Protein AF-0000000067980628 (afdb_homodimer)

Radius of gyration: 33.71 Å; Cα contacts (8 Å, |Δi|>4): 955; chains: 2; bounding box: 69×99×90 Å

Secondary structure (DSSP, 8-state):
----------------TT--S--EEEEEEETTEEEEEETTSS-HHHHHHHHHHHHHHS----S------SS----SS------SS---------------TTS-HHHHHHHHHHHHHHHHHHHHHHHHHHHHSPEEEPPPGGGTT--EEE-----SEEEEE--SSSTTHHHHHHHHHHHHTT-EEEEE--TTSHHHHHHHHHHHHHHS-TTTEEE---SHHHHHHHHTS--SEEEEES-HHHHHHHHHHHHTTT--EEEE-----EEE--TTS---HHHHHHHHHHHHHTTGGG-STTS--EEE--TTTHHHHHHHHHHHHHHHH-S-GGG-TTSPPPS-HHHHHHHHHHHHSHHHHTT--S-----GGG-/----------------TT--S--EEEEE-SSS-EEEEETTSS-HHHHHHHHHHHHHHS----S------SS---SSS------SS---------------TTS-HHHHHHHHHHHHHHHHHHHHHHHHHHHHSPEEEPPPGGGTT--EEE-----SEEEEE--SSSTTHHHHHHHHHHHHTT-EEEEE--TTSHHHHHHHHHHHHHHS-TTTEEE---SHHHHHHHHTS--SEEEEES-HHHHHHHHHHHHTTT--EEEE-----EEE--TTS---HHHHHHHHHHHHHTTGGG-STTS--EEE--TTTHHHHHHHHHHHHHHHH-S-GGG-TTSPPPS-HHHHHHHHHHHHSHHHHTT--S-----GGG-

Organism: Pisum sativum (NCBI:txid3888)

Structure (mmCIF, N/CA/C/O backbone):
data_AF-0000000067980628-model_v1
#
loop_
_entity.id
_entity.type
_entity.pdbx_description
1 polymer 'Aldehyde dehydrogenase 3 member H1, variant 2'
#
loop_
_atom_site.group_PDB
_atom_site.id
_atom_site.type_symbol
_atom_site.label_atom_id
_atom_site.label_alt_id
_atom_site.label_comp_id
_atom_site.label_asym_id
_atom_site.label_entity_id
_atom_site.label_seq_id
_atom_site.pdbx_PDB_ins_code
_atom_site.Cartn_x
_atom_site.Cartn_y
_atom_site.Cartn_z
_atom_site.occupancy
_atom_site.B_iso_or_equiv
_atom_site.auth_seq_id
_atom_site.auth_comp_id
_atom_site.auth_asym_id
_atom_site.auth_atom_id
_atom_site.pdbx_PDB_model_num
ATOM 1 N N . SER A 1 1 ? -39.219 55.219 -4.902 1 20.62 1 SER A N 1
ATOM 2 C CA . SER A 1 1 ? -40.031 54.594 -5.918 1 20.62 1 SER A CA 1
ATOM 3 C C . SER A 1 1 ? -39.281 54.438 -7.238 1 20.62 1 SER A C 1
ATOM 5 O O . SER A 1 1 ? -39.906 54.281 -8.289 1 20.62 1 SER A O 1
ATOM 7 N N . SER A 1 2 ? -38.031 54.906 -7.289 1 23.38 2 SER A N 1
ATOM 8 C CA . SER A 1 2 ? -37.25 55.219 -8.477 1 23.38 2 SER A CA 1
ATOM 9 C C . SER A 1 2 ? -37.062 53.969 -9.352 1 23.38 2 SER A C 1
ATOM 11 O O . SER A 1 2 ? -36.969 52.844 -8.836 1 23.38 2 SER A O 1
ATOM 13 N N . SER A 1 3 ? -37.562 53.969 -10.617 1 21.64 3 SER A N 1
ATOM 14 C CA . SER A 1 3 ? -37.875 53 -11.672 1 21.64 3 SER A CA 1
ATOM 15 C C . SER A 1 3 ? -36.719 52.031 -11.891 1 21.64 3 SER A C 1
ATOM 17 O O . SER A 1 3 ? -35.656 52.438 -12.391 1 21.64 3 SER A O 1
ATOM 19 N N . MET A 1 4 ? -36.281 51.281 -10.93 1 21.39 4 MET A N 1
ATOM 20 C CA . MET A 1 4 ? -35.219 50.281 -11.07 1 21.39 4 MET A CA 1
ATOM 21 C C . MET A 1 4 ? -35.5 49.375 -12.281 1 21.39 4 MET A C 1
ATOM 23 O O . MET A 1 4 ? -36.469 48.625 -12.297 1 21.39 4 MET A O 1
ATOM 27 N N . SER A 1 5 ? -35.312 49.969 -13.484 1 22.61 5 SER A N 1
ATOM 28 C CA . SER A 1 5 ? -35.594 49.375 -14.797 1 22.61 5 SER A CA 1
ATOM 29 C C . SER A 1 5 ? -35.312 47.906 -14.82 1 22.61 5 SER A C 1
ATOM 31 O O . SER A 1 5 ? -34.281 47.438 -14.289 1 22.61 5 SER A O 1
ATOM 33 N N . ALA A 1 6 ? -36.281 47.094 -14.938 1 23.31 6 ALA A N 1
ATOM 34 C CA . ALA A 1 6 ? -36.594 45.656 -14.938 1 23.31 6 ALA A CA 1
ATOM 35 C C . ALA A 1 6 ? -35.656 44.906 -15.898 1 23.31 6 ALA A C 1
ATOM 37 O O . ALA A 1 6 ? -35.5 45.312 -17.047 1 23.31 6 ALA A O 1
ATOM 38 N N . LEU A 1 7 ? -34.719 44.312 -15.484 1 23.17 7 LEU A N 1
ATOM 39 C CA . LEU A 1 7 ? -33.75 43.469 -16.172 1 23.17 7 LEU A CA 1
ATOM 40 C C . LEU A 1 7 ? -34.438 42.531 -17.156 1 23.17 7 LEU A C 1
ATOM 42 O O . LEU A 1 7 ? -35.25 41.688 -16.75 1 23.17 7 LEU A O 1
ATOM 46 N N . LYS A 1 8 ? -34.875 43.031 -18.25 1 23.52 8 LYS A N 1
ATOM 47 C CA . LYS A 1 8 ? -35.625 42.375 -19.312 1 23.52 8 LYS A CA 1
ATOM 48 C C . LYS A 1 8 ? -34.969 41.062 -19.734 1 23.52 8 LYS A C 1
ATOM 50 O O . LYS A 1 8 ? -33.781 41.094 -20.156 1 23.52 8 LYS A O 1
ATOM 55 N N . LEU A 1 9 ? -35.344 40.031 -19.188 1 23.53 9 LEU A N 1
ATOM 56 C CA . LEU A 1 9 ? -34.906 38.688 -19.5 1 23.53 9 LEU A CA 1
ATOM 57 C C . LEU A 1 9 ? -35.219 38.312 -20.938 1 23.53 9 LEU A C 1
ATOM 59 O O . LEU A 1 9 ? -36.375 38.344 -21.359 1 23.53 9 LEU A O 1
ATOM 63 N N . LYS A 1 10 ? -34.531 38.906 -21.875 1 24 10 LYS A N 1
ATOM 64 C CA . LYS A 1 10 ? -34.844 38.562 -23.25 1 24 10 LYS A CA 1
ATOM 65 C C . LYS A 1 10 ? -34.812 37.031 -23.469 1 24 10 LYS A C 1
ATOM 67 O O . LYS A 1 10 ? -33.844 36.406 -23.047 1 24 10 LYS A O 1
ATOM 72 N N . THR A 1 11 ? -35.969 36.375 -23.656 1 24.22 11 THR A N 1
ATOM 73 C CA . THR A 1 11 ? -36.344 35 -23.922 1 24.22 11 THR A CA 1
ATOM 74 C C . THR A 1 11 ? -35.625 34.5 -25.172 1 24.22 11 THR A C 1
ATOM 76 O O . THR A 1 11 ? -35.781 35.062 -26.25 1 24.22 11 THR A O 1
ATOM 79 N N . VAL A 1 12 ? -34.406 34.156 -25.109 1 26.09 12 VAL A N 1
ATOM 80 C CA . VAL A 1 12 ? -33.781 33.719 -26.344 1 26.09 12 VAL A CA 1
ATOM 81 C C . VAL A 1 12 ? -34.562 32.531 -26.922 1 26.09 12 VAL A C 1
ATOM 83 O O . VAL A 1 12 ? -35.156 31.734 -26.188 1 26.09 12 VAL A O 1
ATOM 86 N N . SER A 1 13 ? -35.031 32.625 -28.078 1 25.77 13 SER A N 1
ATOM 87 C CA . SER A 1 13 ? -35.781 31.766 -28.969 1 25.77 13 SER A CA 1
ATOM 88 C C . SER A 1 13 ? -35.312 30.312 -28.859 1 25.77 13 SER A C 1
ATOM 90 O O . SER A 1 13 ? -34.188 30.047 -28.469 1 25.77 13 SER A O 1
ATOM 92 N N . GLU A 1 14 ? -36.219 29.328 -29.141 1 27.55 14 GLU A N 1
ATOM 93 C CA . GLU A 1 14 ? -36.5 27.891 -29.078 1 27.55 14 GLU A CA 1
ATOM 94 C C . GLU A 1 14 ? -35.438 27.094 -29.844 1 27.55 14 GLU A C 1
ATOM 96 O O . GLU A 1 14 ? -35.438 27.094 -31.078 1 27.55 14 GLU A O 1
ATOM 101 N N . ALA A 1 15 ? -34.188 27.125 -29.547 1 28.08 15 ALA A N 1
ATOM 102 C CA . ALA A 1 15 ? -33.25 26.453 -30.438 1 28.08 15 ALA A CA 1
ATOM 103 C C . ALA A 1 15 ? -33.625 24.984 -30.594 1 28.08 15 ALA A C 1
ATOM 105 O O . ALA A 1 15 ? -34.281 24.391 -29.734 1 28.08 15 ALA A O 1
ATOM 106 N N . ASN A 1 16 ? -33.469 24.406 -31.703 1 29.23 16 ASN A N 1
ATOM 107 C CA . ASN A 1 16 ? -33.906 23.094 -32.094 1 29.23 16 ASN A CA 1
ATOM 108 C C . ASN A 1 16 ? -33.656 22.047 -31.031 1 29.23 16 ASN A C 1
ATOM 110 O O . ASN A 1 16 ? -32.562 22.016 -30.438 1 29.23 16 ASN A O 1
ATOM 114 N N . PRO A 1 17 ? -34.688 21.375 -30.328 1 31.36 17 PRO A N 1
ATOM 115 C CA . PRO A 1 17 ? -34.938 20.516 -29.156 1 31.36 17 PRO A CA 1
ATOM 116 C C . PRO A 1 17 ? -33.875 19.406 -29.031 1 31.36 17 PRO A C 1
ATOM 118 O O . PRO A 1 17 ? -33.625 18.906 -27.922 1 31.36 17 PRO A O 1
ATOM 121 N N . ASN A 1 18 ? -33.688 18.734 -30.078 1 31.11 18 ASN A N 1
ATOM 122 C CA . ASN A 1 18 ? -32.969 17.453 -30.125 1 31.11 18 ASN A CA 1
ATOM 123 C C . ASN A 1 18 ? -31.516 17.594 -29.672 1 31.11 18 ASN A C 1
ATOM 125 O O . ASN A 1 18 ? -30.766 16.609 -29.672 1 31.11 18 ASN A O 1
ATOM 129 N N . ASP A 1 19 ? -30.969 18.781 -30.047 1 27.59 19 ASP A N 1
ATOM 130 C CA . ASP A 1 19 ? -29.562 19.094 -29.828 1 27.59 19 ASP A CA 1
ATOM 131 C C . ASP A 1 19 ? -29.297 19.391 -28.359 1 27.59 19 ASP A C 1
ATOM 133 O O . ASP A 1 19 ? -29.547 20.5 -27.875 1 27.59 19 ASP A O 1
ATOM 137 N N . ALA A 1 20 ? -29.625 18.438 -27.438 1 29.72 20 ALA A N 1
ATOM 138 C CA . ALA A 1 20 ? -29.5 18.531 -25.984 1 29.72 20 ALA A CA 1
ATOM 139 C C . ALA A 1 20 ? -28.281 19.344 -25.578 1 29.72 20 ALA A C 1
ATOM 141 O O . ALA A 1 20 ? -27.891 19.359 -24.406 1 29.72 20 ALA A O 1
ATOM 142 N N . ALA A 1 21 ? -27.641 19.719 -26.5 1 29.52 21 ALA A N 1
ATOM 143 C CA . ALA A 1 21 ? -26.344 20.328 -26.188 1 29.52 21 ALA A CA 1
ATOM 144 C C . ALA A 1 21 ? -26.5 21.469 -25.203 1 29.52 21 ALA A C 1
ATOM 146 O O . ALA A 1 21 ? -27.547 21.609 -24.562 1 29.52 21 ALA A O 1
ATOM 147 N N . LYS A 1 22 ? -25.875 22.75 -25.5 1 36.03 22 LYS A N 1
ATOM 148 C CA . LYS A 1 22 ? -25.203 23.859 -24.828 1 36.03 22 LYS A CA 1
ATOM 149 C C . LYS A 1 22 ? -26.188 24.953 -24.453 1 36.03 22 LYS A C 1
ATOM 151 O O . LYS A 1 22 ? -26.422 25.875 -25.234 1 36.03 22 LYS A O 1
ATOM 156 N N . LYS A 1 23 ? -27.406 24.781 -24 1 35.34 23 LYS A N 1
ATOM 157 C CA . LYS A 1 23 ? -28.141 26 -23.719 1 35.34 23 LYS A CA 1
ATOM 158 C C . LYS A 1 23 ? -27.422 26.859 -22.672 1 35.34 23 LYS A C 1
ATOM 160 O O . LYS A 1 23 ? -27.266 26.453 -21.516 1 35.34 23 LYS A O 1
ATOM 165 N N . ALA A 1 24 ? -26.391 27.5 -23.047 1 31.72 24 ALA A N 1
ATOM 166 C CA . ALA A 1 24 ? -25.703 28.453 -22.188 1 31.72 24 ALA A CA 1
ATOM 167 C C . ALA A 1 24 ? -26.547 29.703 -21.969 1 31.72 24 ALA A C 1
ATOM 169 O O . ALA A 1 24 ? -27.125 30.234 -22.922 1 31.72 24 ALA A O 1
ATOM 170 N N . GLU A 1 25 ? -27.5 29.75 -21.062 1 34.16 25 GLU A N 1
ATOM 171 C CA . GLU A 1 25 ? -28.266 30.969 -20.766 1 34.16 25 GLU A CA 1
ATOM 172 C C . GLU A 1 25 ? -27.344 32.094 -20.281 1 34.16 25 GLU A C 1
ATOM 174 O O . GLU A 1 25 ? -26.469 31.859 -19.438 1 34.16 25 GLU A O 1
ATOM 179 N N . THR A 1 26 ? -27.172 33.062 -21.094 1 34.06 26 THR A N 1
ATOM 180 C CA . THR A 1 26 ? -26.344 34.219 -20.766 1 34.06 26 THR A CA 1
ATOM 181 C C . THR A 1 26 ? -27.125 35.25 -19.984 1 34.06 26 THR A C 1
ATOM 183 O O . THR A 1 26 ? -28.219 35.656 -20.391 1 34.06 26 THR A O 1
ATOM 186 N N . VAL A 1 27 ? -27.234 35.25 -18.781 1 33.78 27 VAL A N 1
ATOM 187 C CA . VAL A 1 27 ? -27.875 36.312 -18.031 1 33.78 27 VAL A CA 1
ATOM 188 C C . VAL A 1 27 ? -27 37.562 -18.062 1 33.78 27 VAL A C 1
ATOM 190 O O . VAL A 1 27 ? -25.844 37.531 -17.656 1 33.78 27 VAL A O 1
ATOM 193 N N . ASP A 1 28 ? -27.5 38.531 -18.812 1 38.81 28 ASP A N 1
ATOM 194 C CA . ASP A 1 28 ? -26.891 39.844 -18.953 1 38.81 28 ASP A CA 1
ATOM 195 C C . ASP A 1 28 ? -26.969 40.625 -17.641 1 38.81 28 ASP A C 1
ATOM 197 O O . ASP A 1 28 ? -28.062 40.875 -17.141 1 38.81 28 ASP A O 1
ATOM 201 N N . LEU A 1 29 ? -26.109 40.531 -16.828 1 37.53 29 LEU A N 1
ATOM 202 C CA . LEU A 1 29 ? -26.172 41.156 -15.508 1 37.53 29 LEU A CA 1
ATOM 203 C C . LEU A 1 29 ? -26.047 42.656 -15.617 1 37.53 29 LEU A C 1
ATOM 205 O O . LEU A 1 29 ? -25.969 43.344 -14.602 1 37.53 29 LEU A O 1
ATOM 209 N N . GLY A 1 30 ? -26.188 43.25 -16.781 1 42.06 30 GLY A N 1
ATOM 210 C CA . GLY A 1 30 ? -25.984 44.688 -16.938 1 42.06 30 GLY A CA 1
ATOM 211 C C . GLY A 1 30 ? -24.531 45.094 -16.766 1 42.06 30 GLY A C 1
ATOM 212 O O . GLY A 1 30 ? -23.703 44.281 -16.328 1 42.06 30 GLY A O 1
ATOM 213 N N . ASN A 1 31 ? -24.141 46.281 -17.484 1 41.97 31 ASN A N 1
ATOM 214 C CA . ASN A 1 31 ? -22.875 47 -17.578 1 41.97 31 ASN A CA 1
ATOM 215 C C . ASN A 1 31 ? -21.844 46.188 -18.375 1 41.97 31 ASN A C 1
ATOM 217 O O . ASN A 1 31 ? -20.641 46.312 -18.141 1 41.97 31 ASN A O 1
ATOM 221 N N . GLY A 1 32 ? -22.281 45.375 -19.094 1 41.53 32 GLY A N 1
ATOM 222 C CA . GLY A 1 32 ? -21.469 44.688 -20.062 1 41.53 32 GLY A CA 1
ATOM 223 C C . GLY A 1 32 ? -21.094 43.281 -19.641 1 41.53 32 GLY A C 1
ATOM 224 O O . GLY A 1 32 ? -20.297 42.594 -20.297 1 41.53 32 GLY A O 1
ATOM 225 N N . SER A 1 33 ? -21.453 43 -18.406 1 34.28 33 SER A N 1
ATOM 226 C CA . SER A 1 33 ? -21.156 41.656 -17.906 1 34.28 33 SER A CA 1
ATOM 227 C C . SER A 1 33 ? -22.391 40.75 -18 1 34.28 33 SER A C 1
ATOM 229 O O . SER A 1 33 ? -23.516 41.25 -17.969 1 34.28 33 SER A O 1
ATOM 231 N N . GLY A 1 34 ? -22.453 39.531 -18.656 1 32.84 34 GLY A N 1
ATOM 232 C CA . GLY A 1 34 ? -23.531 38.562 -18.75 1 32.84 34 GLY A CA 1
ATOM 233 C C . GLY A 1 34 ? -23.141 37.188 -18.219 1 32.84 34 GLY A C 1
ATOM 234 O O . GLY A 1 34 ? -21.953 36.875 -18.078 1 32.84 34 GLY A O 1
ATOM 235 N N . VAL A 1 35 ? -23.812 36.625 -17.328 1 35.25 35 VAL A N 1
ATOM 236 C CA . VAL A 1 35 ? -23.641 35.25 -16.875 1 35.25 35 VAL A CA 1
ATOM 237 C C . VAL A 1 35 ? -24.391 34.281 -17.797 1 35.25 35 VAL A C 1
ATOM 239 O O . VAL A 1 35 ? -25.562 34.531 -18.125 1 35.25 35 VAL A O 1
ATOM 242 N N . VAL A 1 36 ? -23.641 33.562 -18.5 1 33.47 36 VAL A N 1
ATOM 243 C CA . VAL A 1 36 ? -24.297 32.531 -19.328 1 33.47 36 VAL A CA 1
ATOM 244 C C . VAL A 1 36 ? -24.453 31.25 -18.516 1 33.47 36 VAL A C 1
ATOM 246 O O . VAL A 1 36 ? -23.5 30.766 -17.906 1 33.47 36 VAL A O 1
ATOM 249 N N . PHE A 1 37 ? -25.578 30.969 -18.047 1 33.47 37 PHE A N 1
ATOM 250 C CA . PHE A 1 37 ? -25.953 29.719 -17.406 1 33.47 37 PHE A CA 1
ATOM 251 C C . PHE A 1 37 ? -26.109 28.609 -18.453 1 33.47 37 PHE A C 1
ATOM 253 O O . PHE A 1 37 ? -26.875 28.734 -19.406 1 33.47 37 PHE A O 1
ATOM 260 N N . ILE A 1 38 ? -25.062 27.844 -18.484 1 32.66 38 ILE A N 1
ATOM 261 C CA . ILE A 1 38 ? -25.281 26.688 -19.344 1 32.66 38 ILE A CA 1
ATOM 262 C C . ILE A 1 38 ? -25.984 25.594 -18.562 1 32.66 38 ILE A C 1
ATOM 264 O O . ILE A 1 38 ? -25.516 25.172 -17.5 1 32.66 38 ILE A O 1
ATOM 268 N N . GLN A 1 39 ? -27.281 25.5 -18.562 1 31.77 39 GLN A N 1
ATOM 269 C CA . GLN A 1 39 ? -28.25 24.641 -17.922 1 31.77 39 GLN A CA 1
ATOM 270 C C . GLN A 1 39 ? -27.906 23.172 -18.094 1 31.77 39 GLN A C 1
ATOM 272 O O . GLN A 1 39 ? -28.641 22.281 -17.625 1 31.77 39 GLN A O 1
ATOM 277 N N . ARG A 1 40 ? -26.828 22.812 -18.688 1 32.22 40 ARG A N 1
ATOM 278 C CA . ARG A 1 40 ? -27.047 21.391 -18.891 1 32.22 40 ARG A CA 1
ATOM 279 C C . ARG A 1 40 ? -27 20.625 -17.578 1 32.22 40 ARG A C 1
ATOM 281 O O . ARG A 1 40 ? -27.547 19.531 -17.453 1 32.22 40 ARG A O 1
ATOM 288 N N . LEU A 1 41 ? -25.938 20.922 -16.766 1 30.72 41 LEU A N 1
ATOM 289 C CA . LEU A 1 41 ? -25.656 19.812 -15.859 1 30.72 41 LEU A CA 1
ATOM 290 C C . LEU A 1 41 ? -26.672 19.75 -14.727 1 30.72 41 LEU A C 1
ATOM 292 O O . LEU A 1 41 ? -26.938 18.688 -14.164 1 30.72 41 LEU A O 1
ATOM 296 N N . ILE A 1 42 ? -26.922 20.922 -13.969 1 30.73 42 ILE A N 1
ATOM 297 C CA . ILE A 1 42 ? -27.906 20.891 -12.891 1 30.73 42 ILE A CA 1
ATOM 298 C C . ILE A 1 42 ? -29.234 21.469 -13.383 1 30.73 42 ILE A C 1
ATOM 300 O O . ILE A 1 42 ? -29.234 22.422 -14.164 1 30.73 42 ILE A O 1
ATOM 304 N N . PRO A 1 43 ? -30.281 20.703 -13.211 1 35.94 43 PRO A N 1
ATOM 305 C CA . PRO A 1 43 ? -31.578 21.312 -13.539 1 35.94 43 PRO A CA 1
ATOM 306 C C . PRO A 1 43 ? -31.703 22.734 -13.023 1 35.94 43 PRO A C 1
ATOM 308 O O . PRO A 1 43 ? -31.078 23.094 -12.023 1 35.94 43 PRO A O 1
ATOM 311 N N . SER A 1 44 ? -32.219 23.703 -13.773 1 35.56 44 SER A N 1
ATOM 312 C CA . SER A 1 44 ? -32.344 25.141 -13.57 1 35.56 44 SER A CA 1
ATOM 313 C C . SER A 1 44 ? -32.812 25.453 -12.156 1 35.56 44 SER A C 1
ATOM 315 O O . SER A 1 44 ? -32.281 26.375 -11.523 1 35.56 44 SER A O 1
ATOM 317 N N . GLU A 1 45 ? -33.844 24.766 -11.719 1 40.47 45 GLU A N 1
ATOM 318 C CA . GLU A 1 45 ? -34.469 25.109 -10.453 1 40.47 45 GLU A CA 1
ATOM 319 C C . GLU A 1 45 ? -33.531 24.875 -9.273 1 40.47 45 GLU A C 1
ATOM 321 O O . GLU A 1 45 ? -33.5 25.656 -8.328 1 40.47 45 GLU A O 1
ATOM 326 N N . GLN A 1 46 ? -32.844 23.812 -9.352 1 36.59 46 GLN A N 1
ATOM 327 C CA . GLN A 1 46 ? -32.031 23.422 -8.188 1 36.59 46 GLN A CA 1
ATOM 328 C C . GLN A 1 46 ? -30.734 24.219 -8.125 1 36.59 46 GLN A C 1
ATOM 330 O O . GLN A 1 46 ? -30.234 24.516 -7.043 1 36.59 46 GLN A O 1
ATOM 335 N N . SER A 1 47 ? -30.312 24.625 -9.266 1 34.75 47 SER A N 1
ATOM 336 C CA . SER A 1 47 ? -29.125 25.469 -9.328 1 34.75 47 SER A CA 1
ATOM 337 C C . SER A 1 47 ? -29.375 26.812 -8.656 1 34.75 47 SER A C 1
ATOM 339 O O . SER A 1 47 ? -28.5 27.328 -7.945 1 34.75 47 SER A O 1
ATOM 341 N N . TRP A 1 48 ? -30.578 27.312 -8.805 1 37.62 48 TRP A N 1
ATOM 342 C CA . TRP A 1 48 ? -30.938 28.609 -8.211 1 37.62 48 TRP A CA 1
ATOM 343 C C . TRP A 1 48 ? -30.906 28.531 -6.688 1 37.62 48 TRP A C 1
ATOM 345 O O . TRP A 1 48 ? -30.422 29.438 -6.023 1 37.62 48 TRP A O 1
ATOM 355 N N . LYS A 1 49 ? -31.406 27.453 -6.109 1 39.84 49 LYS A N 1
ATOM 356 C CA . LYS A 1 49 ? -31.453 27.312 -4.656 1 39.84 49 LYS A CA 1
ATOM 357 C C . LYS A 1 49 ? -30.062 27.234 -4.066 1 39.84 49 LYS A C 1
ATOM 359 O O . LYS A 1 49 ? -29.781 27.875 -3.043 1 39.84 49 LYS A O 1
ATOM 364 N N . TRP A 1 50 ? -29.219 26.578 -4.73 1 36.5 50 TRP A N 1
ATOM 365 C CA . TRP A 1 50 ? -27.844 26.469 -4.246 1 36.5 50 TRP A CA 1
ATOM 366 C C . TRP A 1 50 ? -27.109 27.797 -4.379 1 36.5 50 TRP A C 1
ATOM 368 O O . TRP A 1 50 ? -26.391 28.203 -3.467 1 36.5 50 TRP A O 1
ATOM 378 N N . PHE A 1 51 ? -27.453 28.453 -5.484 1 37.81 51 PHE A N 1
ATOM 379 C CA . PHE A 1 51 ? -26.891 29.797 -5.621 1 37.81 51 PHE A CA 1
ATOM 380 C C . PHE A 1 51 ? -27.406 30.719 -4.527 1 37.81 51 PHE A C 1
ATOM 382 O O . PHE A 1 51 ? -26.641 31.438 -3.898 1 37.81 51 PHE A O 1
ATOM 389 N N . HIS A 1 52 ? -28.734 30.609 -4.32 1 38.5 52 HIS A N 1
ATOM 390 C CA . HIS A 1 52 ? -29.312 31.438 -3.266 1 38.5 52 HIS A CA 1
ATOM 391 C C . HIS A 1 52 ? -28.703 31.078 -1.906 1 38.5 52 HIS A C 1
ATOM 393 O O . HIS A 1 52 ? -28.469 31.969 -1.086 1 38.5 52 HIS A O 1
ATOM 399 N N . TYR A 1 53 ? -28.422 29.828 -1.671 1 36.34 53 TYR A N 1
ATOM 400 C CA . TYR A 1 53 ? -27.828 29.406 -0.409 1 36.34 53 TYR A CA 1
ATOM 401 C C . TYR A 1 53 ? -26.391 29.875 -0.306 1 36.34 53 TYR A C 1
ATOM 403 O O . TYR A 1 53 ? -25.984 30.453 0.702 1 36.34 53 TYR A O 1
ATOM 411 N N . LEU A 1 54 ? -25.609 29.547 -1.331 1 36.69 54 LEU A N 1
ATOM 412 C CA . LEU A 1 54 ? -24.234 30.031 -1.316 1 36.69 54 LEU A CA 1
ATOM 413 C C . LEU A 1 54 ? -24.188 31.562 -1.292 1 36.69 54 LEU A C 1
ATOM 415 O O . LEU A 1 54 ? -23.391 32.156 -0.558 1 36.69 54 LEU A O 1
ATOM 419 N N . ASP A 1 55 ? -24.984 32.094 -2.119 1 36.62 55 ASP A N 1
ATOM 420 C CA . ASP A 1 55 ? -25.094 33.562 -2.166 1 36.62 55 ASP A CA 1
ATOM 421 C C . ASP A 1 55 ? -25.453 34.125 -0.796 1 36.62 55 ASP A C 1
ATOM 423 O O . ASP A 1 55 ? -24.984 35.219 -0.418 1 36.62 55 ASP A O 1
ATOM 427 N N . ASN A 1 56 ? -26.469 33.438 -0.229 1 37.06 56 ASN A N 1
ATOM 428 C CA . ASN A 1 56 ? -26.953 33.938 1.06 1 37.06 56 ASN A CA 1
ATOM 429 C C . ASN A 1 56 ? -25.969 33.594 2.184 1 37.06 56 ASN A C 1
ATOM 431 O O . ASN A 1 56 ? -26.047 34.188 3.266 1 37.06 56 ASN A O 1
ATOM 435 N N . HIS A 1 57 ? -25.188 32.562 2.047 1 35.47 57 HIS A N 1
ATOM 436 C CA . HIS A 1 57 ? -24.406 32.156 3.197 1 35.47 57 HIS A CA 1
ATOM 437 C C . HIS A 1 57 ? -22.906 32.344 2.947 1 35.47 57 HIS A C 1
ATOM 439 O O . HIS A 1 57 ? -22.094 32.188 3.861 1 35.47 57 HIS A O 1
ATOM 445 N N . ILE A 1 58 ? -22.453 32.281 1.688 1 33.22 58 ILE A N 1
ATOM 446 C CA . ILE A 1 58 ? -21.047 32.531 1.408 1 33.22 58 ILE A CA 1
ATOM 447 C C . ILE A 1 58 ? -20.781 34 1.228 1 33.22 58 ILE A C 1
ATOM 449 O O . ILE A 1 58 ? -21.375 34.656 0.35 1 33.22 58 ILE A O 1
ATOM 453 N N . PRO A 1 59 ? -20.281 34.625 2.256 1 31.12 59 PRO A N 1
ATOM 454 C CA . PRO A 1 59 ? -19.953 36.062 2.096 1 31.12 59 PRO A CA 1
ATOM 455 C C . PRO A 1 59 ? -18.922 36.312 1.008 1 31.12 59 PRO A C 1
ATOM 457 O O . PRO A 1 59 ? -17.797 35.812 1.097 1 31.12 59 PRO A O 1
ATOM 460 N N . TRP A 1 60 ? -19.266 36.344 -0.192 1 31.16 60 TRP A N 1
ATOM 461 C CA . TRP A 1 60 ? -18.469 36.5 -1.402 1 31.16 60 TRP A CA 1
ATOM 462 C C . TRP A 1 60 ? -17.656 37.812 -1.345 1 31.16 60 TRP A C 1
ATOM 464 O O . TRP A 1 60 ? -18.219 38.875 -1.141 1 31.16 60 TRP A O 1
ATOM 474 N N . THR A 1 61 ? -16.438 37.875 -0.587 1 29.42 61 THR A N 1
ATOM 475 C CA . THR A 1 61 ? -15.75 39.156 -0.531 1 29.42 61 THR A CA 1
ATOM 476 C C . THR A 1 61 ? -14.883 39.375 -1.77 1 29.42 61 THR A C 1
ATOM 478 O O . THR A 1 61 ? -14.43 40.469 -2.035 1 29.42 61 THR A O 1
ATOM 481 N N . ARG A 1 62 ? -13.914 38.312 -2.158 1 29.7 62 ARG A N 1
ATOM 482 C CA . ARG A 1 62 ? -12.867 38.688 -3.098 1 29.7 62 ARG A CA 1
ATOM 483 C C . ARG A 1 62 ? -13.391 38.719 -4.527 1 29.7 62 ARG A C 1
ATOM 485 O O . ARG A 1 62 ? -14.281 37.938 -4.883 1 29.7 62 ARG A O 1
ATOM 492 N N . PRO A 1 63 ? -12.781 39.719 -5.34 1 27.45 63 PRO A N 1
ATOM 493 C CA . PRO A 1 63 ? -13.297 40.062 -6.668 1 27.45 63 PRO A CA 1
ATOM 494 C C . PRO A 1 63 ? -13 39 -7.711 1 27.45 63 PRO A C 1
ATOM 496 O O . PRO A 1 63 ? -13.828 38.719 -8.586 1 27.45 63 PRO A O 1
ATOM 499 N N . THR A 1 64 ? -11.672 38.75 -7.953 1 28.19 64 THR A N 1
ATOM 500 C CA . THR A 1 64 ? -11.172 38.062 -9.148 1 28.19 64 THR A CA 1
ATOM 501 C C . THR A 1 64 ? -10.758 36.625 -8.828 1 28.19 64 THR A C 1
ATOM 503 O O . THR A 1 64 ? -10.195 36.375 -7.758 1 28.19 64 THR A O 1
ATOM 506 N N . ILE A 1 65 ? -11.469 35.5 -9.211 1 30.41 65 ILE A N 1
ATOM 507 C CA . ILE A 1 65 ? -10.969 34.125 -9.102 1 30.41 65 ILE A CA 1
ATOM 508 C C . ILE A 1 65 ? -10.273 33.719 -10.391 1 30.41 65 ILE A C 1
ATOM 510 O O . ILE A 1 65 ? -10.805 33.938 -11.484 1 30.41 65 ILE A O 1
ATOM 514 N N . ARG A 1 66 ? -8.906 33.5 -10.406 1 28.72 66 ARG A N 1
ATOM 515 C CA . ARG A 1 66 ? -8.133 32.969 -11.523 1 28.72 66 ARG A CA 1
ATOM 516 C C . ARG A 1 66 ? -8.164 31.438 -11.539 1 28.72 66 ARG A C 1
ATOM 518 O O . ARG A 1 66 ? -7.91 30.797 -10.516 1 28.72 66 ARG A O 1
ATOM 525 N N . VAL A 1 67 ? -8.93 30.609 -12.469 1 28.14 67 VAL A N 1
ATOM 526 C CA . VAL A 1 67 ? -9.055 29.156 -12.555 1 28.14 67 VAL A CA 1
ATOM 527 C C . VAL A 1 67 ? -8.125 28.625 -13.633 1 28.14 67 VAL A C 1
ATOM 529 O O . VAL A 1 67 ? -8.195 29.047 -14.789 1 28.14 67 VAL A O 1
ATOM 532 N N . PHE A 1 68 ? -6.918 28.094 -13.25 1 26.72 68 PHE A N 1
ATOM 533 C CA . PHE A 1 68 ? -5.945 27.469 -14.133 1 26.72 68 PHE A CA 1
ATOM 534 C C . PHE A 1 68 ? -6.105 25.953 -14.109 1 26.72 68 PHE A C 1
ATOM 536 O O . PHE A 1 68 ? -6.402 25.359 -13.07 1 26.72 68 PHE A O 1
ATOM 543 N N . GLY A 1 69 ? -6.484 24.875 -15.133 1 25.58 69 GLY A N 1
ATOM 544 C CA . GLY A 1 69 ? -6.41 23.453 -15.367 1 25.58 69 GLY A CA 1
ATOM 545 C C . GLY A 1 69 ? -7.32 22.984 -16.484 1 25.58 69 GLY A C 1
ATOM 546 O O . GLY A 1 69 ? -8.18 23.734 -16.953 1 25.58 69 GLY A O 1
ATOM 547 N N . LYS A 1 70 ? -6.852 21.75 -17.359 1 26.28 70 LYS A N 1
ATOM 548 C CA . LYS A 1 70 ? -7.66 21.094 -18.391 1 26.28 70 LYS A CA 1
ATOM 549 C C . LYS A 1 70 ? -9.109 20.938 -17.938 1 26.28 70 LYS A C 1
ATOM 551 O O . LYS A 1 70 ? -9.438 21.234 -16.781 1 26.28 70 LYS A O 1
ATOM 556 N N . SER A 1 71 ? -9.68 19.516 -18.469 1 25.03 71 SER A N 1
ATOM 557 C CA . SER A 1 71 ? -11.125 19.406 -18.281 1 25.03 71 SER A CA 1
ATOM 558 C C . SER A 1 71 ? -11.492 19.594 -16.812 1 25.03 71 SER A C 1
ATOM 560 O O . SER A 1 71 ? -10.898 18.969 -15.93 1 25.03 71 SER A O 1
ATOM 562 N N . PHE A 1 72 ? -11.664 20.781 -16.453 1 26.31 72 PHE A N 1
ATOM 563 C CA . PHE A 1 72 ? -12.047 21.156 -15.102 1 26.31 72 PHE A CA 1
ATOM 564 C C . PHE A 1 72 ? -13.438 20.625 -14.766 1 26.31 72 PHE A C 1
ATOM 566 O O . PHE A 1 72 ? -14.398 20.875 -15.5 1 26.31 72 PHE A O 1
ATOM 573 N N . LEU A 1 73 ? -13.531 19.266 -14.633 1 25.92 73 LEU A N 1
ATOM 574 C CA . LEU A 1 73 ? -14.898 19.125 -14.148 1 25.92 73 LEU A CA 1
ATOM 575 C C . LEU A 1 73 ? -15.211 20.188 -13.086 1 25.92 73 LEU A C 1
ATOM 577 O O . LEU A 1 73 ? -14.367 20.5 -12.242 1 25.92 73 LEU A O 1
ATOM 581 N N . GLN A 1 74 ? -16.125 21.219 -13.352 1 24.89 74 GLN A N 1
ATOM 582 C CA . GLN A 1 74 ? -16.641 22.391 -12.648 1 24.89 74 GLN A CA 1
ATOM 583 C C . GLN A 1 74 ? -16.859 22.094 -11.172 1 24.89 74 GLN A C 1
ATOM 585 O O . GLN A 1 74 ? -17.391 21.047 -10.812 1 24.89 74 GLN A O 1
ATOM 590 N N . PRO A 1 75 ? -16.078 22.469 -10.25 1 24.03 75 PRO A N 1
ATOM 591 C CA . PRO A 1 75 ? -17.203 22.609 -9.32 1 24.03 75 PRO A CA 1
ATOM 592 C C . PRO A 1 75 ? -18.391 23.359 -9.938 1 24.03 75 PRO A C 1
ATOM 594 O O . PRO A 1 75 ? -18.219 24.047 -10.953 1 24.03 75 PRO A O 1
ATOM 597 N N . ARG A 1 76 ? -19.438 23.641 -9.648 1 25.33 76 ARG A N 1
ATOM 598 C CA . ARG A 1 76 ? -20.172 24.828 -10.062 1 25.33 76 ARG A CA 1
ATOM 599 C C . ARG A 1 76 ? -19.234 26.016 -10.234 1 25.33 76 ARG A C 1
ATOM 601 O O . ARG A 1 76 ? -19.344 26.766 -11.211 1 25.33 76 ARG A O 1
ATOM 608 N N . ASP A 1 77 ? -18.5 26.938 -9.43 1 24.86 77 ASP A N 1
ATOM 609 C CA . ASP A 1 77 ? -18.406 28.328 -9.859 1 24.86 77 ASP A CA 1
ATOM 610 C C . ASP A 1 77 ? -17.312 28.516 -10.898 1 24.86 77 ASP A C 1
ATOM 612 O O . ASP A 1 77 ? -17.547 29.094 -11.961 1 24.86 77 ASP A O 1
ATOM 616 N N . THR A 1 78 ? -15.883 29.109 -10.648 1 25.31 78 THR A N 1
ATOM 617 C CA . THR A 1 78 ? -15.133 29.969 -11.562 1 25.31 78 THR A CA 1
ATOM 618 C C . THR A 1 78 ? -14.195 29.141 -12.438 1 25.31 78 THR A C 1
ATOM 620 O O . THR A 1 78 ? -13.234 28.547 -11.938 1 25.31 78 THR A O 1
ATOM 623 N N . CYS A 1 79 ? -14.57 28.297 -13.242 1 27.64 79 CYS A N 1
ATOM 624 C CA . CYS A 1 79 ? -13.688 27.469 -14.047 1 27.64 79 CYS A CA 1
ATOM 625 C C . CYS A 1 79 ? -12.977 28.297 -15.109 1 27.64 79 CYS A C 1
ATOM 627 O O . CYS A 1 79 ? -13.625 28.969 -15.914 1 27.64 79 CYS A O 1
ATOM 629 N N . TYR A 1 80 ? -11.883 29.203 -14.75 1 26.95 80 TYR A N 1
ATOM 630 C CA . TYR A 1 80 ? -11.312 29.875 -15.914 1 26.95 80 TYR A CA 1
ATOM 631 C C . TYR A 1 80 ? -10.375 28.953 -16.672 1 26.95 80 TYR A C 1
ATOM 633 O O . TYR A 1 80 ? -9.711 28.094 -16.078 1 26.95 80 TYR A O 1
ATOM 641 N N . VAL A 1 81 ? -10.664 28.688 -17.891 1 27.05 81 VAL A N 1
ATOM 642 C CA . VAL A 1 81 ? -10.016 27.938 -18.953 1 27.05 81 VAL A CA 1
ATOM 643 C C . VAL A 1 81 ? -8.898 28.766 -19.578 1 27.05 81 VAL A C 1
ATOM 645 O O . VAL A 1 81 ? -9.141 29.859 -20.094 1 27.05 81 VAL A O 1
ATOM 648 N N . ALA A 1 82 ? -7.664 29.031 -18.906 1 24.84 82 ALA A N 1
ATOM 649 C CA . ALA A 1 82 ? -6.762 29.844 -19.719 1 24.84 82 ALA A CA 1
ATOM 650 C C . ALA A 1 82 ? -6.07 28.984 -20.781 1 24.84 82 ALA A C 1
ATOM 652 O O . ALA A 1 82 ? -5.645 27.859 -20.484 1 24.84 82 ALA A O 1
ATOM 653 N N . SER A 1 83 ? -6.348 29.141 -22.062 1 24.91 83 SER A N 1
ATOM 654 C CA . SER A 1 83 ? -5.77 28.594 -23.281 1 24.91 83 SER A CA 1
ATOM 655 C C . SER A 1 83 ? -4.266 28.828 -23.344 1 24.91 83 SER A C 1
ATOM 657 O O . SER A 1 83 ? -3.488 27.891 -23.453 1 24.91 83 SER A O 1
ATOM 659 N N . SER A 1 84 ? -3.678 29.641 -24.516 1 27.83 84 SER A N 1
ATOM 660 C CA . SER A 1 84 ? -2.322 29.859 -25 1 27.83 84 SER A CA 1
ATOM 661 C C . SER A 1 84 ? -1.493 30.656 -24 1 27.83 84 SER A C 1
ATOM 663 O O . SER A 1 84 ? -0.39 30.25 -23.641 1 27.83 84 SER A O 1
ATOM 665 N N . GLY A 1 85 ? -1.544 32.219 -24.203 1 25.8 85 GLY A N 1
ATOM 666 C CA . GLY A 1 85 ? -0.807 33.375 -23.734 1 25.8 85 GLY A CA 1
ATOM 667 C C . GLY A 1 85 ? -1.069 33.719 -22.281 1 25.8 85 GLY A C 1
ATOM 668 O O . GLY A 1 85 ? -1.984 33.156 -21.672 1 25.8 85 GLY A O 1
ATOM 669 N N . LEU A 1 86 ? -0.111 34.625 -21.594 1 25.58 86 LEU A N 1
ATOM 670 C CA . LEU A 1 86 ? -0.011 35.188 -20.25 1 25.58 86 LEU A CA 1
ATOM 671 C C . LEU A 1 86 ? -1.312 35.875 -19.844 1 25.58 86 LEU A C 1
ATOM 673 O O . LEU A 1 86 ? -1.736 36.844 -20.484 1 25.58 86 LEU A O 1
ATOM 677 N N . THR A 1 87 ? -2.49 35.375 -19.875 1 27.62 87 THR A N 1
ATOM 678 C CA . THR A 1 87 ? -3.498 36.375 -19.547 1 27.62 87 THR A CA 1
ATOM 679 C C . THR A 1 87 ? -3.465 36.688 -18.047 1 27.62 87 THR A C 1
ATOM 681 O O . THR A 1 87 ? -3.422 35.812 -17.219 1 27.62 87 THR A O 1
ATOM 684 N N . GLU A 1 88 ? -2.951 38.062 -17.781 1 25.53 88 GLU A N 1
ATOM 685 C CA . GLU A 1 88 ? -2.939 38.844 -16.547 1 25.53 88 GLU A CA 1
ATOM 686 C C . GLU A 1 88 ? -4.348 39 -15.977 1 25.53 88 GLU A C 1
ATOM 688 O O . GLU A 1 88 ? -5.254 39.469 -16.672 1 25.53 88 GLU A O 1
ATOM 693 N N . LEU A 1 89 ? -4.758 38.062 -15.211 1 28.22 89 LEU A N 1
ATOM 694 C CA . LEU A 1 89 ? -6.09 38.25 -14.648 1 28.22 89 LEU A CA 1
ATOM 695 C C . LEU A 1 89 ? -6.055 39.281 -13.508 1 28.22 89 LEU A C 1
ATOM 697 O O . LEU A 1 89 ? -5.215 39.156 -12.609 1 28.22 89 LEU A O 1
ATOM 701 N N . SER A 1 90 ? -6.363 40.562 -13.867 1 25.16 90 SER A N 1
ATOM 702 C CA . SER A 1 90 ? -6.484 41.688 -12.93 1 25.16 90 SER A CA 1
ATOM 703 C C . SER A 1 90 ? -7.77 41.562 -12.109 1 25.16 90 SER A C 1
ATOM 705 O O . SER A 1 90 ? -8.852 41.375 -12.672 1 25.16 90 SER A O 1
ATOM 707 N N . TYR A 1 91 ? -7.805 40.812 -11.109 1 25.7 91 TYR A N 1
ATOM 708 C CA . TYR A 1 91 ? -8.961 40.75 -10.227 1 25.7 91 TYR A CA 1
ATOM 709 C C . TYR A 1 91 ? -9.078 42 -9.383 1 25.7 91 TYR A C 1
ATOM 711 O O . TYR A 1 91 ? -8.133 42.406 -8.695 1 25.7 91 TYR A O 1
ATOM 719 N N . SER A 1 92 ? -9.617 43 -9.828 1 24.31 92 SER A N 1
ATOM 720 C CA . SER A 1 92 ? -9.859 44.219 -9.031 1 24.31 92 SER A CA 1
ATOM 721 C C . SER A 1 92 ? -10.844 43.938 -7.902 1 24.31 92 SER A C 1
ATOM 723 O O . SER A 1 92 ? -11.32 44.875 -7.246 1 24.31 92 SER A O 1
ATOM 725 N N . GLY A 1 93 ? -11.555 42.906 -7.781 1 24.69 93 GLY A N 1
ATOM 726 C CA . GLY A 1 93 ? -12.703 42.906 -6.895 1 24.69 93 GLY A CA 1
ATOM 727 C C . GLY A 1 93 ? -12.367 43.281 -5.469 1 24.69 93 GLY A C 1
ATOM 728 O O . GLY A 1 93 ? -11.188 43.438 -5.121 1 24.69 93 GLY A O 1
ATOM 729 N N . TYR A 1 94 ? -13.562 43.688 -4.715 1 23.25 94 TYR A N 1
ATOM 730 C CA . TYR A 1 94 ? -13.609 44.156 -3.334 1 23.25 94 TYR A CA 1
ATOM 731 C C . TYR A 1 94 ? -12.797 43.25 -2.426 1 23.25 94 TYR A C 1
ATOM 733 O O . TYR A 1 94 ? -12.773 42.031 -2.617 1 23.25 94 TYR A O 1
ATOM 741 N N . GLN A 1 95 ? -11.867 43.719 -1.941 1 23.77 95 GLN A N 1
ATOM 742 C CA . GLN A 1 95 ? -11.086 43.125 -0.858 1 23.77 95 GLN A CA 1
ATOM 743 C C . GLN A 1 95 ? -11.969 42.844 0.36 1 23.77 95 GLN A C 1
ATOM 745 O O . GLN A 1 95 ? -12.688 43.719 0.823 1 23.77 95 GLN A O 1
ATOM 750 N N . PRO A 1 96 ? -12.625 41.594 0.489 1 26.44 96 PRO A N 1
ATOM 751 C CA . PRO A 1 96 ? -13.312 41.5 1.781 1 26.44 96 PRO A CA 1
ATOM 752 C C . PRO A 1 96 ? -12.672 42.406 2.838 1 26.44 96 PRO A C 1
ATOM 754 O O . PRO A 1 96 ? -11.484 42.719 2.754 1 26.44 96 PRO A O 1
ATOM 757 N N . HIS A 1 97 ? -13.383 43.344 3.193 1 23.16 97 HIS A N 1
ATOM 758 C CA . HIS A 1 97 ? -12.82 43.906 4.414 1 23.16 97 HIS A CA 1
ATOM 759 C C . HIS A 1 97 ? -12.195 42.844 5.289 1 23.16 97 HIS A C 1
ATOM 761 O O . HIS A 1 97 ? -12.648 41.688 5.289 1 23.16 97 HIS A O 1
ATOM 767 N N . ALA A 1 98 ? -11 42.844 5.492 1 26.12 98 ALA A N 1
ATOM 768 C CA . ALA A 1 98 ? -10.258 42.156 6.543 1 26.12 98 ALA A CA 1
ATOM 769 C C . ALA A 1 98 ? -11.117 41.969 7.789 1 26.12 98 ALA A C 1
ATOM 771 O O . ALA A 1 98 ? -11.117 42.812 8.68 1 26.12 98 ALA A O 1
ATOM 772 N N . TYR A 1 99 ? -12.453 42 7.691 1 25.72 99 TYR A N 1
ATOM 773 C CA . TYR A 1 99 ? -12.805 41.625 9.055 1 25.72 99 TYR A CA 1
ATOM 774 C C . TYR A 1 99 ? -11.961 40.438 9.516 1 25.72 99 TYR A C 1
ATOM 776 O O . TYR A 1 99 ? -11.656 39.531 8.734 1 25.72 99 TYR A O 1
ATOM 784 N N . SER A 1 100 ? -11.062 40.594 10.438 1 27.56 100 SER A N 1
ATOM 785 C CA . SER A 1 100 ? -10.078 39.75 11.094 1 27.56 100 SER A CA 1
ATOM 786 C C . SER A 1 100 ? -10.656 38.375 11.398 1 27.56 100 SER A C 1
ATOM 788 O O . SER A 1 100 ? -11.383 38.188 12.375 1 27.56 100 SER A O 1
ATOM 790 N N . TRP A 1 101 ? -11.398 37.781 10.641 1 29.67 101 TRP A N 1
ATOM 791 C CA . TRP A 1 101 ? -11.43 36.344 10.922 1 29.67 101 TRP A CA 1
ATOM 792 C C . TRP A 1 101 ? -10.164 35.906 11.648 1 29.67 101 TRP A C 1
ATOM 794 O O . TRP A 1 101 ? -10.008 34.719 11.969 1 29.67 101 TRP A O 1
ATOM 804 N N . ASP A 1 102 ? -9.148 36.594 11.672 1 30.09 102 ASP A N 1
ATOM 805 C CA . ASP A 1 102 ? -7.965 36.719 12.516 1 30.09 102 ASP A CA 1
ATOM 806 C C . ASP A 1 102 ? -8.352 36.844 13.992 1 30.09 102 ASP A C 1
ATOM 808 O O . ASP A 1 102 ? -7.512 36.656 14.875 1 30.09 102 ASP A O 1
ATOM 812 N N . ASP A 1 103 ? -9.43 37.5 14.227 1 31.56 103 ASP A N 1
ATOM 813 C CA . ASP A 1 103 ? -9.648 37.719 15.656 1 31.56 103 ASP A CA 1
ATOM 814 C C . ASP A 1 103 ? -10.086 36.438 16.344 1 31.56 103 ASP A C 1
ATOM 816 O O . ASP A 1 103 ? -10.195 36.375 17.562 1 31.56 103 ASP A O 1
ATOM 820 N N . TYR A 1 104 ? -10.945 35.469 15.68 1 31.16 104 TYR A N 1
ATOM 821 C CA . TYR A 1 104 ? -11.172 34.25 16.406 1 31.16 104 TYR A CA 1
ATOM 822 C C . TYR A 1 104 ? -10.453 33.062 15.75 1 31.16 104 TYR A C 1
ATOM 824 O O . TYR A 1 104 ? -10.984 32.438 14.844 1 31.16 104 TYR A O 1
ATOM 832 N N . PRO A 1 105 ? -9.234 32.938 15.766 1 41.44 105 PRO A N 1
ATOM 833 C CA . PRO A 1 105 ? -8.375 31.844 15.328 1 41.44 105 PRO A CA 1
ATOM 834 C C . PRO A 1 105 ? -9.07 30.484 15.406 1 41.44 105 PRO A C 1
ATOM 836 O O . PRO A 1 105 ? -8.945 29.672 14.484 1 41.44 105 PRO A O 1
ATOM 839 N N . PRO A 1 106 ? -9.836 30.25 16.469 1 46.81 106 PRO A N 1
ATOM 840 C CA . PRO A 1 106 ? -10.445 28.922 16.578 1 46.81 106 PRO A CA 1
ATOM 841 C C . PRO A 1 106 ? -11.43 28.625 15.453 1 46.81 106 PRO A C 1
ATOM 843 O O . PRO A 1 106 ? -11.523 27.484 14.984 1 46.81 106 PRO A O 1
ATOM 846 N N . LEU A 1 107 ? -12.055 29.734 14.922 1 47.59 107 LEU A N 1
ATOM 847 C CA . LEU A 1 107 ? -13.125 29.484 13.961 1 47.59 107 LEU A CA 1
ATOM 848 C C . LEU A 1 107 ? -12.562 29.203 12.578 1 47.59 107 LEU A C 1
ATOM 850 O O . LEU A 1 107 ? -13.086 28.359 11.844 1 47.59 107 LEU A O 1
ATOM 854 N N . LYS A 1 108 ? -11.406 29.797 12.297 1 51.53 108 LYS A N 1
ATOM 855 C CA . LYS A 1 108 ? -10.836 29.594 10.969 1 51.53 108 LYS A CA 1
ATOM 856 C C . LYS A 1 108 ? -10.438 28.141 10.75 1 51.53 108 LYS A C 1
ATOM 858 O O . LYS A 1 108 ? -10.711 27.562 9.695 1 51.53 108 LYS A O 1
ATOM 863 N N . ASP A 1 109 ? -9.883 27.641 11.797 1 58.31 109 ASP A N 1
ATOM 864 C CA . ASP A 1 109 ? -9.43 26.25 11.688 1 58.31 109 ASP A CA 1
ATOM 865 C C . ASP A 1 109 ? -10.602 25.312 11.453 1 58.31 109 ASP A C 1
ATOM 867 O O . ASP A 1 109 ? -10.5 24.375 10.656 1 58.31 109 ASP A O 1
ATOM 871 N N . ILE A 1 110 ? -11.68 25.719 12.07 1 57.78 110 ILE A N 1
ATOM 872 C CA . ILE A 1 110 ? -12.859 24.859 11.953 1 57.78 110 ILE A CA 1
ATOM 873 C C . ILE A 1 110 ? -13.469 25.016 10.562 1 57.78 110 ILE A C 1
ATOM 875 O O . ILE A 1 110 ? -13.836 24.016 9.93 1 57.78 110 ILE A O 1
ATOM 879 N N . LEU A 1 111 ? -13.445 26.219 10.109 1 58 111 LEU A N 1
ATOM 880 C CA . LEU A 1 111 ? -14.062 26.484 8.812 1 58 111 LEU A CA 1
ATOM 881 C C . LEU A 1 111 ? -13.25 25.828 7.691 1 58 111 LEU A C 1
ATOM 883 O O . LEU A 1 111 ? -13.812 25.25 6.762 1 58 111 LEU A O 1
ATOM 887 N N . ASP A 1 112 ? -12 25.875 7.863 1 64 112 ASP A N 1
ATOM 888 C CA . ASP A 1 112 ? -11.133 25.25 6.867 1 64 112 ASP A CA 1
ATOM 889 C C . ASP A 1 112 ? -11.312 23.734 6.855 1 64 112 ASP A C 1
ATOM 891 O O . ASP A 1 112 ? -11.383 23.109 5.789 1 64 112 ASP A O 1
ATOM 895 N N . ALA A 1 113 ? -11.461 23.234 8.008 1 70 113 ALA A N 1
ATOM 896 C CA . ALA A 1 113 ? -11.633 21.781 8.117 1 70 113 ALA A CA 1
ATOM 897 C C . ALA A 1 113 ? -12.953 21.344 7.5 1 70 113 ALA A C 1
ATOM 899 O O . ALA A 1 113 ? -13.008 20.344 6.781 1 70 113 ALA A O 1
ATOM 900 N N . ILE A 1 114 ? -13.914 22.109 7.773 1 74.44 114 ILE A N 1
ATOM 901 C CA . ILE A 1 114 ? -15.234 21.781 7.254 1 74.44 114 ILE A CA 1
ATOM 902 C C . ILE A 1 114 ? -15.234 21.922 5.73 1 74.44 114 ILE A C 1
ATOM 904 O O . ILE A 1 114 ? -15.789 21.062 5.027 1 74.44 114 ILE A O 1
ATOM 908 N N . ALA A 1 115 ? -14.609 22.969 5.281 1 70 115 ALA A N 1
ATOM 909 C CA . ALA A 1 115 ? -14.539 23.188 3.842 1 70 115 ALA A CA 1
ATOM 910 C C . ALA A 1 115 ? -13.805 22.047 3.145 1 70 115 ALA A C 1
ATOM 912 O O . ALA A 1 115 ? -14.234 21.562 2.094 1 70 115 ALA A O 1
ATOM 913 N N . MET A 1 116 ? -12.766 21.656 3.73 1 77.88 116 MET A N 1
ATOM 914 C CA . MET A 1 116 ? -11.984 20.562 3.17 1 77.88 116 MET A CA 1
ATOM 915 C C . MET A 1 116 ? -12.789 19.266 3.152 1 77.88 116 MET A C 1
ATOM 917 O O . MET A 1 116 ? -12.75 18.531 2.174 1 77.88 116 MET A O 1
ATOM 921 N N . LEU A 1 117 ? -13.523 19.062 4.148 1 83.94 117 LEU A N 1
ATOM 922 C CA . LEU A 1 117 ? -14.336 17.859 4.23 1 83.94 117 LEU A CA 1
ATOM 923 C C . LEU A 1 117 ? -15.461 17.891 3.203 1 83.94 117 LEU A C 1
ATOM 925 O O . LEU A 1 117 ? -15.766 16.859 2.578 1 83.94 117 LEU A O 1
ATOM 929 N N . LYS A 1 118 ? -16.016 19.047 3.098 1 80.69 118 LYS A N 1
ATOM 930 C CA . LYS A 1 118 ? -17.062 19.219 2.088 1 80.69 118 LYS A CA 1
ATOM 931 C C . LYS A 1 118 ? -16.531 18.906 0.692 1 80.69 118 LYS A C 1
ATOM 933 O O . LYS A 1 118 ? -17.188 18.234 -0.096 1 80.69 118 LYS A O 1
ATOM 938 N N . ASN A 1 119 ? -15.391 19.391 0.493 1 81.81 119 ASN A N 1
ATOM 939 C CA . ASN A 1 119 ? -14.758 19.125 -0.795 1 81.81 119 ASN A CA 1
ATOM 940 C C . ASN A 1 119 ? -14.492 17.641 -0.996 1 81.81 119 ASN A C 1
ATOM 942 O O . ASN A 1 119 ? -14.672 17.109 -2.098 1 81.81 119 ASN A O 1
ATOM 946 N N . SER A 1 120 ? -14.07 16.953 -0.003 1 88 120 SER A N 1
ATOM 947 C CA . SER A 1 120 ? -13.836 15.516 -0.071 1 88 120 SER A CA 1
ATOM 948 C C . SER A 1 120 ? -15.125 14.766 -0.391 1 88 120 SER A C 1
ATOM 950 O O . SER A 1 120 ? -15.125 13.836 -1.208 1 88 120 SER A O 1
ATOM 952 N N . CYS A 1 121 ? -16.188 15.188 0.235 1 89.56 121 CYS A N 1
ATOM 953 C CA . CYS A 1 121 ? -17.484 14.578 -0.025 1 89.56 121 CYS A CA 1
ATOM 954 C C . CYS A 1 121 ? -17.906 14.805 -1.469 1 89.56 121 CYS A C 1
ATOM 956 O O . CYS A 1 121 ? -18.344 13.875 -2.15 1 89.56 121 CYS A O 1
ATOM 958 N N . LYS A 1 122 ? -17.734 16.016 -1.891 1 84.12 122 LYS A N 1
ATOM 959 C CA . LYS A 1 122 ? -18.125 16.359 -3.254 1 84.12 122 LYS A CA 1
ATOM 960 C C . LYS A 1 122 ? -17.328 15.555 -4.273 1 84.12 122 LYS A C 1
ATOM 962 O O . LYS A 1 122 ? -17.875 15.031 -5.242 1 84.12 122 LYS A O 1
ATOM 967 N N . THR A 1 123 ? -16.062 15.492 -4.023 1 88.62 123 THR A N 1
ATOM 968 C CA . THR A 1 123 ? -15.188 14.734 -4.91 1 88.62 123 THR A CA 1
ATOM 969 C C . THR A 1 123 ? -15.594 13.266 -4.949 1 88.62 123 THR A C 1
ATOM 971 O O . THR A 1 123 ? -15.68 12.672 -6.023 1 88.62 123 THR A O 1
ATOM 974 N N . ALA A 1 124 ? -15.883 12.688 -3.826 1 89.88 124 ALA A N 1
ATOM 975 C CA . ALA A 1 124 ? -16.281 11.289 -3.748 1 89.88 124 ALA A CA 1
ATOM 976 C C . ALA A 1 124 ? -17.594 11.047 -4.504 1 89.88 124 ALA A C 1
ATOM 978 O O . ALA A 1 124 ? -17.703 10.086 -5.27 1 89.88 124 ALA A O 1
ATOM 979 N N . ILE A 1 125 ? -18.5 11.953 -4.332 1 88.38 125 ILE A N 1
ATOM 980 C CA . ILE A 1 125 ? -19.797 11.812 -4.992 1 88.38 125 ILE A CA 1
ATOM 981 C C . ILE A 1 125 ? -19.625 11.93 -6.504 1 88.38 125 ILE A C 1
ATOM 983 O O . ILE A 1 125 ? -20.188 11.133 -7.262 1 88.38 125 ILE A O 1
ATOM 987 N N . LYS A 1 126 ? -18.812 12.859 -6.855 1 85.62 126 LYS A N 1
ATOM 988 C CA . LYS A 1 126 ? -18.594 13.125 -8.273 1 85.62 126 LYS A CA 1
ATOM 989 C C . LYS A 1 126 ? -17.859 11.961 -8.938 1 85.62 126 LYS A C 1
ATOM 991 O O . LYS A 1 126 ? -18.203 11.562 -10.055 1 85.62 126 LYS A O 1
ATOM 996 N N . GLU A 1 127 ? -16.906 11.406 -8.242 1 90.69 127 GLU A N 1
ATOM 997 C CA . GLU A 1 127 ? -15.992 10.453 -8.867 1 90.69 127 GLU A CA 1
ATOM 998 C C . GLU A 1 127 ? -16.438 9.016 -8.617 1 90.69 127 GLU A C 1
ATOM 1000 O O . GLU A 1 127 ? -15.922 8.078 -9.234 1 90.69 127 GLU A O 1
ATOM 1005 N N . LEU A 1 128 ? -17.391 8.805 -7.855 1 89.25 128 LEU A N 1
ATOM 1006 C CA . LEU A 1 128 ? -17.766 7.477 -7.391 1 89.25 128 LEU A CA 1
ATOM 1007 C C . LEU A 1 128 ? -18.062 6.555 -8.562 1 89.25 128 LEU A C 1
ATOM 1009 O O . LEU A 1 128 ? -17.594 5.414 -8.602 1 89.25 128 LEU A O 1
ATOM 1013 N N . LYS A 1 129 ? -18.812 7.008 -9.547 1 85.31 129 LYS A N 1
ATOM 1014 C CA . LYS A 1 129 ? -19.156 6.18 -10.703 1 85.31 129 LYS A CA 1
ATOM 1015 C C . LYS A 1 129 ? -17.906 5.75 -11.461 1 85.31 129 LYS A C 1
ATOM 1017 O O . LYS A 1 129 ? -17.797 4.602 -11.891 1 85.31 129 LYS A O 1
ATOM 1022 N N . HIS A 1 130 ? -17.062 6.707 -11.523 1 90.94 130 HIS A N 1
ATOM 1023 C CA . HIS A 1 130 ? -15.82 6.414 -12.219 1 90.94 130 HIS A CA 1
ATOM 1024 C C . HIS A 1 130 ? -14.977 5.41 -11.438 1 90.94 130 HIS A C 1
ATOM 1026 O O . HIS A 1 130 ? -14.422 4.473 -12.016 1 90.94 130 HIS A O 1
ATOM 1032 N N . TRP A 1 131 ? -14.922 5.574 -10.156 1 88.19 131 TRP A N 1
ATOM 1033 C CA . TRP A 1 131 ? -14.125 4.688 -9.312 1 88.19 131 TRP A CA 1
ATOM 1034 C C . TRP A 1 131 ? -14.688 3.271 -9.328 1 88.19 131 TRP A C 1
ATOM 1036 O O . TRP A 1 131 ? -13.945 2.301 -9.172 1 88.19 131 TRP A O 1
ATOM 1046 N N . MET A 1 132 ? -15.898 3.086 -9.648 1 86.25 132 MET A N 1
ATOM 1047 C CA . MET A 1 132 ? -16.578 1.794 -9.594 1 86.25 132 MET A CA 1
ATOM 1048 C C . MET A 1 132 ? -16.5 1.084 -10.945 1 86.25 132 MET A C 1
ATOM 1050 O O . MET A 1 132 ? -16.797 -0.108 -11.039 1 86.25 132 MET A O 1
ATOM 1054 N N . THR A 1 133 ? -16.156 1.866 -11.922 1 85.94 133 THR A N 1
ATOM 1055 C CA . THR A 1 133 ? -16.125 1.276 -13.25 1 85.94 133 THR A CA 1
ATOM 1056 C C . THR A 1 133 ? -14.969 0.281 -13.375 1 85.94 133 THR A C 1
ATOM 1058 O O . THR A 1 133 ? -13.828 0.598 -13.039 1 85.94 133 THR A O 1
ATOM 1061 N N . PRO A 1 134 ? -15.281 -0.934 -13.836 1 82.62 134 PRO A N 1
ATOM 1062 C CA . PRO A 1 134 ? -14.203 -1.894 -14.07 1 82.62 134 PRO A CA 1
ATOM 1063 C C . PRO A 1 134 ? -13.164 -1.385 -15.07 1 82.62 134 PRO A C 1
ATOM 1065 O O . PRO A 1 134 ? -13.523 -0.725 -16.047 1 82.62 134 PRO A O 1
ATOM 1068 N N . GLU A 1 135 ? -11.953 -1.631 -14.633 1 84 135 GLU A N 1
ATOM 1069 C CA . GLU A 1 135 ? -10.852 -1.286 -15.531 1 84 135 GLU A CA 1
ATOM 1070 C C . GLU A 1 135 ? -10.438 -2.484 -16.375 1 84 135 GLU A C 1
ATOM 1072 O O . GLU A 1 135 ? -10.047 -3.525 -15.844 1 84 135 GLU A O 1
ATOM 1077 N N . LYS A 1 136 ? -10.57 -2.357 -17.688 1 77.38 136 LYS A N 1
ATOM 1078 C CA . LYS A 1 136 ? -10.133 -3.428 -18.578 1 77.38 136 LYS A CA 1
ATOM 1079 C C . LYS A 1 136 ? -8.609 -3.525 -18.609 1 77.38 136 LYS A C 1
ATOM 1081 O O . LYS A 1 136 ? -7.918 -2.506 -18.625 1 77.38 136 LYS A O 1
ATOM 1086 N N . VAL A 1 137 ? -8.172 -4.707 -18.328 1 74.06 137 VAL A N 1
ATOM 1087 C CA . VAL A 1 137 ? -6.727 -4.914 -18.391 1 74.06 137 VAL A CA 1
ATOM 1088 C C . VAL A 1 137 ? -6.371 -5.738 -19.625 1 74.06 137 VAL A C 1
ATOM 1090 O O . VAL A 1 137 ? -7.137 -6.613 -20.031 1 74.06 137 VAL A O 1
ATOM 1093 N N . GLN A 1 138 ? -5.297 -5.379 -20.156 1 62.66 138 GLN A N 1
ATOM 1094 C CA . GLN A 1 138 ? -4.84 -6.09 -21.344 1 62.66 138 GLN A CA 1
ATOM 1095 C C . GLN A 1 138 ? -4.34 -7.488 -20.984 1 62.66 138 GLN A C 1
ATOM 1097 O O . GLN A 1 138 ? -3.643 -7.668 -19.984 1 62.66 138 GLN A O 1
ATOM 1102 N N . THR A 1 139 ? -4.977 -8.453 -21.578 1 61.78 139 THR A N 1
ATOM 1103 C CA . THR A 1 139 ? -4.512 -9.828 -21.406 1 61.78 139 THR A CA 1
ATOM 1104 C C . THR A 1 139 ? -3.471 -10.188 -22.469 1 61.78 139 THR A C 1
ATOM 1106 O O . THR A 1 139 ? -3.342 -9.492 -23.484 1 61.78 139 THR A O 1
ATOM 1109 N N . SER A 1 140 ? -2.578 -11.156 -22.016 1 56.25 140 SER A N 1
ATOM 1110 C CA . SER A 1 140 ? -1.555 -11.594 -22.953 1 56.25 140 SER A CA 1
ATOM 1111 C C . SER A 1 140 ? -2.176 -12.297 -24.156 1 56.25 140 SER A C 1
ATOM 1113 O O . SER A 1 140 ? -3.309 -12.781 -24.078 1 56.25 140 SER A O 1
ATOM 1115 N N . LEU A 1 141 ? -1.52 -12.242 -25.297 1 50.38 141 LEU A N 1
ATOM 1116 C CA . LEU A 1 141 ? -1.945 -12.922 -26.531 1 50.38 141 LEU A CA 1
ATOM 1117 C C . LEU A 1 141 ? -2.143 -14.414 -26.281 1 50.38 141 LEU A C 1
ATOM 1119 O O . LEU A 1 141 ? -3.02 -15.039 -26.875 1 50.38 141 LEU A O 1
ATOM 1123 N N . THR A 1 142 ? -1.382 -14.898 -25.266 1 51.38 142 THR A N 1
ATOM 1124 C CA . THR A 1 142 ? -1.428 -16.328 -25 1 51.38 142 THR A CA 1
ATOM 1125 C C . THR A 1 142 ? -2.734 -16.719 -24.312 1 51.38 142 THR A C 1
ATOM 1127 O O . THR A 1 142 ? -3.131 -17.875 -24.328 1 51.38 142 THR A O 1
ATOM 1130 N N . THR A 1 143 ? -3.324 -15.562 -23.828 1 57.25 143 THR A N 1
ATOM 1131 C CA . THR A 1 143 ? -4.562 -15.883 -23.125 1 57.25 143 THR A CA 1
ATOM 1132 C C . THR A 1 143 ? -5.777 -15.492 -23.953 1 57.25 143 THR A C 1
ATOM 1134 O O . THR A 1 143 ? -6.91 -15.523 -23.469 1 57.25 143 THR A O 1
ATOM 1137 N N . PHE A 1 144 ? -5.512 -15.18 -25.203 1 54.88 144 PHE A N 1
ATOM 1138 C CA . PHE A 1 144 ? -6.641 -14.867 -26.078 1 54.88 144 PHE A CA 1
ATOM 1139 C C . PHE A 1 144 ? -7.578 -16.062 -26.203 1 54.88 144 PHE A C 1
ATOM 1141 O O . PHE A 1 144 ? -7.125 -17.203 -26.297 1 54.88 144 PHE A O 1
ATOM 1148 N N . PRO A 1 145 ? -8.812 -15.75 -26.141 1 58.41 145 PRO A N 1
ATOM 1149 C CA . PRO A 1 145 ? -9.641 -14.539 -26.078 1 58.41 145 PRO A CA 1
ATOM 1150 C C . PRO A 1 145 ? -10.016 -14.148 -24.656 1 58.41 145 PRO A C 1
ATOM 1152 O O . PRO A 1 145 ? -11.039 -13.484 -24.438 1 58.41 145 PRO A O 1
ATOM 1155 N N . ALA A 1 146 ? -9.203 -14.438 -23.875 1 66.5 146 ALA A N 1
ATOM 1156 C CA . ALA A 1 146 ? -9.555 -14.125 -22.484 1 66.5 146 ALA A CA 1
ATOM 1157 C C . ALA A 1 146 ? -9.57 -12.617 -22.25 1 66.5 146 ALA A C 1
ATOM 1159 O O . ALA A 1 146 ? -8.891 -11.867 -22.969 1 66.5 146 ALA A O 1
ATOM 1160 N N . SER A 1 147 ? -10.625 -12.188 -21.594 1 71.56 147 SER A N 1
ATOM 1161 C CA . SER A 1 147 ? -10.641 -10.805 -21.109 1 71.56 147 SER A CA 1
ATOM 1162 C C . SER A 1 147 ? -10.391 -10.742 -19.609 1 71.56 147 SER A C 1
ATOM 1164 O O . SER A 1 147 ? -10.648 -11.703 -18.891 1 71.56 147 SER A O 1
ATOM 1166 N N . ALA A 1 148 ? -9.703 -9.648 -19.297 1 74.25 148 ALA A N 1
ATOM 1167 C CA . ALA A 1 148 ? -9.43 -9.43 -17.875 1 74.25 148 ALA A CA 1
ATOM 1168 C C . ALA A 1 148 ? -9.852 -8.023 -17.453 1 74.25 148 ALA A C 1
ATOM 1170 O O . ALA A 1 148 ? -9.766 -7.074 -18.219 1 74.25 148 ALA A O 1
ATOM 1171 N N . GLU A 1 149 ? -10.438 -8.086 -16.25 1 79.12 149 GLU A N 1
ATOM 1172 C CA . GLU A 1 149 ? -10.828 -6.793 -15.688 1 79.12 149 GLU A CA 1
ATOM 1173 C C . GLU A 1 149 ? -10.484 -6.711 -14.203 1 79.12 149 GLU A C 1
ATOM 1175 O O . GLU A 1 149 ? -10.414 -7.734 -13.523 1 79.12 149 GLU A O 1
ATOM 1180 N N . ILE A 1 150 ? -10.25 -5.461 -13.867 1 83.88 150 ILE A N 1
ATOM 1181 C CA . ILE A 1 150 ? -10.102 -5.148 -12.445 1 83.88 150 ILE A CA 1
ATOM 1182 C C . ILE A 1 150 ? -11.383 -4.504 -11.922 1 83.88 150 ILE A C 1
ATOM 1184 O O . ILE A 1 150 ? -11.859 -3.506 -12.477 1 83.88 150 ILE A O 1
ATOM 1188 N N . VAL A 1 151 ? -11.938 -5.156 -10.984 1 82.44 151 VAL A N 1
ATOM 1189 C CA . VAL A 1 151 ? -13.164 -4.652 -10.375 1 82.44 151 VAL A CA 1
ATOM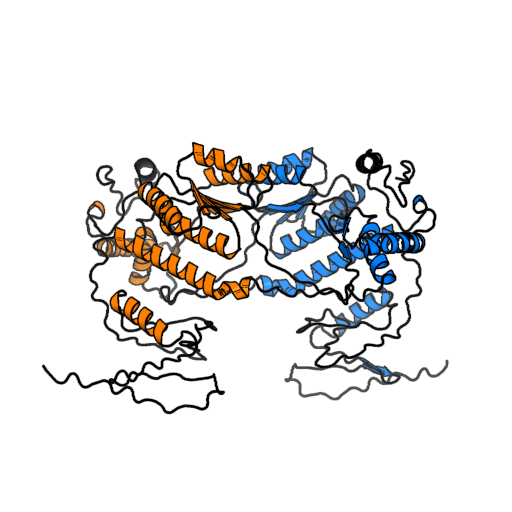 1190 C C . VAL A 1 151 ? -12.883 -4.227 -8.93 1 82.44 151 VAL A C 1
ATOM 1192 O O . VAL A 1 151 ? -12.328 -5 -8.148 1 82.44 151 VAL A O 1
ATOM 1195 N N . SER A 1 152 ? -13.242 -2.977 -8.656 1 85.19 152 SER A N 1
ATOM 1196 C CA . SER A 1 152 ? -13.078 -2.479 -7.293 1 85.19 152 SER A CA 1
ATOM 1197 C C . SER A 1 152 ? -14.18 -3.014 -6.375 1 85.19 152 SER A C 1
ATOM 1199 O O . SER A 1 152 ? -15.367 -2.865 -6.668 1 85.19 152 SER A O 1
ATOM 1201 N N . GLU A 1 153 ? -13.797 -3.717 -5.363 1 86.44 153 GLU A N 1
ATOM 1202 C CA . GLU A 1 153 ? -14.719 -4.242 -4.359 1 86.44 153 GLU A CA 1
ATOM 1203 C C . GLU A 1 153 ? -14.328 -3.773 -2.959 1 86.44 153 GLU A C 1
ATOM 1205 O O . GLU A 1 153 ? -13.148 -3.576 -2.672 1 86.44 153 GLU A O 1
ATOM 1210 N N . PRO A 1 154 ? -15.406 -3.547 -2.123 1 88.44 154 PRO A N 1
ATOM 1211 C CA . PRO A 1 154 ? -15.055 -3.176 -0.75 1 88.44 154 PRO A CA 1
ATOM 1212 C C . PRO A 1 154 ? -14.234 -4.25 -0.041 1 88.44 154 PRO A C 1
ATOM 1214 O O . PRO A 1 154 ? -14.336 -5.434 -0.369 1 88.44 154 PRO A O 1
ATOM 1217 N N . LEU A 1 155 ? -13.484 -3.807 0.851 1 90.69 155 LEU A N 1
ATOM 1218 C CA . LEU A 1 155 ? -12.711 -4.738 1.666 1 90.69 155 LEU A CA 1
ATOM 1219 C C . LEU A 1 155 ? -13.586 -5.363 2.75 1 90.69 155 LEU A C 1
ATOM 1221 O O . LEU A 1 155 ? -13.398 -6.527 3.111 1 90.69 155 LEU A O 1
ATOM 1225 N N . GLY A 1 156 ? -14.492 -4.645 3.311 1 92.88 156 GLY A N 1
ATOM 1226 C CA . GLY A 1 156 ? -15.359 -5.125 4.375 1 92.88 156 GLY A CA 1
ATOM 1227 C C . GLY A 1 156 ? -15.555 -4.117 5.488 1 92.88 156 GLY A C 1
ATOM 1228 O O . GLY A 1 156 ? -16.266 -3.119 5.312 1 92.88 156 GLY A O 1
ATOM 1229 N N . VAL A 1 157 ? -14.859 -4.371 6.645 1 95.19 157 VAL A N 1
ATOM 1230 C CA . VAL A 1 157 ? -14.984 -3.496 7.809 1 95.19 157 VAL A CA 1
ATOM 1231 C C . VAL A 1 157 ? -13.648 -2.822 8.094 1 95.19 157 VAL A C 1
ATOM 1233 O O . VAL A 1 157 ? -12.633 -3.496 8.289 1 95.19 157 VAL A O 1
ATOM 1236 N N . VAL A 1 158 ? -13.68 -1.484 8.148 1 98.19 158 VAL A N 1
ATOM 1237 C CA . VAL A 1 158 ? -12.461 -0.691 8.258 1 98.19 158 VAL A CA 1
ATOM 1238 C C . VAL A 1 158 ? -12.43 0.017 9.609 1 98.19 158 VAL A C 1
ATOM 1240 O O . VAL A 1 158 ? -13.445 0.546 10.07 1 98.19 158 VAL A O 1
ATOM 1243 N N . LEU A 1 159 ? -11.242 0.007 10.227 1 98.81 159 LEU A N 1
ATOM 1244 C CA . LEU A 1 159 ? -11.008 0.77 11.445 1 98.81 159 LEU A CA 1
ATOM 1245 C C . LEU A 1 159 ? -10.227 2.045 11.141 1 98.81 159 LEU A C 1
ATOM 1247 O O . LEU A 1 159 ? -9.164 1.997 10.516 1 98.81 159 LEU A O 1
ATOM 1251 N N . VAL A 1 160 ? -10.766 3.156 11.578 1 98.75 160 VAL A N 1
ATOM 1252 C CA . VAL A 1 160 ? -10.086 4.441 11.43 1 98.75 160 VAL A CA 1
ATOM 1253 C C . VAL A 1 160 ? -9.734 5 12.805 1 98.75 160 VAL A C 1
ATOM 1255 O O . VAL A 1 160 ? -10.617 5.266 13.625 1 98.75 160 VAL A O 1
ATOM 1258 N N . ILE A 1 161 ? -8.477 5.129 13.062 1 98.81 161 ILE A N 1
ATOM 1259 C CA . ILE A 1 161 ? -7.98 5.754 14.281 1 98.81 161 ILE A CA 1
ATOM 1260 C C . ILE A 1 161 ? -7.359 7.109 13.953 1 98.81 161 ILE A C 1
ATOM 1262 O O . ILE A 1 161 ? -6.336 7.18 13.266 1 98.81 161 ILE A O 1
ATOM 1266 N N . SER A 1 162 ? -7.945 8.156 14.453 1 98 162 SER A N 1
ATOM 1267 C CA . SER A 1 162 ? -7.59 9.477 13.953 1 98 162 SER A CA 1
ATOM 1268 C C . SER A 1 162 ? -6.777 10.258 14.984 1 98 162 SER A C 1
ATOM 1270 O O . SER A 1 162 ? -6.738 9.891 16.156 1 98 162 SER A O 1
ATOM 1272 N N . ALA A 1 163 ? -6.18 11.305 14.578 1 96.31 163 ALA A N 1
ATOM 1273 C CA . ALA A 1 163 ? -5.305 12.148 15.391 1 96.31 163 ALA A CA 1
ATOM 1274 C C . ALA A 1 163 ? -6.074 13.32 16 1 96.31 163 ALA A C 1
ATOM 1276 O O . ALA A 1 163 ? -7.215 13.586 15.609 1 96.31 163 ALA A O 1
ATOM 1277 N N . TRP A 1 164 ? -5.422 14.086 16.906 1 95.12 164 TRP A N 1
ATOM 1278 C CA . TRP A 1 164 ? -6.098 15.102 17.719 1 95.12 164 TRP A CA 1
ATOM 1279 C C . TRP A 1 164 ? -5.918 16.484 17.094 1 95.12 164 TRP A C 1
ATOM 1281 O O . TRP A 1 164 ? -6.648 17.422 17.438 1 95.12 164 TRP A O 1
ATOM 1291 N N . ASN A 1 165 ? -4.996 16.641 16.219 1 92.5 165 ASN A N 1
ATOM 1292 C CA . ASN A 1 165 ? -4.602 18 15.867 1 92.5 165 ASN A CA 1
ATOM 1293 C C . ASN A 1 165 ? -5.555 18.625 14.844 1 92.5 165 ASN A C 1
ATOM 1295 O O . ASN A 1 165 ? -5.695 19.844 14.781 1 92.5 165 ASN A O 1
ATOM 1299 N N . TYR A 1 166 ? -6.137 17.875 14.07 1 90.94 166 TYR A N 1
ATOM 1300 C CA . TYR A 1 166 ? -7.273 18.25 13.234 1 90.94 166 TYR A CA 1
ATOM 1301 C C . TYR A 1 166 ? -8.391 17.219 13.352 1 90.94 166 TYR A C 1
ATOM 1303 O O . TYR A 1 166 ? -8.68 16.484 12.398 1 90.94 166 TYR A O 1
ATOM 1311 N N . PRO A 1 167 ? -8.984 17.266 14.523 1 92.44 167 PRO A N 1
ATOM 1312 C CA . PRO A 1 167 ? -9.781 16.109 14.953 1 92.44 167 PRO A CA 1
ATOM 1313 C C . PRO A 1 167 ? -11.023 15.906 14.094 1 92.44 167 PRO A C 1
ATOM 1315 O O . PRO A 1 167 ? -11.547 14.789 14.016 1 92.44 167 PRO A O 1
ATOM 1318 N N . PHE A 1 168 ? -11.516 16.953 13.453 1 91.62 168 PHE A N 1
ATOM 1319 C CA . PHE A 1 168 ? -12.672 16.797 12.578 1 91.62 168 PHE A CA 1
ATOM 1320 C C . PHE A 1 168 ? -12.25 16.297 11.203 1 91.62 168 PHE A C 1
ATOM 1322 O O . PHE A 1 168 ? -12.742 15.266 10.734 1 91.62 168 PHE A O 1
ATOM 1329 N N . LEU A 1 169 ? -11.289 16.922 10.656 1 91.31 169 LEU A N 1
ATOM 1330 C CA . LEU A 1 169 ? -10.828 16.609 9.305 1 91.31 169 LEU A CA 1
ATOM 1331 C C . LEU A 1 169 ? -10.195 15.219 9.258 1 91.31 169 LEU A C 1
ATOM 1333 O O . LEU A 1 169 ? -10.547 14.398 8.406 1 91.31 169 LEU A O 1
ATOM 1337 N N . LEU A 1 170 ? -9.328 14.906 10.164 1 94.62 170 LEU A N 1
ATOM 1338 C CA . LEU A 1 170 ? -8.539 13.68 10.141 1 94.62 170 LEU A CA 1
ATOM 1339 C C . LEU A 1 170 ? -9.383 12.484 10.562 1 94.62 170 LEU A C 1
ATOM 1341 O O . LEU A 1 170 ? -9.008 11.336 10.312 1 94.62 170 LEU A O 1
ATOM 1345 N N . SER A 1 171 ? -10.508 12.766 11.148 1 96.88 171 SER A N 1
ATOM 1346 C CA . SER A 1 171 ? -11.438 11.688 11.469 1 96.88 171 SER A CA 1
ATOM 1347 C C . SER A 1 171 ? -12.32 11.344 10.266 1 96.88 171 SER A C 1
ATOM 1349 O O . SER A 1 171 ? -12.438 10.18 9.898 1 96.88 171 SER A O 1
ATOM 1351 N N . LEU A 1 172 ? -12.82 12.352 9.625 1 95.75 172 LEU A N 1
ATOM 1352 C CA . LEU A 1 172 ? -13.914 12.102 8.688 1 95.75 172 LEU A CA 1
ATOM 1353 C C . LEU A 1 172 ? -13.383 11.914 7.273 1 95.75 172 LEU A C 1
ATOM 1355 O O . LEU A 1 172 ? -14 11.227 6.461 1 95.75 172 LEU A O 1
ATOM 1359 N N . ASP A 1 173 ? -12.281 12.453 6.969 1 95.94 173 ASP A N 1
ATOM 1360 C CA . ASP A 1 173 ? -11.758 12.328 5.609 1 95.94 173 ASP A CA 1
ATOM 1361 C C . ASP A 1 173 ? -11.531 10.859 5.246 1 95.94 173 ASP A C 1
ATOM 1363 O O . ASP A 1 173 ? -12.039 10.383 4.234 1 95.94 173 ASP A O 1
ATOM 1367 N N . PRO A 1 174 ? -10.812 10.086 6.098 1 96.94 174 PRO A N 1
ATOM 1368 C CA . PRO A 1 174 ? -10.664 8.664 5.785 1 96.94 174 PRO A CA 1
ATOM 1369 C C . PRO A 1 174 ? -11.992 7.91 5.809 1 96.94 174 PRO A C 1
ATOM 1371 O O . PRO A 1 174 ? -12.164 6.938 5.07 1 96.94 174 PRO A O 1
ATOM 1374 N N . VAL A 1 175 ? -12.906 8.383 6.605 1 97.31 175 VAL A N 1
ATOM 1375 C CA . VAL A 1 175 ? -14.219 7.754 6.672 1 97.31 175 VAL A CA 1
ATOM 1376 C C . VAL A 1 175 ? -14.945 7.922 5.34 1 97.31 175 VAL A C 1
ATOM 1378 O O . VAL A 1 175 ? -15.562 6.98 4.832 1 97.31 175 VAL A O 1
ATOM 1381 N N . ILE A 1 176 ? -14.852 9.094 4.781 1 95.25 176 ILE A N 1
ATOM 1382 C CA . ILE A 1 176 ? -15.453 9.359 3.479 1 95.25 176 ILE A CA 1
ATOM 1383 C C . ILE A 1 176 ? -14.891 8.391 2.441 1 95.25 176 ILE A C 1
ATOM 1385 O O . ILE A 1 176 ? -15.641 7.785 1.677 1 95.25 176 ILE A O 1
ATOM 1389 N N . GLY A 1 177 ? -13.555 8.266 2.459 1 95.62 177 GLY A N 1
ATOM 1390 C CA . GLY A 1 177 ? -12.93 7.328 1.541 1 95.62 177 GLY A CA 1
ATOM 1391 C C . GLY A 1 177 ? -13.383 5.895 1.751 1 95.62 177 GLY A C 1
ATOM 1392 O O . GLY A 1 177 ? -13.656 5.176 0.787 1 95.62 177 GLY A O 1
ATOM 1393 N N . ALA A 1 178 ? -13.469 5.477 2.986 1 95.69 178 ALA A N 1
ATOM 1394 C CA . ALA A 1 178 ? -13.867 4.113 3.322 1 95.69 178 ALA A CA 1
ATOM 1395 C C . ALA A 1 178 ? -15.305 3.838 2.881 1 95.69 178 ALA A C 1
ATOM 1397 O O . ALA A 1 178 ? -15.594 2.783 2.311 1 95.69 178 ALA A O 1
ATOM 1398 N N . ILE A 1 179 ? -16.188 4.801 3.07 1 94.12 179 ILE A N 1
ATOM 1399 C CA . ILE A 1 179 ? -17.578 4.656 2.686 1 94.12 179 ILE A CA 1
ATOM 1400 C C . ILE A 1 179 ? -17.703 4.629 1.163 1 94.12 179 ILE A C 1
ATOM 1402 O O . ILE A 1 179 ? -18.406 3.789 0.604 1 94.12 179 ILE A O 1
ATOM 1406 N N . ALA A 1 180 ? -17 5.555 0.544 1 93.56 180 ALA A N 1
ATOM 1407 C CA . ALA A 1 180 ? -17.031 5.613 -0.915 1 93.56 180 ALA A CA 1
ATOM 1408 C C . ALA A 1 180 ? -16.594 4.289 -1.525 1 93.56 180 ALA A C 1
ATOM 1410 O O . ALA A 1 180 ? -17.078 3.893 -2.586 1 93.56 180 ALA A O 1
ATOM 1411 N N . ALA A 1 181 ? -15.711 3.596 -0.879 1 93.81 181 ALA A N 1
ATOM 1412 C CA . ALA A 1 181 ? -15.203 2.309 -1.353 1 93.81 181 ALA A CA 1
ATOM 1413 C C . ALA A 1 181 ? -16.188 1.182 -1.02 1 93.81 181 ALA A C 1
ATOM 1415 O O . ALA A 1 181 ? -15.953 0.027 -1.386 1 93.81 181 ALA A O 1
ATOM 1416 N N . GLY A 1 182 ? -17.234 1.5 -0.26 1 90.69 182 GLY A N 1
ATOM 1417 C CA . GLY A 1 182 ? -18.281 0.541 0.015 1 90.69 182 GLY A CA 1
ATOM 1418 C C . GLY A 1 182 ? -18.094 -0.205 1.321 1 90.69 182 GLY A C 1
ATOM 1419 O O . GLY A 1 182 ? -18.688 -1.265 1.532 1 90.69 182 GLY A O 1
ATOM 1420 N N . ASN A 1 183 ? -17.266 0.311 2.213 1 94 183 ASN A N 1
ATOM 1421 C CA . ASN A 1 183 ? -16.938 -0.395 3.447 1 94 183 ASN A CA 1
ATOM 1422 C C . ASN A 1 183 ? -17.797 0.081 4.609 1 94 183 ASN A C 1
ATOM 1424 O O . ASN A 1 183 ? -18.297 1.211 4.602 1 94 183 ASN A O 1
ATOM 1428 N N . ALA A 1 184 ? -18 -0.795 5.617 1 95.12 184 ALA A N 1
ATOM 1429 C CA . ALA A 1 184 ? -18.422 -0.366 6.949 1 95.12 184 ALA A CA 1
ATOM 1430 C C . ALA A 1 184 ? -17.25 0.213 7.734 1 95.12 184 ALA A C 1
ATOM 1432 O O . ALA A 1 184 ? -16.094 -0.097 7.449 1 95.12 184 ALA A O 1
ATOM 1433 N N . VAL A 1 185 ? -17.594 1.077 8.727 1 98.31 185 VAL A N 1
ATOM 1434 C CA . VAL A 1 185 ? -16.484 1.808 9.344 1 98.31 185 VAL A CA 1
ATOM 1435 C C . VAL A 1 185 ? -16.703 1.892 10.852 1 98.31 185 VAL A C 1
ATOM 1437 O O . VAL A 1 185 ? -17.828 2.137 11.312 1 98.31 185 VAL A O 1
ATOM 1440 N N . VAL A 1 186 ? -15.656 1.674 11.57 1 98.5 186 VAL A N 1
ATOM 1441 C CA . VAL A 1 186 ? -15.562 2.078 12.977 1 98.5 186 VAL A CA 1
ATOM 1442 C C . VAL A 1 186 ? -14.523 3.186 13.125 1 98.5 186 VAL A C 1
ATOM 1444 O O . VAL A 1 186 ? -13.375 3.027 12.711 1 98.5 186 VAL A O 1
ATOM 1447 N N . LEU A 1 187 ? -14.945 4.262 13.664 1 98.75 187 LEU A N 1
ATOM 1448 C CA . LEU A 1 187 ? -14.07 5.406 13.898 1 98.75 187 LEU A CA 1
ATOM 1449 C C . LEU A 1 187 ? -13.734 5.539 15.375 1 98.75 187 LEU A C 1
ATOM 1451 O O . LEU A 1 187 ? -14.625 5.531 16.234 1 98.75 187 LEU A O 1
ATOM 1455 N N . LYS A 1 188 ? -12.5 5.586 15.664 1 98.81 188 LYS A N 1
ATOM 1456 C CA . LYS A 1 188 ? -11.992 5.898 17 1 98.81 188 LYS A CA 1
ATOM 1457 C C . LYS A 1 188 ? -11.289 7.25 17.016 1 98.81 188 LYS A C 1
ATOM 1459 O O . LYS A 1 188 ? -10.086 7.328 16.75 1 98.81 188 LYS A O 1
ATOM 1464 N N . PRO A 1 189 ? -12 8.336 17.422 1 98.25 189 PRO A N 1
ATOM 1465 C CA . PRO A 1 189 ? -11.367 9.656 17.5 1 98.25 189 PRO A CA 1
ATOM 1466 C C . PRO A 1 189 ? -10.414 9.781 18.688 1 98.25 189 PRO A C 1
ATOM 1468 O O . PRO A 1 189 ? -10.438 8.938 19.594 1 98.25 189 PRO A O 1
ATOM 1471 N N . SER A 1 190 ? -9.617 10.742 18.625 1 97.38 190 SER A N 1
ATOM 1472 C CA . SER A 1 190 ? -8.609 10.906 19.672 1 97.38 190 SER A CA 1
ATOM 1473 C C . SER A 1 190 ? -9.227 11.406 20.969 1 97.38 190 SER A C 1
ATOM 1475 O O . SER A 1 190 ? -10.086 12.297 20.953 1 97.38 190 SER A O 1
ATOM 1477 N N . GLU A 1 191 ? -8.789 10.875 22.062 1 95.94 191 GLU A N 1
ATOM 1478 C CA . GLU A 1 191 ? -9.25 11.273 23.391 1 95.94 191 GLU A CA 1
ATOM 1479 C C . GLU A 1 191 ? -8.672 12.625 23.797 1 95.94 191 GLU A C 1
ATOM 1481 O O . GLU A 1 191 ? -9.156 13.258 24.734 1 95.94 191 GLU A O 1
ATOM 1486 N N . ILE A 1 192 ? -7.715 13.07 23.094 1 94.81 192 ILE A N 1
ATOM 1487 C CA . ILE A 1 192 ? -7.039 14.32 23.406 1 94.81 192 ILE A CA 1
ATOM 1488 C C . ILE A 1 192 ? -7.918 15.5 22.984 1 94.81 192 ILE A C 1
ATOM 1490 O O . ILE A 1 192 ? -7.781 16.609 23.5 1 94.81 192 ILE A O 1
ATOM 1494 N N . ALA A 1 193 ? -8.789 15.289 22 1 93.75 193 ALA A N 1
ATOM 1495 C CA . ALA A 1 193 ? -9.805 16.266 21.625 1 93.75 193 ALA A CA 1
ATOM 1496 C C . ALA A 1 193 ? -11.195 15.789 22.016 1 93.75 193 ALA A C 1
ATOM 1498 O O . ALA A 1 193 ? -12.023 15.484 21.156 1 93.75 193 ALA A O 1
ATOM 1499 N N . PRO A 1 194 ? -11.469 15.82 23.297 1 94 194 PRO A N 1
ATOM 1500 C CA . PRO A 1 194 ? -12.672 15.148 23.797 1 94 194 PRO A CA 1
ATOM 1501 C C . PRO A 1 194 ? -13.961 15.805 23.312 1 94 194 PRO A C 1
ATOM 1503 O O . PRO A 1 194 ? -14.953 15.109 23.078 1 94 194 PRO A O 1
ATOM 1506 N N . ALA A 1 195 ? -13.961 17.125 23.172 1 92.75 195 ALA A N 1
ATOM 1507 C CA . ALA A 1 195 ? -15.172 17.812 22.719 1 92.75 195 ALA A CA 1
ATOM 1508 C C . ALA A 1 195 ? -15.531 17.406 21.297 1 92.75 195 ALA A C 1
ATOM 1510 O O . ALA A 1 195 ? -16.688 17.125 21 1 92.75 195 ALA A O 1
ATOM 1511 N N . THR A 1 196 ? -14.516 17.391 20.453 1 93.5 196 THR A N 1
ATOM 1512 C CA . THR A 1 196 ? -14.758 16.984 19.078 1 93.5 196 THR A CA 1
ATOM 1513 C C . THR A 1 196 ? -15.133 15.5 19 1 93.5 196 THR A C 1
ATOM 1515 O O . THR A 1 196 ? -16 15.109 18.219 1 93.5 196 THR A O 1
ATOM 1518 N N . SER A 1 197 ? -14.492 14.68 19.781 1 95.31 197 SER A N 1
ATOM 1519 C CA . SER A 1 197 ? -14.82 13.258 19.844 1 95.31 197 SER A CA 1
ATOM 1520 C C . SER A 1 197 ? -16.297 13.039 20.172 1 95.31 197 SER A C 1
ATOM 1522 O O . SER A 1 197 ? -16.984 12.297 19.484 1 95.31 197 SER A O 1
ATOM 1524 N N . ALA A 1 198 ? -16.734 13.758 21.188 1 95.38 198 ALA A N 1
ATOM 1525 C CA . ALA A 1 198 ? -18.125 13.648 21.625 1 95.38 198 ALA A CA 1
ATOM 1526 C C . ALA A 1 198 ? -19.078 14.141 20.531 1 95.38 198 ALA A C 1
ATOM 1528 O O . ALA A 1 198 ? -20.125 13.547 20.312 1 95.38 198 ALA A O 1
ATOM 1529 N N . LEU A 1 199 ? -18.688 15.188 19.922 1 94.75 199 LEU A N 1
ATOM 1530 C CA . LEU A 1 199 ? -19.5 15.734 18.844 1 94.75 199 LEU A CA 1
ATOM 1531 C C . LEU A 1 199 ? -19.625 14.75 17.688 1 94.75 199 LEU A C 1
ATOM 1533 O O . LEU A 1 199 ? -20.719 14.555 17.141 1 94.75 199 LEU A O 1
ATOM 1537 N N . LEU A 1 200 ? -18.578 14.133 17.328 1 95.06 200 LEU A N 1
ATOM 1538 C CA . LEU A 1 200 ? -18.578 13.141 16.25 1 95.06 200 LEU A CA 1
ATOM 1539 C C . LEU A 1 200 ? -19.469 11.953 16.609 1 95.06 200 LEU A C 1
ATOM 1541 O O . LEU A 1 200 ? -20.234 11.477 15.781 1 95.06 200 LEU A O 1
ATOM 1545 N N . ALA A 1 201 ? -19.312 11.477 17.812 1 95.88 201 ALA A N 1
ATOM 1546 C CA . ALA A 1 201 ? -20.125 10.359 18.266 1 95.88 201 ALA A CA 1
ATOM 1547 C C . ALA A 1 201 ? -21.609 10.688 18.141 1 95.88 201 ALA A C 1
ATOM 1549 O O . ALA A 1 201 ? -22.406 9.875 17.656 1 95.88 201 ALA A O 1
ATOM 1550 N N . LYS A 1 202 ? -21.938 11.844 18.531 1 94.12 202 LYS A N 1
ATOM 1551 C CA . LYS A 1 202 ? -23.328 12.281 18.484 1 94.12 202 LYS A CA 1
ATOM 1552 C C . LYS A 1 202 ? -23.812 12.414 17.047 1 94.12 202 LYS A C 1
ATOM 1554 O O . LYS A 1 202 ? -24.828 11.812 16.672 1 94.12 202 LYS A O 1
ATOM 1559 N N . LEU A 1 203 ? -23.094 13.172 16.25 1 92.62 203 LEU A N 1
ATOM 1560 C CA . LEU A 1 203 ? -23.562 13.531 14.922 1 92.62 203 LEU A CA 1
ATOM 1561 C C . LEU A 1 203 ? -23.531 12.32 13.992 1 92.62 203 LEU A C 1
ATOM 1563 O O . LEU A 1 203 ? -24.422 12.156 13.156 1 92.62 203 LEU A O 1
ATOM 1567 N N . VAL A 1 204 ? -22.578 11.508 14.102 1 93.56 204 VAL A N 1
ATOM 1568 C CA . VAL A 1 204 ? -22.531 10.297 13.297 1 93.56 204 VAL A CA 1
ATOM 1569 C C . VAL A 1 204 ? -23.688 9.375 13.68 1 93.56 204 VAL A C 1
ATOM 1571 O O . VAL A 1 204 ? -24.328 8.781 12.812 1 93.56 204 VAL A O 1
ATOM 1574 N N . GLY A 1 205 ? -23.938 9.234 14.93 1 89.81 205 GLY A N 1
ATOM 1575 C CA . GLY A 1 205 ? -25.062 8.453 15.398 1 89.81 205 GLY A CA 1
ATOM 1576 C C . GLY A 1 205 ? -26.391 8.961 14.875 1 89.81 205 GLY A C 1
ATOM 1577 O O . GLY A 1 205 ? -27.281 8.172 14.562 1 89.81 205 GLY A O 1
ATOM 1578 N N . GLU A 1 206 ? -26.5 10.203 14.695 1 90.12 206 GLU A N 1
ATOM 1579 C CA . GLU A 1 206 ? -27.75 10.828 14.305 1 90.12 206 GLU A CA 1
ATOM 1580 C C . GLU A 1 206 ? -27.953 10.766 12.789 1 90.12 206 GLU A C 1
ATOM 1582 O O . GLU A 1 206 ? -29.062 10.57 12.312 1 90.12 206 GLU A O 1
ATOM 1587 N N . TYR A 1 207 ? -26.859 10.891 12.055 1 90.75 207 TYR A N 1
ATOM 1588 C CA . TYR A 1 207 ? -27.031 11.18 10.641 1 90.75 207 TYR A CA 1
ATOM 1589 C C . TYR A 1 207 ? -26.625 9.992 9.781 1 90.75 207 TYR A C 1
ATOM 1591 O O . TYR A 1 207 ? -26.922 9.945 8.586 1 90.75 207 TYR A O 1
ATOM 1599 N N . MET A 1 208 ? -25.984 9.078 10.398 1 91.56 208 MET A N 1
ATOM 1600 C CA . MET A 1 208 ? -25.516 7.945 9.609 1 91.56 208 MET A CA 1
ATOM 1601 C C . MET A 1 208 ? -26.203 6.656 10.047 1 91.56 208 MET A C 1
ATOM 1603 O O . MET A 1 208 ? -26.781 6.598 11.125 1 91.56 208 MET A O 1
ATOM 1607 N N . ASP A 1 209 ? -26.125 5.656 9.172 1 90.81 209 ASP A N 1
ATOM 1608 C CA . ASP A 1 209 ? -26.609 4.32 9.5 1 90.81 209 ASP A CA 1
ATOM 1609 C C . ASP A 1 209 ? -25.703 3.641 10.523 1 90.81 209 ASP A C 1
ATOM 1611 O O . ASP A 1 209 ? -24.609 3.207 10.188 1 90.81 209 ASP A O 1
ATOM 1615 N N . ASN A 1 210 ? -26.156 3.463 11.648 1 90.75 210 ASN A N 1
ATOM 1616 C CA . ASN A 1 210 ? -25.359 2.982 12.773 1 90.75 210 ASN A CA 1
ATOM 1617 C C . ASN A 1 210 ? -25.062 1.488 12.656 1 90.75 210 ASN A C 1
ATOM 1619 O O . ASN A 1 210 ? -24.25 0.951 13.391 1 90.75 210 ASN A O 1
ATOM 1623 N N . SER A 1 211 ? -25.672 0.869 11.82 1 89.31 211 SER A N 1
ATOM 1624 C CA . SER A 1 211 ? -25.344 -0.531 11.578 1 89.31 211 SER A CA 1
ATOM 1625 C C . SER A 1 211 ? -24.078 -0.663 10.734 1 89.31 211 SER A C 1
ATOM 1627 O O . SER A 1 211 ? -23.453 -1.717 10.719 1 89.31 211 SER A O 1
ATOM 1629 N N . SER A 1 212 ? -23.672 0.421 10.016 1 94.06 212 SER A N 1
ATOM 1630 C CA . SER A 1 212 ? -22.531 0.366 9.102 1 94.06 212 SER A CA 1
ATOM 1631 C C . SER A 1 212 ? -21.406 1.301 9.562 1 94.06 212 SER A C 1
ATOM 1633 O O . SER A 1 212 ? -20.234 1.098 9.219 1 94.06 212 SER A O 1
ATOM 1635 N N . ILE A 1 213 ? -21.797 2.338 10.266 1 96.62 213 ILE A N 1
ATOM 1636 C CA . ILE A 1 213 ? -20.812 3.34 10.68 1 96.62 213 ILE A CA 1
ATOM 1637 C C . ILE A 1 213 ? -20.984 3.623 12.172 1 96.62 213 ILE A C 1
ATOM 1639 O O . ILE A 1 213 ? -22.047 4.023 12.625 1 96.62 213 ILE A O 1
ATOM 1643 N N . ARG A 1 214 ? -19.891 3.471 12.914 1 96.62 214 ARG A N 1
ATOM 1644 C CA . ARG A 1 214 ? -19.953 3.676 14.359 1 96.62 214 ARG A CA 1
ATOM 1645 C C . ARG A 1 214 ? -18.719 4.418 14.867 1 96.62 214 ARG A C 1
ATOM 1647 O O . ARG A 1 214 ? -17.625 4.254 14.328 1 96.62 214 ARG A O 1
ATOM 1654 N N . VAL A 1 215 ? -18.953 5.152 15.867 1 98.25 215 VAL A N 1
ATOM 1655 C CA . VAL A 1 215 ? -17.859 5.84 16.562 1 98.25 215 VAL A CA 1
ATOM 1656 C C . VAL A 1 215 ? -17.656 5.211 17.938 1 98.25 215 VAL A C 1
ATOM 1658 O O . VAL A 1 215 ? -18.609 4.996 18.688 1 98.25 215 VAL A O 1
ATOM 1661 N N . VAL A 1 216 ? -16.422 4.871 18.203 1 98.06 216 VAL A N 1
ATOM 1662 C CA . VAL A 1 216 ? -16.047 4.371 19.531 1 98.06 216 VAL A CA 1
ATOM 1663 C C . VAL A 1 216 ? -15.117 5.363 20.219 1 98.06 216 VAL A C 1
ATOM 1665 O O . VAL A 1 216 ? -13.969 5.547 19.797 1 98.06 216 VAL A O 1
ATOM 1668 N N . GLU A 1 217 ? -15.641 5.984 21.219 1 98.12 217 GLU A N 1
ATOM 1669 C CA . GLU A 1 217 ? -14.82 6.906 21.984 1 98.12 217 GLU A CA 1
ATOM 1670 C C . GLU A 1 217 ? -13.977 6.16 23.016 1 98.12 217 GLU A C 1
ATOM 1672 O O . GLU A 1 217 ? -14.227 4.988 23.297 1 98.12 217 GLU A O 1
ATOM 1677 N N . GLY A 1 218 ? -13 6.852 23.547 1 96.81 218 GLY A N 1
ATOM 1678 C CA . GLY A 1 218 ? -12.141 6.266 24.562 1 96.81 218 GLY A CA 1
ATOM 1679 C C . GLY A 1 218 ? -10.672 6.547 24.328 1 96.81 218 GLY A C 1
ATOM 1680 O O . GLY A 1 218 ? -10.312 7.383 23.5 1 96.81 218 GLY A O 1
ATOM 1681 N N . ALA A 1 219 ? -9.945 5.887 25.109 1 97 219 ALA A N 1
ATOM 1682 C CA . ALA A 1 219 ? -8.5 6.105 25.094 1 97 219 ALA A CA 1
ATOM 1683 C C . ALA A 1 219 ? -7.754 4.809 24.812 1 97 219 ALA A C 1
ATOM 1685 O O . ALA A 1 219 ? -8.062 4.105 23.844 1 97 219 ALA A O 1
ATOM 1686 N N . VAL A 1 220 ? -6.711 4.535 25.516 1 96.44 220 VAL A N 1
ATOM 1687 C CA . VAL A 1 220 ? -5.785 3.443 25.25 1 96.44 220 VAL A CA 1
ATOM 1688 C C . VAL A 1 220 ? -6.508 2.105 25.391 1 96.44 220 VAL A C 1
ATOM 1690 O O . VAL A 1 220 ? -6.336 1.209 24.562 1 96.44 220 VAL A O 1
ATOM 1693 N N . ASP A 1 221 ? -7.379 2.004 26.375 1 97.56 221 ASP A N 1
ATOM 1694 C CA . ASP A 1 221 ? -8.047 0.73 26.609 1 97.56 221 ASP A CA 1
ATOM 1695 C C . ASP A 1 221 ? -8.969 0.36 25.453 1 97.56 221 ASP A C 1
ATOM 1697 O O . ASP A 1 221 ? -8.938 -0.771 24.969 1 97.56 221 ASP A O 1
ATOM 1701 N N . GLU A 1 222 ? -9.836 1.258 25.094 1 97.44 222 GLU A N 1
ATOM 1702 C CA . GLU A 1 222 ? -10.75 1.023 23.984 1 97.44 222 GLU A CA 1
ATOM 1703 C C . GLU A 1 222 ? -9.992 0.772 22.688 1 97.44 222 GLU A C 1
ATOM 1705 O O . GLU A 1 222 ? -10.367 -0.103 21.906 1 97.44 222 GLU A O 1
ATOM 1710 N N . THR A 1 223 ? -8.93 1.527 22.453 1 97.88 223 THR A N 1
ATOM 1711 C CA . THR A 1 223 ? -8.109 1.347 21.25 1 97.88 223 THR A CA 1
ATOM 1712 C C . THR A 1 223 ? -7.488 -0.046 21.234 1 97.88 223 THR A C 1
ATOM 1714 O O . THR A 1 223 ? -7.5 -0.719 20.203 1 97.88 223 THR A O 1
ATOM 1717 N N . SER A 1 224 ? -6.98 -0.442 22.375 1 97.69 224 SER A N 1
ATOM 1718 C CA . SER A 1 224 ? -6.363 -1.761 22.484 1 97.69 224 SER A CA 1
ATOM 1719 C C . SER A 1 224 ? -7.379 -2.869 22.219 1 97.69 224 SER A C 1
ATOM 1721 O O . SER A 1 224 ? -7.07 -3.848 21.531 1 97.69 224 SER A O 1
ATOM 1723 N N . ALA A 1 225 ? -8.562 -2.715 22.781 1 98 225 ALA A N 1
ATOM 1724 C CA . ALA A 1 225 ? -9.625 -3.693 22.547 1 98 225 ALA A CA 1
ATOM 1725 C C . ALA A 1 225 ? -9.984 -3.775 21.078 1 98 225 ALA A C 1
ATOM 1727 O O . ALA A 1 225 ? -10.188 -4.867 20.531 1 98 225 ALA A O 1
ATOM 1728 N N . LEU A 1 226 ? -10.086 -2.678 20.406 1 98.38 226 LEU A N 1
ATOM 1729 C CA . LEU A 1 226 ? -10.375 -2.639 18.984 1 98.38 226 LEU A CA 1
ATOM 1730 C C . LEU A 1 226 ? -9.289 -3.35 18.188 1 98.38 226 LEU A C 1
ATOM 1732 O O . LEU A 1 226 ? -9.586 -4.098 17.25 1 98.38 226 LEU A O 1
ATOM 1736 N N . LEU A 1 227 ? -8.055 -3.158 18.547 1 98.19 227 LEU A N 1
ATOM 1737 C CA . LEU A 1 227 ? -6.922 -3.684 17.797 1 98.19 227 LEU A CA 1
ATOM 1738 C C . LEU A 1 227 ? -6.801 -5.191 17.969 1 98.19 227 LEU A C 1
ATOM 1740 O O . LEU A 1 227 ? -6.07 -5.855 17.234 1 98.19 227 LEU A O 1
ATOM 1744 N N . GLN A 1 228 ? -7.52 -5.754 18.922 1 97.06 228 GLN A N 1
ATOM 1745 C CA . GLN A 1 228 ? -7.547 -7.203 19.109 1 97.06 228 GLN A CA 1
ATOM 1746 C C . GLN A 1 228 ? -8.5 -7.867 18.125 1 97.06 228 GLN A C 1
ATOM 1748 O O . GLN A 1 228 ? -8.477 -9.086 17.953 1 97.06 228 GLN A O 1
ATOM 1753 N N . GLN A 1 229 ? -9.312 -7.047 17.516 1 96.5 229 GLN A N 1
ATOM 1754 C CA . GLN A 1 229 ? -10.289 -7.582 16.578 1 96.5 229 GLN A CA 1
ATOM 1755 C C . GLN A 1 229 ? -9.695 -7.707 15.172 1 96.5 229 GLN A C 1
ATOM 1757 O O . GLN A 1 229 ? -8.688 -7.066 14.867 1 96.5 229 GLN A O 1
ATOM 1762 N N . LYS A 1 230 ? -10.344 -8.57 14.359 1 96.62 230 LYS A N 1
ATOM 1763 C CA . LYS A 1 230 ? -9.969 -8.664 12.953 1 96.62 230 LYS A CA 1
ATOM 1764 C C . LYS A 1 230 ? -10.633 -7.562 12.133 1 96.62 230 LYS A C 1
ATOM 1766 O O . LYS A 1 230 ? -11.852 -7.375 12.203 1 96.62 230 LYS A O 1
ATOM 1771 N N . TRP A 1 231 ? -9.852 -6.84 11.414 1 97.69 231 TRP A N 1
ATOM 1772 C CA . TRP A 1 231 ? -10.312 -5.809 10.492 1 97.69 231 TRP A CA 1
ATOM 1773 C C . TRP A 1 231 ? -9.898 -6.133 9.055 1 97.69 231 TRP A C 1
ATOM 1775 O O . TRP A 1 231 ? -9.008 -6.957 8.836 1 97.69 231 TRP A O 1
ATOM 1785 N N . ASP A 1 232 ? -10.578 -5.516 8.172 1 96.31 232 ASP A N 1
ATOM 1786 C CA . ASP A 1 232 ? -10.211 -5.711 6.773 1 96.31 232 ASP A CA 1
ATOM 1787 C C . ASP A 1 232 ? -9.234 -4.637 6.305 1 96.31 232 ASP A C 1
ATOM 1789 O O . ASP A 1 232 ? -8.57 -4.797 5.277 1 96.31 232 ASP A O 1
ATOM 1793 N N . LYS A 1 233 ? -9.133 -3.555 7.047 1 97.62 233 LYS A N 1
ATOM 1794 C CA . LYS A 1 233 ? -8.141 -2.5 6.875 1 97.62 233 LYS A CA 1
ATOM 1795 C C . LYS A 1 233 ? -8.102 -1.581 8.094 1 97.62 233 LYS A C 1
ATOM 1797 O O . LYS A 1 233 ? -9.125 -1.348 8.734 1 97.62 233 LYS A O 1
ATOM 1802 N N . ILE A 1 234 ? -6.949 -1.067 8.383 1 98.62 234 ILE A N 1
ATOM 1803 C CA . ILE A 1 234 ? -6.812 -0.105 9.469 1 98.62 234 ILE A CA 1
ATOM 1804 C C . ILE A 1 234 ? -6.141 1.166 8.953 1 98.62 234 ILE A C 1
ATOM 1806 O O . ILE A 1 234 ? -5.109 1.101 8.281 1 98.62 234 ILE A O 1
ATOM 1810 N N . PHE A 1 235 ? -6.766 2.287 9.203 1 98.44 235 PHE A N 1
ATOM 1811 C CA . PHE A 1 235 ? -6.168 3.598 8.977 1 98.44 235 PHE A CA 1
ATOM 1812 C C . PHE A 1 235 ? -5.766 4.246 10.297 1 98.44 235 PHE A C 1
ATOM 1814 O O . PHE A 1 235 ? -6.586 4.391 11.203 1 98.44 235 PHE A O 1
ATOM 1821 N N . TYR A 1 236 ? -4.566 4.547 10.453 1 98.44 236 TYR A N 1
ATOM 1822 C CA . TYR A 1 236 ? -4.09 5.219 11.648 1 98.44 236 TYR A CA 1
ATOM 1823 C C . TYR A 1 236 ? -3.326 6.488 11.297 1 98.44 236 TYR A C 1
ATOM 1825 O O . TYR A 1 236 ? -2.432 6.469 10.445 1 98.44 236 TYR A O 1
ATOM 1833 N N . THR A 1 237 ? -3.693 7.551 11.812 1 98 237 THR A N 1
ATOM 1834 C CA . THR A 1 237 ? -2.949 8.805 11.75 1 98 237 THR A CA 1
ATOM 1835 C C . THR A 1 237 ? -2.461 9.211 13.133 1 98 237 THR A C 1
ATOM 1837 O O . THR A 1 237 ? -3.26 9.359 14.062 1 98 237 THR A O 1
ATOM 1840 N N . GLY A 1 238 ? -1.232 9.336 13.305 1 95.88 238 GLY A N 1
ATOM 1841 C CA . GLY A 1 238 ? -0.664 9.68 14.602 1 95.88 238 GLY A CA 1
ATOM 1842 C C . GLY A 1 238 ? 0.846 9.547 14.641 1 95.88 238 GLY A C 1
ATOM 1843 O O . GLY A 1 238 ? 1.527 9.805 13.648 1 95.88 238 GLY A O 1
ATOM 1844 N N . ASN A 1 239 ? 1.399 9.219 15.859 1 94.31 239 ASN A N 1
ATOM 1845 C CA . ASN A 1 239 ? 2.85 9.156 16 1 94.31 239 ASN A CA 1
ATOM 1846 C C . ASN A 1 239 ? 3.381 7.75 15.711 1 94.31 239 ASN A C 1
ATOM 1848 O O . ASN A 1 239 ? 2.604 6.801 15.602 1 94.31 239 ASN A O 1
ATOM 1852 N N . GLY A 1 240 ? 4.727 7.656 15.617 1 94.25 240 GLY A N 1
ATOM 1853 C CA . GLY A 1 240 ? 5.379 6.406 15.258 1 94.25 240 GLY A CA 1
ATOM 1854 C C . GLY A 1 240 ? 5.27 5.348 16.344 1 94.25 240 GLY A C 1
ATOM 1855 O O . GLY A 1 240 ? 5.164 4.156 16.047 1 94.25 240 GLY A O 1
ATOM 1856 N N . ARG A 1 241 ? 5.289 5.77 17.531 1 95.38 241 ARG A N 1
ATOM 1857 C CA . ARG A 1 241 ? 5.211 4.812 18.625 1 95.38 241 ARG A CA 1
ATOM 1858 C C . ARG A 1 241 ? 3.924 4 18.547 1 95.38 241 ARG A C 1
ATOM 1860 O O . ARG A 1 241 ? 3.959 2.768 18.562 1 95.38 241 ARG A O 1
ATOM 1867 N N . VAL A 1 242 ? 2.811 4.73 18.453 1 96.62 242 VAL A N 1
ATOM 1868 C CA . VAL A 1 242 ? 1.527 4.043 18.375 1 96.62 242 VAL A CA 1
ATOM 1869 C C . VAL A 1 242 ? 1.386 3.359 17.016 1 96.62 242 VAL A C 1
ATOM 1871 O O . VAL A 1 242 ? 0.79 2.285 16.906 1 96.62 242 VAL A O 1
ATOM 1874 N N . GLY A 1 243 ? 1.938 3.945 15.969 1 97.38 243 GLY A N 1
ATOM 1875 C CA . GLY A 1 243 ? 1.95 3.312 14.656 1 97.38 243 GLY A CA 1
ATOM 1876 C C . GLY A 1 243 ? 2.521 1.907 14.68 1 97.38 243 GLY A C 1
ATOM 1877 O O . GLY A 1 243 ? 1.99 1.004 14.031 1 97.38 243 GLY A O 1
ATOM 1878 N N . ARG A 1 244 ? 3.619 1.709 15.438 1 97.5 244 ARG A N 1
ATOM 1879 C CA . ARG A 1 244 ? 4.242 0.396 15.578 1 97.5 244 ARG A CA 1
ATOM 1880 C C . ARG A 1 244 ? 3.295 -0.589 16.25 1 97.5 244 ARG A C 1
ATOM 1882 O O . ARG A 1 244 ? 3.225 -1.758 15.867 1 97.5 244 ARG A O 1
ATOM 1889 N N . ILE A 1 245 ? 2.568 -0.117 17.188 1 97.94 245 ILE A N 1
ATOM 1890 C CA . ILE A 1 245 ? 1.608 -0.948 17.906 1 97.94 245 ILE A CA 1
ATOM 1891 C C . ILE A 1 245 ? 0.486 -1.373 16.969 1 97.94 245 ILE A C 1
ATOM 1893 O O . ILE A 1 245 ? 0.108 -2.547 16.938 1 97.94 245 ILE A O 1
ATOM 1897 N N . VAL A 1 246 ? -0.042 -0.432 16.219 1 98.19 246 VAL A N 1
ATOM 1898 C CA . VAL A 1 246 ? -1.124 -0.689 15.273 1 98.19 246 VAL A CA 1
ATOM 1899 C C . VAL A 1 246 ? -0.674 -1.72 14.242 1 98.19 246 VAL A C 1
ATOM 1901 O O . VAL A 1 246 ? -1.387 -2.689 13.969 1 98.19 246 VAL A O 1
ATOM 1904 N N . MET A 1 247 ? 0.467 -1.521 13.711 1 97.69 247 MET A N 1
ATOM 1905 C CA . MET A 1 247 ? 0.983 -2.416 12.68 1 97.69 247 MET A CA 1
ATOM 1906 C C . MET A 1 247 ? 1.214 -3.816 13.234 1 97.69 247 MET A C 1
ATOM 1908 O O . MET A 1 247 ? 0.902 -4.812 12.578 1 97.69 247 MET A O 1
ATOM 1912 N N . ALA A 1 248 ? 1.781 -3.895 14.391 1 97.5 248 ALA A N 1
ATOM 1913 C CA . ALA A 1 248 ? 2.006 -5.188 15.031 1 97.5 248 ALA A CA 1
ATOM 1914 C C . ALA A 1 248 ? 0.686 -5.914 15.273 1 97.5 248 ALA A C 1
ATOM 1916 O O . ALA A 1 248 ? 0.588 -7.125 15.055 1 97.5 248 ALA A O 1
ATOM 1917 N N . ALA A 1 249 ? -0.296 -5.195 15.742 1 97.88 249 ALA A N 1
ATOM 1918 C CA . ALA A 1 249 ? -1.611 -5.793 15.961 1 97.88 249 ALA A CA 1
ATOM 1919 C C . ALA A 1 249 ? -2.217 -6.277 14.648 1 97.88 249 ALA A C 1
ATOM 1921 O O . ALA A 1 249 ? -2.844 -7.34 14.602 1 97.88 249 ALA A O 1
ATOM 1922 N N . ALA A 1 250 ? -2.057 -5.531 13.617 1 97.75 250 ALA A N 1
ATOM 1923 C CA . ALA A 1 250 ? -2.594 -5.863 12.297 1 97.75 250 ALA A CA 1
ATOM 1924 C C . ALA A 1 250 ? -1.979 -7.152 11.766 1 97.75 250 ALA A C 1
ATOM 1926 O O . ALA A 1 250 ? -2.623 -7.891 11.016 1 97.75 250 ALA A O 1
ATOM 1927 N N . ALA A 1 251 ? -0.73 -7.383 12.117 1 97 251 ALA A N 1
ATOM 1928 C CA . ALA A 1 251 ? 0.003 -8.547 11.617 1 97 251 ALA A CA 1
ATOM 1929 C C . ALA A 1 251 ? -0.692 -9.844 12.016 1 97 251 ALA A C 1
ATOM 1931 O O . ALA A 1 251 ? -0.67 -10.82 11.258 1 97 251 ALA A O 1
ATOM 1932 N N . LYS A 1 252 ? -1.362 -9.836 13.148 1 96.38 252 LYS A N 1
ATOM 1933 C CA . LYS A 1 252 ? -2.018 -11.039 13.656 1 96.38 252 LYS A CA 1
ATOM 1934 C C . LYS A 1 252 ? -3.055 -11.562 12.672 1 96.38 252 LYS A C 1
ATOM 1936 O O . LYS A 1 252 ? -3.271 -12.773 12.57 1 96.38 252 LYS A O 1
ATOM 1941 N N . HIS A 1 253 ? -3.625 -10.656 11.969 1 95.31 253 HIS A N 1
ATOM 1942 C CA . HIS A 1 253 ? -4.691 -11.031 11.047 1 95.31 253 HIS A CA 1
ATOM 1943 C C . HIS A 1 253 ? -4.316 -10.703 9.602 1 95.31 253 HIS A C 1
ATOM 1945 O O . HIS A 1 253 ? -5.16 -10.758 8.711 1 95.31 253 HIS A O 1
ATOM 1951 N N . LEU A 1 254 ? -3.084 -10.305 9.422 1 95.62 254 LEU A N 1
ATOM 1952 C CA . LEU A 1 254 ? -2.6 -9.891 8.102 1 95.62 254 LEU A CA 1
ATOM 1953 C C . LEU A 1 254 ? -3.463 -8.773 7.531 1 95.62 254 LEU A C 1
ATOM 1955 O O . LEU A 1 254 ? -3.832 -8.812 6.355 1 95.62 254 LEU A O 1
ATOM 1959 N N . THR A 1 255 ? -3.871 -7.879 8.398 1 96.56 255 THR A N 1
ATOM 1960 C CA . THR A 1 255 ? -4.688 -6.738 7.996 1 96.56 255 THR A CA 1
ATOM 1961 C C . THR A 1 255 ? -3.824 -5.656 7.352 1 96.56 255 THR A C 1
ATOM 1963 O O . THR A 1 255 ? -2.828 -5.223 7.938 1 96.56 255 THR A O 1
ATOM 1966 N N . PRO A 1 256 ? -4.18 -5.25 6.137 1 94.5 256 PRO A N 1
ATOM 1967 C CA . PRO A 1 256 ? -3.447 -4.109 5.582 1 94.5 256 PRO A CA 1
ATOM 1968 C C . PRO A 1 256 ? -3.654 -2.826 6.383 1 94.5 256 PRO A C 1
ATOM 1970 O O . PRO A 1 256 ? -4.742 -2.596 6.918 1 94.5 256 PRO A O 1
ATOM 1973 N N . VAL A 1 257 ? -2.557 -2.002 6.391 1 96.88 257 VAL A N 1
ATOM 1974 C CA . VAL A 1 257 ? -2.627 -0.78 7.184 1 96.88 257 VAL A CA 1
ATOM 1975 C C . VAL A 1 257 ? -2.174 0.41 6.34 1 96.88 257 VAL A C 1
ATOM 1977 O O . VAL A 1 257 ? -1.344 0.261 5.441 1 96.88 257 VAL A O 1
ATOM 1980 N N . VAL A 1 258 ? -2.805 1.521 6.555 1 96.12 258 VAL A N 1
ATOM 1981 C CA . VAL A 1 258 ? -2.297 2.826 6.145 1 96.12 258 VAL A CA 1
ATOM 1982 C C . VAL A 1 258 ? -1.888 3.633 7.375 1 96.12 258 VAL A C 1
ATOM 1984 O O . VAL A 1 258 ? -2.723 3.939 8.227 1 96.12 258 VAL A O 1
ATOM 1987 N N . LEU A 1 259 ? -0.644 3.869 7.422 1 95.62 259 LEU A N 1
ATOM 1988 C CA . LEU A 1 259 ? -0.09 4.617 8.547 1 95.62 259 LEU A CA 1
ATOM 1989 C C . LEU A 1 259 ? 0.363 6.004 8.102 1 95.62 259 LEU A C 1
ATOM 1991 O O . LEU A 1 259 ? 1.322 6.133 7.34 1 95.62 259 LEU A O 1
ATOM 1995 N N . GLU A 1 260 ? -0.397 6.938 8.477 1 95.19 260 GLU A N 1
ATOM 1996 C CA . GLU A 1 260 ? 0.017 8.328 8.289 1 95.19 260 GLU A CA 1
ATOM 1997 C C . GLU A 1 260 ? 0.694 8.875 9.539 1 95.19 260 GLU A C 1
ATOM 1999 O O . GLU A 1 260 ? 0.022 9.219 10.516 1 95.19 260 GLU A O 1
ATOM 2004 N N . LEU A 1 261 ? 1.934 9.031 9.438 1 92.88 261 LEU A N 1
ATOM 2005 C CA . LEU A 1 261 ? 2.715 9.336 10.633 1 92.88 261 LEU A CA 1
ATOM 2006 C C . LEU A 1 261 ? 3.459 10.656 10.477 1 92.88 261 LEU A C 1
ATOM 2008 O O . LEU A 1 261 ? 3.291 11.352 9.469 1 92.88 261 LEU A O 1
ATOM 2012 N N . GLY A 1 262 ? 4.133 11.008 11.469 1 84.75 262 GLY A N 1
ATOM 2013 C CA . GLY A 1 262 ? 4.875 12.258 11.422 1 84.75 262 GLY A CA 1
ATOM 2014 C C . GLY A 1 262 ? 6.043 12.219 10.453 1 84.75 262 GLY A C 1
ATOM 2015 O O . GLY A 1 262 ? 6.539 11.148 10.117 1 84.75 262 GLY A O 1
ATOM 2016 N N . GLY A 1 263 ? 6.387 13.32 9.953 1 78.19 263 GLY A N 1
ATOM 2017 C CA . GLY A 1 263 ? 7.531 13.477 9.07 1 78.19 263 GLY A CA 1
ATOM 2018 C C . GLY A 1 263 ? 8.227 14.812 9.219 1 78.19 263 GLY A C 1
ATOM 2019 O O . GLY A 1 263 ? 7.945 15.562 10.156 1 78.19 263 GLY A O 1
ATOM 2020 N N . LYS A 1 264 ? 9.297 14.945 8.484 1 81.5 264 LYS A N 1
ATOM 2021 C CA . LYS A 1 264 ? 10.008 16.219 8.43 1 81.5 264 LYS A CA 1
ATOM 2022 C C . LYS A 1 264 ? 9.602 17.016 7.199 1 81.5 264 LYS A C 1
ATOM 2024 O O . LYS A 1 264 ? 9.422 16.469 6.113 1 81.5 264 LYS A O 1
ATOM 2029 N N . SER A 1 265 ? 9.367 18.297 7.5 1 86.19 265 SER A N 1
ATOM 2030 C CA . SER A 1 265 ? 8.938 19.219 6.445 1 86.19 265 SER A CA 1
ATOM 2031 C C . SER A 1 265 ? 9.898 20.391 6.305 1 86.19 265 SER A C 1
ATOM 2033 O O . SER A 1 265 ? 9.609 21.5 6.766 1 86.19 265 SER A O 1
ATOM 2035 N N . PRO A 1 266 ? 10.992 20.188 5.586 1 84.94 266 PRO A N 1
ATOM 2036 C CA . PRO A 1 266 ? 11.969 21.266 5.434 1 84.94 266 PRO A CA 1
ATOM 2037 C C . PRO A 1 266 ? 11.531 22.312 4.418 1 84.94 266 PRO A C 1
ATOM 2039 O O . PRO A 1 266 ? 10.734 22.016 3.525 1 84.94 266 PRO A O 1
ATOM 2042 N N . VAL A 1 267 ? 12.016 23.547 4.66 1 88.44 267 VAL A N 1
ATOM 2043 C CA . VAL A 1 267 ? 11.875 24.625 3.699 1 88.44 267 VAL A CA 1
ATOM 2044 C C . VAL A 1 267 ? 13.258 25.094 3.238 1 88.44 267 VAL A C 1
ATOM 2046 O O . VAL A 1 267 ? 14.133 25.359 4.062 1 88.44 267 VAL A O 1
ATOM 2049 N N . VAL A 1 268 ? 13.43 25.078 1.961 1 86.31 268 VAL A N 1
ATOM 2050 C CA . VAL A 1 268 ? 14.672 25.594 1.402 1 86.31 268 VAL A CA 1
ATOM 2051 C C . VAL A 1 268 ? 14.438 26.984 0.814 1 86.31 268 VAL A C 1
ATOM 2053 O O . VAL A 1 268 ? 13.555 27.172 -0.029 1 86.31 268 VAL A O 1
ATOM 2056 N N . VAL A 1 269 ? 15.125 27.875 1.329 1 89.44 269 VAL A N 1
ATOM 2057 C CA . VAL A 1 269 ? 15.109 29.234 0.798 1 89.44 269 VAL A CA 1
ATOM 2058 C C . VAL A 1 269 ? 16.406 29.516 0.032 1 89.44 269 VAL A C 1
ATOM 2060 O O . VAL A 1 269 ? 17.453 29.719 0.635 1 89.44 269 VAL A O 1
ATOM 2063 N N . ASP A 1 270 ? 16.234 29.5 -1.252 1 83.38 270 ASP A N 1
ATOM 2064 C CA . ASP A 1 270 ? 17.391 29.703 -2.119 1 83.38 270 ASP A CA 1
ATOM 2065 C C . ASP A 1 270 ? 17.641 31.188 -2.365 1 83.38 270 ASP A C 1
ATOM 2067 O O . ASP A 1 270 ? 16.938 31.828 -3.137 1 83.38 270 ASP A O 1
ATOM 2071 N N . SER A 1 271 ? 18.703 31.703 -1.878 1 78.75 271 SER A N 1
ATOM 2072 C CA . SER A 1 271 ? 19.062 33.125 -1.957 1 78.75 271 SER A CA 1
ATOM 2073 C C . SER A 1 271 ? 19.391 33.531 -3.389 1 78.75 271 SER A C 1
ATOM 2075 O O . SER A 1 271 ? 19.359 34.719 -3.723 1 78.75 271 SER A O 1
ATOM 2077 N N . ASN A 1 272 ? 19.781 32.531 -4.098 1 74.31 272 ASN A N 1
ATOM 2078 C CA . ASN A 1 272 ? 20.188 32.844 -5.465 1 74.31 272 ASN A CA 1
ATOM 2079 C C . ASN A 1 272 ? 19 32.938 -6.402 1 74.31 272 ASN A C 1
ATOM 2081 O O . ASN A 1 272 ? 19.141 33.281 -7.574 1 74.31 272 ASN A O 1
ATOM 2085 N N . SER A 1 273 ? 17.953 32.719 -5.73 1 71.56 273 SER A N 1
ATOM 2086 C CA . SER A 1 273 ? 16.719 32.844 -6.52 1 71.56 273 SER A CA 1
ATOM 2087 C C . SER A 1 273 ? 16.062 34.219 -6.312 1 71.56 273 SER A C 1
ATOM 2089 O O . SER A 1 273 ? 16.375 34.906 -5.348 1 71.56 273 SER A O 1
ATOM 2091 N N . ASN A 1 274 ? 15.641 34.906 -7.387 1 80 274 ASN A N 1
ATOM 2092 C CA . ASN A 1 274 ? 14.938 36.188 -7.293 1 80 274 ASN A CA 1
ATOM 2093 C C . ASN A 1 274 ? 13.664 36.062 -6.465 1 80 274 ASN A C 1
ATOM 2095 O O . ASN A 1 274 ? 12.555 36.219 -6.992 1 80 274 ASN A O 1
ATOM 2099 N N . ILE A 1 275 ? 13.953 35.75 -5.09 1 80.88 275 ILE A N 1
ATOM 2100 C CA . ILE A 1 275 ? 12.773 35.562 -4.254 1 80.88 275 ILE A CA 1
ATOM 2101 C C . ILE A 1 275 ? 12.406 36.875 -3.582 1 80.88 275 ILE A C 1
ATOM 2103 O O . ILE A 1 275 ? 13.266 37.75 -3.387 1 80.88 275 ILE A O 1
ATOM 2107 N N . ASN A 1 276 ? 11.109 37.094 -3.371 1 87.12 276 ASN A N 1
ATOM 2108 C CA . ASN A 1 276 ? 10.602 38.125 -2.494 1 87.12 276 ASN A CA 1
ATOM 2109 C C . ASN A 1 276 ? 10.633 37.719 -1.03 1 87.12 276 ASN A C 1
ATOM 2111 O O . ASN A 1 276 ? 9.852 36.875 -0.61 1 87.12 276 ASN A O 1
ATOM 2115 N N . LEU A 1 277 ? 11.508 38.312 -0.275 1 89.5 277 LEU A N 1
ATOM 2116 C CA . LEU A 1 277 ? 11.789 37.875 1.093 1 89.5 277 LEU A CA 1
ATOM 2117 C C . LEU A 1 277 ? 10.555 38.031 1.977 1 89.5 277 LEU A C 1
ATOM 2119 O O . LEU A 1 277 ? 10.266 37.188 2.814 1 89.5 277 LEU A O 1
ATOM 2123 N N . GLN A 1 278 ? 9.852 39.125 1.788 1 90.94 278 GLN A N 1
ATOM 2124 C CA . GLN A 1 278 ? 8.648 39.375 2.58 1 90.94 278 GLN A CA 1
ATOM 2125 C C . GLN A 1 278 ? 7.59 38.312 2.311 1 90.94 278 GLN A C 1
ATOM 2127 O O . GLN A 1 278 ? 7.023 37.719 3.244 1 90.94 278 GLN A O 1
ATOM 2132 N N . VAL A 1 279 ? 7.406 38 1.119 1 86.44 279 VAL A N 1
ATOM 2133 C CA . VAL A 1 279 ? 6.406 37.031 0.738 1 86.44 279 VAL A CA 1
ATOM 2134 C C . VAL A 1 279 ? 6.824 35.656 1.239 1 86.44 279 VAL A C 1
ATOM 2136 O O . VAL A 1 279 ? 6.012 34.906 1.791 1 86.44 279 VAL A O 1
ATOM 2139 N N . THR A 1 280 ? 8.078 35.344 1.07 1 88.5 280 THR A N 1
ATOM 2140 C CA . THR A 1 280 ? 8.625 34.062 1.51 1 88.5 280 THR A CA 1
ATOM 2141 C C . THR A 1 280 ? 8.422 33.875 3.012 1 88.5 280 THR A C 1
ATOM 2143 O O . THR A 1 280 ? 7.93 32.812 3.455 1 88.5 280 THR A O 1
ATOM 2146 N N . THR A 1 281 ? 8.711 34.844 3.721 1 92.44 281 THR A N 1
ATOM 2147 C CA . THR A 1 281 ? 8.617 34.781 5.176 1 92.44 281 THR A CA 1
ATOM 2148 C C . THR A 1 281 ? 7.164 34.656 5.621 1 92.44 281 THR A C 1
ATOM 2150 O O . THR A 1 281 ? 6.848 33.875 6.516 1 92.44 281 THR A O 1
ATOM 2153 N N . ARG A 1 282 ? 6.332 35.375 4.996 1 90.81 282 ARG A N 1
ATOM 2154 C CA . ARG A 1 282 ? 4.914 35.312 5.336 1 90.81 282 ARG A CA 1
ATOM 2155 C C . ARG A 1 282 ? 4.336 33.938 5.062 1 90.81 282 ARG A C 1
ATOM 2157 O O . ARG A 1 282 ? 3.539 33.438 5.848 1 90.81 282 ARG A O 1
ATOM 2164 N N . ARG A 1 283 ? 4.77 33.312 4.031 1 87.69 283 ARG A N 1
ATOM 2165 C CA . ARG A 1 283 ? 4.301 31.969 3.689 1 87.69 283 ARG A CA 1
ATOM 2166 C C . ARG A 1 283 ? 4.809 30.953 4.695 1 87.69 283 ARG A C 1
ATOM 2168 O O . ARG A 1 283 ? 4.07 30.031 5.082 1 87.69 283 ARG A O 1
ATOM 2175 N N . ILE A 1 284 ? 6.012 31.125 5.09 1 91.06 284 ILE A N 1
ATOM 2176 C CA . ILE A 1 284 ? 6.594 30.219 6.07 1 91.06 284 ILE A CA 1
ATOM 2177 C C . ILE A 1 284 ? 5.844 30.344 7.395 1 91.06 284 ILE A C 1
ATOM 2179 O O . ILE A 1 284 ? 5.484 29.328 8.008 1 91.06 284 ILE A O 1
ATOM 2183 N N . ILE A 1 285 ? 5.516 31.578 7.781 1 92.75 285 ILE A N 1
ATOM 2184 C CA . ILE A 1 285 ? 4.824 31.828 9.039 1 92.75 285 ILE A CA 1
ATOM 2185 C C . ILE A 1 285 ? 3.41 31.266 8.977 1 92.75 285 ILE A C 1
ATOM 2187 O O . ILE A 1 285 ? 2.971 30.578 9.898 1 92.75 285 ILE A O 1
ATOM 2191 N N . ALA A 1 286 ? 2.773 31.469 7.898 1 87.62 286 ALA A N 1
ATOM 2192 C CA . ALA A 1 286 ? 1.418 30.953 7.727 1 87.62 286 ALA A CA 1
ATOM 2193 C C . ALA A 1 286 ? 1.405 29.438 7.758 1 87.62 286 ALA A C 1
ATOM 2195 O O . ALA A 1 286 ? 0.515 28.828 8.352 1 87.62 286 ALA A O 1
ATOM 2196 N N . GLY A 1 287 ? 2.361 28.828 7.152 1 87.5 287 GLY A N 1
ATOM 2197 C CA . GLY A 1 287 ? 2.457 27.375 7.102 1 87.5 287 GLY A CA 1
ATOM 2198 C C . GLY A 1 287 ? 2.82 26.75 8.438 1 87.5 287 GLY A C 1
ATOM 2199 O O . GLY A 1 287 ? 2.389 25.641 8.75 1 87.5 287 GLY A O 1
ATOM 2200 N N . LYS A 1 288 ? 3.557 27.469 9.188 1 91.56 288 LYS A N 1
ATOM 2201 C CA . LYS A 1 288 ? 4.035 26.906 10.453 1 91.56 288 LYS A CA 1
ATOM 2202 C C . LYS A 1 288 ? 3.002 27.109 11.562 1 91.56 288 LYS A C 1
ATOM 2204 O O . LYS A 1 288 ? 2.615 26.141 12.234 1 91.56 288 LYS A O 1
ATOM 2209 N N . TRP A 1 289 ? 2.459 28.391 11.641 1 90.44 289 TRP A N 1
ATOM 2210 C CA . TRP A 1 289 ? 1.676 28.688 12.836 1 90.44 28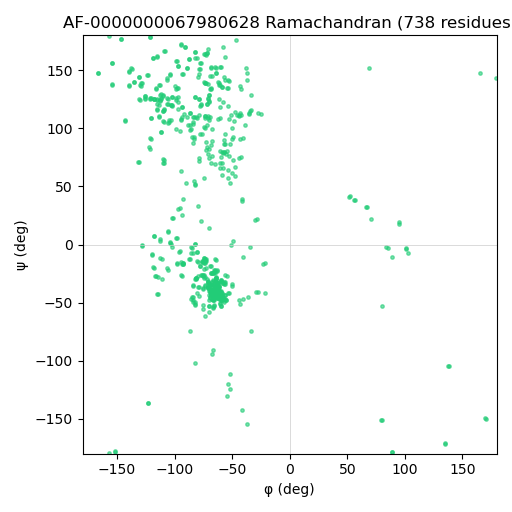9 TRP A CA 1
ATOM 2211 C C . TRP A 1 289 ? 0.242 29.062 12.461 1 90.44 289 TRP A C 1
ATOM 2213 O O . TRP A 1 289 ? -0.632 29.125 13.328 1 90.44 289 TRP A O 1
ATOM 2223 N N . GLY A 1 290 ? 0.042 29.219 11.156 1 82.38 290 GLY A N 1
ATOM 2224 C CA . GLY A 1 290 ? -1.258 29.703 10.711 1 82.38 290 GLY A CA 1
ATOM 2225 C C . GLY A 1 290 ? -2.389 28.734 11.039 1 82.38 290 GLY A C 1
ATOM 2226 O O . GLY A 1 290 ? -3.521 29.156 11.273 1 82.38 290 GLY A O 1
ATOM 2227 N N . CYS A 1 291 ? -1.926 27.516 11.023 1 80.94 291 CYS A N 1
ATOM 2228 C CA . CYS A 1 291 ? -2.934 26.5 11.344 1 80.94 291 CYS A CA 1
ATOM 2229 C C . CYS A 1 291 ? -2.531 25.703 12.578 1 80.94 291 CYS A C 1
ATOM 2231 O O . CYS A 1 291 ? -1.564 24.938 12.539 1 80.94 291 CYS A O 1
ATOM 2233 N N . ASN A 1 292 ? -3.244 25.953 13.625 1 88.44 292 ASN A N 1
ATOM 2234 C CA . ASN A 1 292 ? -3.133 25.172 14.859 1 88.44 292 ASN A CA 1
ATOM 2235 C C . ASN A 1 292 ? -1.771 25.375 15.523 1 88.44 292 ASN A C 1
ATOM 2237 O O . ASN A 1 292 ? -1.208 24.422 16.078 1 88.44 292 ASN A O 1
ATOM 2241 N N . ASN A 1 293 ? -1.233 26.578 15.352 1 90.5 293 ASN A N 1
ATOM 2242 C CA . ASN A 1 293 ? -0.029 26.984 16.062 1 90.5 293 ASN A CA 1
ATOM 2243 C C . ASN A 1 293 ? 1.096 25.969 15.906 1 90.5 293 ASN A C 1
ATOM 2245 O O . ASN A 1 293 ? 1.733 25.578 16.891 1 90.5 293 ASN A O 1
ATOM 2249 N N . GLY A 1 294 ? 1.255 25.422 14.703 1 90.38 294 GLY A N 1
ATOM 2250 C CA . GLY A 1 294 ? 2.373 24.562 14.383 1 90.38 294 GLY A CA 1
ATOM 2251 C C . GLY A 1 294 ? 2.139 23.109 14.773 1 90.38 294 GLY A C 1
ATOM 2252 O O . GLY A 1 294 ? 2.986 22.25 14.523 1 90.38 294 GLY A O 1
ATOM 2253 N N . GLN A 1 295 ? 1.001 22.828 15.391 1 91.19 295 GLN A N 1
ATOM 2254 C CA . GLN A 1 295 ? 0.687 21.453 15.781 1 91.19 295 GLN A CA 1
ATOM 2255 C C . GLN A 1 295 ? 0.114 20.672 14.609 1 91.19 295 GLN A C 1
ATOM 2257 O O . GLN A 1 295 ? -0.968 20.094 14.711 1 91.19 295 GLN A O 1
ATOM 2262 N N . ALA A 1 296 ? 0.82 20.734 13.531 1 89.62 296 ALA A N 1
ATOM 2263 C CA . ALA A 1 296 ? 0.483 20.062 12.281 1 89.62 296 ALA A CA 1
ATOM 2264 C C . ALA A 1 296 ? 1.675 19.266 11.75 1 89.62 296 ALA A C 1
ATOM 2266 O O . ALA A 1 296 ? 2.803 19.766 11.734 1 89.62 296 ALA A O 1
ATOM 2267 N N . CYS A 1 297 ? 1.461 18.094 11.305 1 87.62 297 CYS A N 1
ATOM 2268 C CA . CYS A 1 297 ? 2.521 17.203 10.859 1 87.62 297 CYS A CA 1
ATOM 2269 C C . CYS A 1 297 ? 3.17 17.719 9.578 1 87.62 297 CYS A C 1
ATOM 2271 O O . CYS A 1 297 ? 4.309 17.359 9.273 1 87.62 297 CYS A O 1
ATOM 2273 N N . ILE A 1 298 ? 2.49 18.594 8.883 1 85.44 298 ILE A N 1
ATOM 2274 C CA . ILE A 1 298 ? 3.004 19.047 7.598 1 85.44 298 ILE A CA 1
ATOM 2275 C C . ILE A 1 298 ? 3.592 20.438 7.738 1 85.44 298 ILE A C 1
ATOM 2277 O O . ILE A 1 298 ? 4.02 21.047 6.754 1 85.44 298 ILE A O 1
ATOM 2281 N N . SER A 1 299 ? 3.594 21 8.953 1 88.88 299 SER A N 1
ATOM 2282 C CA . SER A 1 299 ? 4.141 22.328 9.164 1 88.88 299 SER A CA 1
ATOM 2283 C C . SER A 1 299 ? 5.656 22.344 8.992 1 88.88 299 SER A C 1
ATOM 2285 O O . SER A 1 299 ? 6.34 21.391 9.375 1 88.88 299 SER A O 1
ATOM 2287 N N . PRO A 1 300 ? 6.172 23.453 8.445 1 88.75 300 PRO A N 1
ATOM 2288 C CA . PRO A 1 300 ? 7.629 23.562 8.367 1 88.75 300 PRO A CA 1
ATOM 2289 C C . PRO A 1 300 ? 8.305 23.359 9.727 1 88.75 300 PRO A C 1
ATOM 2291 O O . PRO A 1 300 ? 7.879 23.953 10.719 1 88.75 300 PRO A O 1
ATOM 2294 N N . ASP A 1 301 ? 9.352 22.547 9.656 1 88.75 301 ASP A N 1
ATOM 2295 C CA . ASP A 1 301 ? 9.953 22.281 10.961 1 88.75 301 ASP A CA 1
ATOM 2296 C C . ASP A 1 301 ? 11.391 22.781 11.016 1 88.75 301 ASP A C 1
ATOM 2298 O O . ASP A 1 301 ? 11.953 22.969 12.102 1 88.75 301 ASP A O 1
ATOM 2302 N N . TYR A 1 302 ? 12.07 23 9.875 1 89.25 302 TYR A N 1
ATOM 2303 C CA . TYR A 1 302 ? 13.344 23.703 9.812 1 89.25 302 TYR A CA 1
ATOM 2304 C C . TYR A 1 302 ? 13.555 24.344 8.445 1 89.25 302 TYR A C 1
ATOM 2306 O O . TYR A 1 302 ? 12.906 23.953 7.469 1 89.25 302 TYR A O 1
ATOM 2314 N N . ILE A 1 303 ? 14.398 25.391 8.398 1 92.44 303 ILE A N 1
ATOM 2315 C CA . ILE A 1 303 ? 14.688 26.141 7.18 1 92.44 303 ILE A CA 1
ATOM 2316 C C . ILE A 1 303 ? 16.172 25.984 6.82 1 92.44 303 ILE A C 1
ATOM 2318 O O . ILE A 1 303 ? 17.031 26.047 7.699 1 92.44 303 ILE A O 1
ATOM 2322 N N . ILE A 1 304 ? 16.359 25.719 5.523 1 89.69 304 ILE A N 1
ATOM 2323 C CA . ILE A 1 304 ? 17.719 25.656 4.992 1 89.69 304 ILE A CA 1
ATOM 2324 C C . ILE A 1 304 ? 17.953 26.828 4.047 1 89.69 304 ILE A C 1
ATOM 2326 O O . ILE A 1 304 ? 17.141 27.109 3.168 1 89.69 304 ILE A O 1
ATOM 2330 N N . THR A 1 305 ? 19.016 27.562 4.223 1 90.44 305 THR A N 1
ATOM 2331 C CA . THR A 1 305 ? 19.406 28.672 3.359 1 90.44 305 THR A CA 1
ATOM 2332 C C . THR A 1 305 ? 20.922 28.859 3.387 1 90.44 305 THR A C 1
ATOM 2334 O O . THR A 1 305 ? 21.641 28.062 3.969 1 90.44 305 THR A O 1
ATOM 2337 N N . THR A 1 306 ? 21.438 29.891 2.664 1 86.62 306 THR A N 1
ATOM 2338 C CA . THR A 1 306 ? 22.875 30.156 2.65 1 86.62 306 THR A CA 1
ATOM 2339 C C . THR A 1 306 ? 23.281 30.969 3.883 1 86.62 306 THR A C 1
ATOM 2341 O O . THR A 1 306 ? 22.453 31.672 4.469 1 86.62 306 THR A O 1
ATOM 2344 N N . LYS A 1 307 ? 24.5 30.906 4.145 1 89.38 307 LYS A N 1
ATOM 2345 C CA . LYS A 1 307 ? 25.031 31.547 5.352 1 89.38 307 LYS A CA 1
ATOM 2346 C C . LYS A 1 307 ? 24.781 33.031 5.34 1 89.38 307 LYS A C 1
ATOM 2348 O O . LYS A 1 307 ? 24.359 33.625 6.352 1 89.38 307 LYS A O 1
ATOM 2353 N N . ASP A 1 308 ? 25 33.625 4.258 1 87.56 308 ASP A N 1
ATOM 2354 C CA . ASP A 1 308 ? 24.891 35.062 4.152 1 87.56 308 ASP A CA 1
ATOM 2355 C C . ASP A 1 308 ? 23.422 35.531 4.176 1 87.56 308 ASP A C 1
ATOM 2357 O O . ASP A 1 308 ? 23.125 36.656 4.531 1 87.56 308 ASP A O 1
ATOM 2361 N N . TYR A 1 309 ? 22.578 34.594 3.865 1 90 309 TYR A N 1
ATOM 2362 C CA . TYR A 1 309 ? 21.172 34.938 3.748 1 90 309 TYR A CA 1
ATOM 2363 C C . TYR A 1 309 ? 20.422 34.688 5.051 1 90 309 TYR A C 1
ATOM 2365 O O . TYR A 1 309 ? 19.344 35.25 5.281 1 90 309 TYR A O 1
ATOM 2373 N N . ALA A 1 310 ? 20.969 33.938 5.926 1 92.56 310 ALA A N 1
ATOM 2374 C CA . ALA A 1 310 ? 20.312 33.5 7.148 1 92.56 310 ALA A CA 1
ATOM 2375 C C . ALA A 1 310 ? 19.938 34.656 8.047 1 92.56 310 ALA A C 1
ATOM 2377 O O . ALA A 1 310 ? 18.797 34.781 8.484 1 92.56 310 ALA A O 1
ATOM 2378 N N . PRO A 1 311 ? 20.859 35.688 8.227 1 93.62 311 PRO A N 1
ATOM 2379 C CA . PRO A 1 311 ? 20.484 36.812 9.086 1 93.62 311 PRO A CA 1
ATOM 2380 C C . PRO A 1 311 ? 19.359 37.656 8.5 1 93.62 311 PRO A C 1
ATOM 2382 O O . PRO A 1 311 ? 18.5 38.125 9.234 1 93.62 311 PRO A O 1
ATOM 2385 N N . LYS A 1 312 ? 19.344 37.719 7.246 1 94 312 LYS A N 1
ATOM 2386 C CA . LYS A 1 312 ? 18.297 38.469 6.578 1 94 312 LYS A CA 1
ATOM 2387 C C . LYS A 1 312 ? 16.938 37.812 6.734 1 94 312 LYS A C 1
ATOM 2389 O O . LYS A 1 312 ? 15.93 38.469 6.984 1 94 312 LYS A O 1
ATOM 2394 N N . LEU A 1 313 ? 17.016 36.531 6.582 1 94.94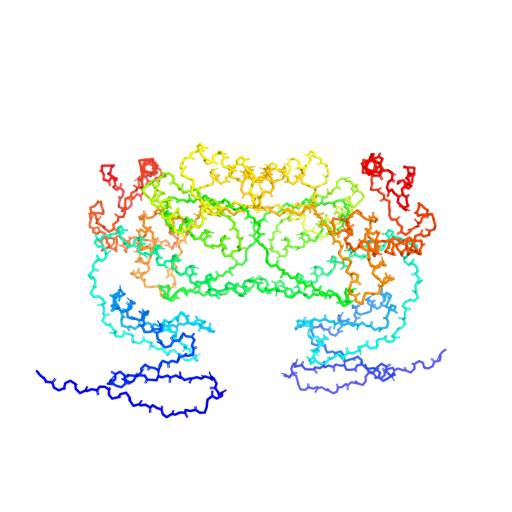 313 LEU A N 1
ATOM 2395 C CA . LEU A 1 313 ? 15.789 35.75 6.719 1 94.94 313 LEU A CA 1
ATOM 2396 C C . LEU A 1 313 ? 15.258 35.812 8.148 1 94.94 313 LEU A C 1
ATOM 2398 O O . LEU A 1 313 ? 14.055 36 8.359 1 94.94 313 LEU A O 1
ATOM 2402 N N . VAL A 1 314 ? 16.094 35.75 9.102 1 96 314 VAL A N 1
ATOM 2403 C CA . VAL A 1 314 ? 15.711 35.812 10.508 1 96 314 VAL A CA 1
ATOM 2404 C C . VAL A 1 314 ? 15.086 37.156 10.836 1 96 314 VAL A C 1
ATOM 2406 O O . VAL A 1 314 ? 14.047 37.219 11.5 1 96 314 VAL A O 1
ATOM 2409 N N . ASP A 1 315 ? 15.68 38.188 10.336 1 96.38 315 ASP A N 1
ATOM 2410 C CA . ASP A 1 315 ? 15.164 39.531 10.594 1 96.38 315 ASP A CA 1
ATOM 2411 C C . ASP A 1 315 ? 13.781 39.719 9.969 1 96.38 315 ASP A C 1
ATOM 2413 O O . ASP A 1 315 ? 12.883 40.281 10.594 1 96.38 315 ASP A O 1
ATOM 2417 N N . ALA A 1 316 ? 13.703 39.188 8.82 1 96.06 316 ALA A N 1
ATOM 2418 C CA . ALA A 1 316 ? 12.414 39.281 8.141 1 96.06 316 ALA A CA 1
ATOM 2419 C C . ALA A 1 316 ? 11.352 38.469 8.891 1 96.06 316 ALA A C 1
ATOM 2421 O O . ALA A 1 316 ? 10.203 38.906 9.023 1 96.06 316 ALA A O 1
ATOM 2422 N N . LEU A 1 317 ? 11.672 37.344 9.352 1 96.06 317 LEU A N 1
ATOM 2423 C CA . LEU A 1 317 ? 10.75 36.5 10.117 1 96.06 317 LEU A CA 1
ATOM 2424 C C . LEU A 1 317 ? 10.297 37.219 11.383 1 96.06 317 LEU A C 1
ATOM 2426 O O . LEU A 1 317 ? 9.102 37.25 11.703 1 96.06 317 LEU A O 1
ATOM 2430 N N . LYS A 1 318 ? 11.195 37.875 12.078 1 95.62 318 LYS A N 1
ATOM 2431 C CA . LYS A 1 318 ? 10.859 38.625 13.297 1 95.62 318 LYS A CA 1
ATOM 2432 C C . LYS A 1 318 ? 9.844 39.719 13.016 1 95.62 318 LYS A C 1
ATOM 2434 O O . LYS A 1 318 ? 8.844 39.844 13.719 1 95.62 318 LYS A O 1
ATOM 2439 N N . THR A 1 319 ? 10.172 40.344 11.945 1 96.12 319 THR A N 1
ATOM 2440 C CA . THR A 1 319 ? 9.328 41.469 11.578 1 96.12 319 THR A CA 1
ATOM 2441 C C . THR A 1 319 ? 7.918 41 11.211 1 96.12 319 THR A C 1
ATOM 2443 O O . THR A 1 319 ? 6.93 41.531 11.719 1 96.12 319 THR A O 1
ATOM 2446 N N . GLU A 1 320 ? 7.875 40 10.398 1 95.12 320 GLU A N 1
ATOM 2447 C CA . GLU A 1 320 ? 6.574 39.531 9.922 1 95.12 320 GLU A CA 1
ATOM 2448 C C . GLU A 1 320 ? 5.82 38.781 11.016 1 95.12 320 GLU A C 1
ATOM 2450 O O . GLU A 1 320 ? 4.59 38.844 11.078 1 95.12 320 GLU A O 1
ATOM 2455 N N . LEU A 1 321 ? 6.477 38.188 11.914 1 94.5 321 LEU A N 1
ATOM 2456 C CA . LEU A 1 321 ? 5.828 37.5 13.031 1 94.5 321 LEU A CA 1
ATOM 2457 C C . LEU A 1 321 ? 5.082 38.5 13.906 1 94.5 321 LEU A C 1
ATOM 2459 O O . LEU A 1 321 ? 3.971 38.219 14.367 1 94.5 321 LEU A O 1
ATOM 2463 N N . GLU A 1 322 ? 5.695 39.562 14.125 1 93.94 322 GLU A N 1
ATOM 2464 C CA . GLU A 1 322 ? 5.035 40.625 14.891 1 93.94 322 GLU A CA 1
ATOM 2465 C C . GLU A 1 322 ? 3.801 41.156 14.156 1 93.94 322 GLU A C 1
ATOM 2467 O O . GLU A 1 322 ? 2.785 41.438 14.789 1 93.94 322 GLU A O 1
ATOM 2472 N N . SER A 1 323 ? 4.031 41.219 12.844 1 92.44 323 SER A N 1
ATOM 2473 C CA . SER A 1 323 ? 2.898 41.656 12.047 1 92.44 323 SER A CA 1
ATOM 2474 C C . SER A 1 323 ? 1.731 40.688 12.133 1 92.44 323 SER A C 1
ATOM 2476 O O . SER A 1 323 ? 0.569 41.094 12.141 1 92.44 323 SER A O 1
ATOM 2478 N N . PHE A 1 324 ? 1.983 39.438 12.25 1 90.62 324 PHE A N 1
ATOM 2479 C CA . PHE A 1 324 ? 0.958 38.375 12.281 1 90.62 324 PHE A CA 1
ATOM 2480 C C . PHE A 1 324 ? 0.316 38.312 13.656 1 90.62 324 PHE A C 1
ATOM 2482 O O . PHE A 1 324 ? -0.909 38.219 13.773 1 90.62 324 PHE A O 1
ATOM 2489 N N . TYR A 1 325 ? 1.153 38.375 14.734 1 90.94 325 TYR A N 1
ATOM 2490 C CA . TYR A 1 325 ? 0.651 37.938 16.031 1 90.94 325 TYR A CA 1
ATOM 2491 C C . TYR A 1 325 ? 0.893 39 17.094 1 90.94 325 TYR A C 1
ATOM 2493 O O . TYR A 1 325 ? 0.577 38.812 18.281 1 90.94 325 TYR A O 1
ATOM 2501 N N . GLY A 1 326 ? 1.502 40.094 16.703 1 91 326 GLY A N 1
ATOM 2502 C CA . GLY A 1 326 ? 1.77 41.156 17.641 1 91 326 GLY A CA 1
ATOM 2503 C C . GLY A 1 326 ? 3.092 41.031 18.359 1 91 326 GLY A C 1
ATOM 2504 O O . GLY A 1 326 ? 3.795 40.031 18.188 1 91 326 GLY A O 1
ATOM 2505 N N . LYS A 1 327 ? 3.342 41.938 19.203 1 90.88 327 LYS A N 1
ATOM 2506 C CA . LYS A 1 327 ? 4.598 41.969 19.938 1 90.88 327 LYS A CA 1
ATOM 2507 C C . LYS A 1 327 ? 4.598 40.938 21.062 1 90.88 327 LYS A C 1
ATOM 2509 O O . LYS A 1 327 ? 5.656 40.406 21.438 1 90.88 327 LYS A O 1
ATOM 2514 N N . ASN A 1 328 ? 3.33 40.625 21.516 1 90.75 328 ASN A N 1
ATOM 2515 C CA . ASN A 1 328 ? 3.156 39.594 22.531 1 90.75 328 ASN A CA 1
ATOM 2516 C C . ASN A 1 328 ? 2.262 38.469 22.031 1 90.75 328 ASN A C 1
ATOM 2518 O O . ASN A 1 328 ? 1.062 38.438 22.312 1 90.75 328 ASN A O 1
ATOM 2522 N N . PRO A 1 329 ? 2.887 37.469 21.453 1 89.12 329 PRO A N 1
ATOM 2523 C CA . PRO A 1 329 ? 2.098 36.406 20.812 1 89.12 329 PRO A CA 1
ATOM 2524 C C . PRO A 1 329 ? 1.262 35.625 21.828 1 89.12 329 PRO A C 1
ATOM 2526 O O . PRO A 1 329 ? 0.236 35.031 21.453 1 89.12 329 PRO A O 1
ATOM 2529 N N . LEU A 1 330 ? 1.623 35.594 23.031 1 89.31 330 LEU A N 1
ATOM 2530 C CA . LEU A 1 330 ? 0.889 34.875 24.062 1 89.31 330 LEU A CA 1
ATOM 2531 C C . LEU A 1 330 ? -0.509 35.438 24.25 1 89.31 330 LEU A C 1
ATOM 2533 O O . LEU A 1 330 ? -1.407 34.781 24.75 1 89.31 330 LEU A O 1
ATOM 2537 N N . GLU A 1 331 ? -0.611 36.688 23.812 1 87.31 331 GLU A N 1
ATOM 2538 C CA . GLU A 1 331 ? -1.895 37.375 23.984 1 87.31 331 GLU A CA 1
ATOM 2539 C C . GLU A 1 331 ? -2.664 37.406 22.672 1 87.31 331 GLU A C 1
ATOM 2541 O O . GLU A 1 331 ? -3.781 37.938 22.609 1 87.31 331 GLU A O 1
ATOM 2546 N N . SER A 1 332 ? -2.078 36.906 21.703 1 86.81 332 SER A N 1
ATOM 2547 C CA . SER A 1 332 ? -2.717 36.969 20.391 1 86.81 332 SER A CA 1
ATOM 2548 C C . SER A 1 332 ? -3.973 36.094 20.328 1 86.81 332 SER A C 1
ATOM 2550 O O . SER A 1 332 ? -3.971 34.969 20.812 1 86.81 332 SER A O 1
ATOM 2552 N N . LYS A 1 333 ? -4.996 36.594 19.797 1 80.06 333 LYS A N 1
ATOM 2553 C CA . LYS A 1 333 ? -6.238 35.844 19.625 1 80.06 333 LYS A CA 1
ATOM 2554 C C . LYS A 1 333 ? -6.191 35 18.344 1 80.06 333 LYS A C 1
ATOM 2556 O O . LYS A 1 333 ? -7.066 34.156 18.125 1 80.06 333 LYS A O 1
ATOM 2561 N N . ASP A 1 334 ? -5.16 35.219 17.594 1 80.38 334 ASP A N 1
ATOM 2562 C CA . ASP A 1 334 ? -5.059 34.562 16.281 1 80.38 334 ASP A CA 1
ATOM 2563 C C . ASP A 1 334 ? -4.176 33.312 16.359 1 80.38 334 ASP A C 1
ATOM 2565 O O . ASP A 1 334 ? -3.883 32.688 15.336 1 80.38 334 ASP A O 1
ATOM 2569 N N . LEU A 1 335 ? -3.779 33 17.516 1 84.38 335 LEU A N 1
ATOM 2570 C CA . LEU A 1 335 ? -2.926 31.828 17.703 1 84.38 335 LEU A CA 1
ATOM 2571 C C . LEU A 1 335 ? -3.586 30.828 18.641 1 84.38 335 LEU A C 1
ATOM 2573 O O . LEU A 1 335 ? -4.012 31.172 19.734 1 84.38 335 LEU A O 1
ATOM 2577 N N . SER A 1 336 ? -3.68 29.609 18.141 1 85.81 336 SER A N 1
ATOM 2578 C CA . SER A 1 336 ? -4.23 28.562 18.984 1 85.81 336 SER A CA 1
ATOM 2579 C C . SER A 1 336 ? -3.246 28.172 20.078 1 85.81 336 SER A C 1
ATOM 2581 O O . SER A 1 336 ? -2.076 28.562 20.047 1 85.81 336 SER A O 1
ATOM 2583 N N . ARG A 1 337 ? -3.777 27.5 21 1 89.31 337 ARG A N 1
ATOM 2584 C CA . ARG A 1 337 ? -2.973 27.078 22.141 1 89.31 337 ARG A CA 1
ATOM 2585 C C . ARG A 1 337 ? -2.488 25.641 21.969 1 89.31 337 ARG A C 1
ATOM 2587 O O . ARG A 1 337 ? -3.023 24.891 21.156 1 89.31 337 ARG A O 1
ATOM 2594 N N . ILE A 1 338 ? -1.412 25.406 22.719 1 91.75 338 ILE A N 1
ATOM 2595 C CA . ILE A 1 338 ? -0.95 24.031 22.766 1 91.75 338 ILE A CA 1
ATOM 2596 C C . ILE A 1 338 ? -2.033 23.141 23.375 1 91.75 338 ILE A C 1
ATOM 2598 O O . ILE A 1 338 ? -2.682 23.516 24.359 1 91.75 338 ILE A O 1
ATOM 2602 N N . VAL A 1 339 ? -2.258 21.953 22.875 1 89.94 339 VAL A N 1
ATOM 2603 C CA . VAL A 1 339 ? -3.467 21.156 23.031 1 89.94 339 VAL A CA 1
ATOM 2604 C C . VAL A 1 339 ? -3.629 20.734 24.5 1 89.94 339 VAL A C 1
ATOM 2606 O O . VAL A 1 339 ? -4.746 20.672 25.016 1 89.94 339 VAL A O 1
ATOM 2609 N N . ASN A 1 340 ? -2.504 20.359 25.156 1 90.69 340 ASN A N 1
ATOM 2610 C CA . ASN A 1 340 ? -2.623 19.906 26.547 1 90.69 340 ASN A CA 1
ATOM 2611 C C . ASN A 1 340 ? -1.304 20.062 27.297 1 90.69 340 ASN A C 1
ATOM 2613 O O . ASN A 1 340 ? -0.305 20.5 26.719 1 90.69 340 ASN A O 1
ATOM 2617 N N . SER A 1 341 ? -1.358 19.688 28.562 1 93.69 341 SER A N 1
ATOM 2618 C CA . SER A 1 341 ? -0.221 19.906 29.438 1 93.69 341 SER A CA 1
ATOM 2619 C C . SER A 1 341 ? 0.958 19.016 29.062 1 93.69 341 SER A C 1
ATOM 2621 O O . SER A 1 341 ? 2.115 19.422 29.188 1 93.69 341 SER A O 1
ATOM 2623 N N . ASN A 1 342 ? 0.671 17.859 28.625 1 92.38 342 ASN A N 1
ATOM 2624 C CA . ASN A 1 342 ? 1.739 16.953 28.234 1 92.38 342 ASN A CA 1
ATOM 2625 C C . ASN A 1 342 ? 2.539 17.484 27.062 1 92.38 342 ASN A C 1
ATOM 2627 O O . ASN A 1 342 ? 3.77 17.484 27.094 1 92.38 342 ASN A O 1
ATOM 2631 N N . HIS A 1 343 ? 1.856 17.953 26.109 1 92.44 343 HIS A N 1
ATOM 2632 C CA . HIS A 1 343 ? 2.529 18.5 24.938 1 92.44 343 HIS A CA 1
ATOM 2633 C C . HIS A 1 343 ? 3.23 19.812 25.281 1 92.44 343 HIS A C 1
ATOM 2635 O O . HIS A 1 343 ? 4.297 20.109 24.734 1 92.44 343 HIS A O 1
ATOM 2641 N N . PHE A 1 344 ? 2.637 20.562 26.172 1 94.88 344 PHE A N 1
ATOM 2642 C CA . PHE A 1 344 ? 3.281 21.781 26.641 1 94.88 344 PHE A CA 1
ATOM 2643 C C . PHE A 1 344 ? 4.609 21.469 27.328 1 94.88 344 PHE A C 1
ATOM 2645 O O . PHE A 1 344 ? 5.629 22.094 27.031 1 94.88 344 PHE A O 1
ATOM 2652 N N . ALA A 1 345 ? 4.574 20.484 28.172 1 96 345 ALA A N 1
ATOM 2653 C CA . ALA A 1 345 ? 5.781 20.062 28.891 1 96 345 ALA A CA 1
ATOM 2654 C C . ALA A 1 345 ? 6.848 19.578 27.922 1 96 345 ALA A C 1
ATOM 2656 O O . ALA A 1 345 ? 8.031 19.891 28.078 1 96 345 ALA A O 1
ATOM 2657 N N . ARG A 1 346 ? 6.441 18.828 26.984 1 94.06 346 ARG A N 1
ATOM 2658 C CA . ARG A 1 346 ? 7.363 18.328 25.969 1 94.06 346 ARG A CA 1
ATOM 2659 C C . ARG A 1 346 ? 8.055 19.469 25.234 1 94.06 346 ARG A C 1
ATOM 2661 O O . ARG A 1 346 ? 9.273 19.484 25.078 1 94.06 346 ARG A O 1
ATOM 2668 N N . LEU A 1 347 ? 7.305 20.422 24.828 1 94.06 347 LEU A N 1
ATOM 2669 C CA . LEU A 1 347 ? 7.844 21.562 24.078 1 94.06 347 LEU A CA 1
ATOM 2670 C C . LEU A 1 347 ? 8.734 22.422 24.984 1 94.06 347 LEU A C 1
ATOM 2672 O O . LEU A 1 347 ? 9.766 22.922 24.531 1 94.06 347 LEU A O 1
ATOM 2676 N N . THR A 1 348 ? 8.281 22.531 26.156 1 95.62 348 THR A N 1
ATOM 2677 C CA . THR A 1 348 ? 9.078 23.281 27.125 1 95.62 348 THR A CA 1
ATOM 2678 C C . THR A 1 348 ? 10.445 22.625 27.312 1 95.62 348 THR A C 1
ATOM 2680 O O . THR A 1 348 ? 11.469 23.328 27.328 1 95.62 348 THR A O 1
ATOM 2683 N N . LYS A 1 349 ? 10.469 21.375 27.438 1 96.38 349 LYS A N 1
ATOM 2684 C CA . LYS A 1 349 ? 11.719 20.641 27.578 1 96.38 349 LYS A CA 1
ATOM 2685 C C . LYS A 1 349 ? 12.625 20.844 26.359 1 96.38 349 LYS A C 1
ATOM 2687 O O . LYS A 1 349 ? 13.844 20.969 26.5 1 96.38 349 LYS A O 1
ATOM 2692 N N . LEU A 1 350 ? 12.031 20.859 25.234 1 94.06 350 LEU A N 1
ATOM 2693 C CA . LEU A 1 350 ? 12.812 21.078 24.016 1 94.06 350 LEU A CA 1
ATOM 2694 C C . LEU A 1 350 ? 13.445 22.469 24.031 1 94.06 350 LEU A C 1
ATOM 2696 O O . LEU A 1 350 ? 14.609 22.625 23.641 1 94.06 350 LEU A O 1
ATOM 2700 N N . LEU A 1 351 ? 12.719 23.469 24.453 1 94.69 351 LEU A N 1
ATOM 2701 C CA . LEU A 1 351 ? 13.203 24.844 24.516 1 94.69 351 LEU A CA 1
ATOM 2702 C C . LEU A 1 351 ? 14.305 24.984 25.562 1 94.69 351 LEU A C 1
ATOM 2704 O O . LEU A 1 351 ? 15.227 25.781 25.391 1 94.69 351 LEU A O 1
ATOM 2708 N N . ASP A 1 352 ? 14.156 24.156 26.547 1 95.19 352 ASP A N 1
ATOM 2709 C CA . ASP A 1 352 ? 15.07 24.266 27.672 1 95.19 352 ASP A CA 1
ATOM 2710 C C . ASP A 1 352 ? 16.344 23.453 27.438 1 95.19 352 ASP A C 1
ATOM 2712 O O . ASP A 1 352 ? 17.312 23.562 28.203 1 95.19 352 ASP A O 1
ATOM 2716 N N . ASP A 1 353 ? 16.312 22.656 26.484 1 95 353 ASP A N 1
ATOM 2717 C CA . ASP A 1 353 ? 17.5 21.859 26.172 1 95 353 ASP A CA 1
ATOM 2718 C C . ASP A 1 353 ? 18.719 22.75 26.016 1 95 353 ASP A C 1
ATOM 2720 O O . ASP A 1 353 ? 18.656 23.812 25.375 1 95 353 ASP A O 1
ATOM 2724 N N . ASP A 1 354 ? 19.844 22.344 26.484 1 93.44 354 ASP A N 1
ATOM 2725 C CA . ASP A 1 354 ? 21.078 23.109 26.5 1 93.44 354 ASP A CA 1
ATOM 2726 C C . ASP A 1 354 ? 21.531 23.469 25.094 1 93.44 354 ASP A C 1
ATOM 2728 O O . ASP A 1 354 ? 22.109 24.531 24.859 1 93.44 354 ASP A O 1
ATOM 2732 N N . LYS A 1 355 ? 21.312 22.594 24.281 1 93.31 355 LYS A N 1
ATOM 2733 C CA . LYS A 1 355 ? 21.734 22.797 22.891 1 93.31 355 LYS A CA 1
ATOM 2734 C C . LYS A 1 355 ? 20.859 23.812 22.188 1 93.31 355 LYS A C 1
ATOM 2736 O O . LYS A 1 355 ? 21.219 24.312 21.109 1 93.31 355 LYS A O 1
ATOM 2741 N N . VAL A 1 356 ? 19.688 24.172 22.75 1 92.56 356 VAL A N 1
ATOM 2742 C CA . VAL A 1 356 ? 18.703 25 22.078 1 92.56 356 VAL A CA 1
ATOM 2743 C C . VAL A 1 356 ? 18.547 26.328 22.812 1 92.56 356 VAL A C 1
ATOM 2745 O O . VAL A 1 356 ? 18.5 27.391 22.172 1 92.56 356 VAL A O 1
ATOM 2748 N N . SER A 1 357 ? 18.5 26.359 24.109 1 92.56 357 SER A N 1
ATOM 2749 C CA . SER A 1 357 ? 18.125 27.5 24.938 1 92.56 357 SER A CA 1
ATOM 2750 C C . SER A 1 357 ? 19.016 28.719 24.641 1 92.56 357 SER A C 1
ATOM 2752 O O . SER A 1 357 ? 18.516 29.844 24.578 1 92.56 357 SER A O 1
ATOM 2754 N N . GLY A 1 358 ? 20.25 28.516 24.328 1 92.69 358 GLY A N 1
ATOM 2755 C CA . GLY A 1 358 ? 21.156 29.609 24.047 1 92.69 358 GLY A CA 1
ATOM 2756 C C . GLY A 1 358 ? 21.094 30.094 22.609 1 92.69 358 GLY A C 1
ATOM 2757 O O . GLY A 1 358 ? 21.734 31.078 22.25 1 92.69 358 GLY A O 1
ATOM 2758 N N . LYS A 1 359 ? 20.312 29.438 21.859 1 92.94 359 LYS A N 1
ATOM 2759 C CA . LYS A 1 359 ? 20.297 29.734 20.438 1 92.94 359 LYS A CA 1
ATOM 2760 C C . LYS A 1 359 ? 18.969 30.344 20.031 1 92.94 359 LYS A C 1
ATOM 2762 O O . LYS A 1 359 ? 18.734 30.609 18.844 1 92.94 359 LYS A O 1
ATOM 2767 N N . ILE A 1 360 ? 18.109 30.594 20.969 1 93.81 360 ILE A N 1
ATOM 2768 C CA . ILE A 1 360 ? 16.812 31.188 20.688 1 93.81 360 ILE A CA 1
ATOM 2769 C C . ILE A 1 360 ? 17 32.656 20.266 1 93.81 360 ILE A C 1
ATOM 2771 O O . ILE A 1 360 ? 17.547 33.469 21.016 1 93.81 360 ILE A O 1
ATOM 2775 N N . VAL A 1 361 ? 16.516 33 19.062 1 92 361 VAL A N 1
ATOM 2776 C CA . VAL A 1 361 ? 16.734 34.344 18.531 1 92 361 VAL A CA 1
ATOM 2777 C C . VAL A 1 361 ? 15.445 35.156 18.609 1 92 361 VAL A C 1
ATOM 2779 O O . VAL A 1 361 ? 15.469 36.375 18.547 1 92 361 VAL A O 1
ATOM 2782 N N . HIS A 1 362 ? 14.352 34.469 18.672 1 92.25 362 HIS A N 1
ATOM 2783 C CA . HIS A 1 362 ? 13.039 35.094 18.766 1 92.25 362 HIS A CA 1
ATOM 2784 C C . HIS A 1 362 ? 12.023 34.188 19.438 1 92.25 362 HIS A C 1
ATOM 2786 O O . HIS A 1 362 ? 11.969 33 19.156 1 92.25 362 HIS A O 1
ATOM 2792 N N . GLY A 1 363 ? 11.266 34.781 20.281 1 90.75 363 GLY A N 1
ATOM 2793 C CA . GLY A 1 363 ? 10.281 34 21 1 90.75 363 GLY A CA 1
ATOM 2794 C C . GLY A 1 363 ? 10.867 33.25 22.172 1 90.75 363 GLY A C 1
ATOM 2795 O O . GLY A 1 363 ? 11.789 33.719 22.844 1 90.75 363 GLY A O 1
ATOM 2796 N N . GLY A 1 364 ? 10.227 32.125 22.469 1 89.75 364 GLY A N 1
ATOM 2797 C CA . GLY A 1 364 ? 10.695 31.281 23.562 1 89.75 364 GLY A CA 1
ATOM 2798 C C . GLY A 1 364 ? 9.875 31.453 24.828 1 89.75 364 GLY A C 1
ATOM 2799 O O . GLY A 1 364 ? 10.086 30.734 25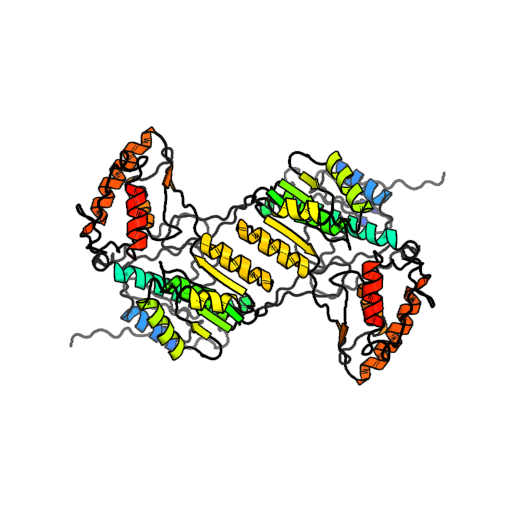.812 1 89.75 364 GLY A O 1
ATOM 2800 N N . GLU A 1 365 ? 8.969 32.344 24.781 1 91.19 365 GLU A N 1
ATOM 2801 C CA . GLU A 1 365 ? 8.117 32.562 25.938 1 91.19 365 GLU A CA 1
ATOM 2802 C C . GLU A 1 365 ? 7.121 31.406 26.109 1 91.19 365 GLU A C 1
ATOM 2804 O O . GLU A 1 365 ? 6.652 30.828 25.125 1 91.19 365 GLU A O 1
ATOM 2809 N N . LYS A 1 366 ? 6.949 31.047 27.281 1 92.31 366 LYS A N 1
ATOM 2810 C CA . LYS A 1 366 ? 5.992 30.016 27.625 1 92.31 366 LYS A CA 1
ATOM 2811 C C . LYS A 1 366 ? 5.16 30.406 28.844 1 92.31 366 LYS A C 1
ATOM 2813 O O . LYS A 1 366 ? 5.66 31.078 29.75 1 92.31 366 LYS A O 1
ATOM 2818 N N . ASP A 1 367 ? 3.887 30.078 28.75 1 93.44 367 ASP A N 1
ATOM 2819 C CA . ASP A 1 367 ? 2.975 30.328 29.859 1 93.44 367 ASP A CA 1
ATOM 2820 C C . ASP A 1 367 ? 1.957 29.203 29.984 1 93.44 367 ASP A C 1
ATOM 2822 O O . ASP A 1 367 ? 0.991 29.125 29.219 1 93.44 367 ASP A O 1
ATOM 2826 N N . GLU A 1 368 ? 2.156 28.406 30.969 1 92.06 368 GLU A N 1
ATOM 2827 C CA . GLU A 1 368 ? 1.324 27.219 31.188 1 92.06 368 GLU A CA 1
ATOM 2828 C C . GLU A 1 368 ? -0.106 27.609 31.547 1 92.06 368 GLU A C 1
ATOM 2830 O O . GLU A 1 368 ? -1.045 26.859 31.297 1 92.06 368 GLU A O 1
ATOM 2835 N N . THR A 1 369 ? -0.291 28.797 32.094 1 89.25 369 THR A N 1
ATOM 2836 C CA . THR A 1 369 ? -1.604 29.219 32.562 1 89.25 369 THR A CA 1
ATOM 2837 C C . THR A 1 369 ? -2.496 29.594 31.375 1 89.25 369 THR A C 1
ATOM 2839 O O . THR A 1 369 ? -3.711 29.75 31.531 1 89.25 369 THR A O 1
ATOM 2842 N N . LYS A 1 370 ? -1.953 29.781 30.266 1 84.94 370 LYS A N 1
ATOM 2843 C CA . LYS A 1 370 ? -2.715 30.188 29.078 1 84.94 370 LYS A CA 1
ATOM 2844 C C . LYS A 1 370 ? -2.959 29 28.156 1 84.94 370 LYS A C 1
ATOM 2846 O O . LYS A 1 370 ? -3.227 29.188 26.969 1 84.94 370 LYS A O 1
ATOM 2851 N N . LEU A 1 371 ? -2.896 27.906 28.719 1 81.88 371 LEU A N 1
ATOM 2852 C CA . LEU A 1 371 ? -3.131 26.703 27.922 1 81.88 371 LEU A CA 1
ATOM 2853 C C . LEU A 1 371 ? -4.609 26.562 27.578 1 81.88 371 LEU A C 1
ATOM 2855 O O . LEU A 1 371 ? -5.473 26.953 28.375 1 81.88 371 LEU A O 1
ATOM 2859 N N . SER B 1 1 ? 26.234 -26.641 -55.344 1 20.98 1 SER B N 1
ATOM 2860 C CA . SER B 1 1 ? 26.719 -25.328 -55.75 1 20.98 1 SER B CA 1
ATOM 2861 C C . SER B 1 1 ? 25.562 -24.438 -56.188 1 20.98 1 SER B C 1
ATOM 2863 O O . SER B 1 1 ? 25.781 -23.453 -56.906 1 20.98 1 SER B O 1
ATOM 2865 N N . SER B 1 2 ? 24.312 -24.906 -56.125 1 23.53 2 SER B N 1
ATOM 2866 C CA . SER B 1 2 ? 23.141 -24.406 -56.844 1 23.53 2 SER B CA 1
ATOM 2867 C C . SER B 1 2 ? 22.844 -22.953 -56.469 1 23.53 2 SER B C 1
ATOM 2869 O O . SER B 1 2 ? 23.141 -22.531 -55.344 1 23.53 2 SER B O 1
ATOM 2871 N N . SER B 1 3 ? 22.75 -22 -57.438 1 21.75 3 SER B N 1
ATOM 2872 C CA . SER B 1 3 ? 22.75 -20.531 -57.5 1 21.75 3 SER B CA 1
ATOM 2873 C C . SER B 1 3 ? 21.75 -19.938 -56.5 1 21.75 3 SER B C 1
ATOM 2875 O O . SER B 1 3 ? 20.547 -20.109 -56.656 1 21.75 3 SER B O 1
ATOM 2877 N N . MET B 1 4 ? 21.891 -20.141 -55.25 1 21.64 4 MET B N 1
ATOM 2878 C CA . MET B 1 4 ? 21.062 -19.547 -54.188 1 21.64 4 MET B CA 1
ATOM 2879 C C . MET B 1 4 ? 20.891 -18.047 -54.406 1 21.64 4 MET B C 1
ATOM 2881 O O . MET B 1 4 ? 21.828 -17.266 -54.25 1 21.64 4 MET B O 1
ATOM 2885 N N . SER B 1 5 ? 20.188 -17.641 -55.469 1 22.31 5 SER B N 1
ATOM 2886 C CA . SER B 1 5 ? 19.984 -16.297 -56 1 22.31 5 SER B CA 1
ATOM 2887 C C . SER B 1 5 ? 19.891 -15.281 -54.875 1 22.31 5 SER B C 1
ATOM 2889 O O . SER B 1 5 ? 19.234 -15.539 -53.844 1 22.31 5 SER B O 1
ATOM 2891 N N . ALA B 1 6 ? 20.812 -14.375 -54.719 1 23.3 6 ALA B N 1
ATOM 2892 C CA . ALA B 1 6 ? 21.25 -13.273 -53.875 1 23.3 6 ALA B CA 1
ATOM 2893 C C . ALA B 1 6 ? 20.094 -12.297 -53.625 1 23.3 6 ALA B C 1
ATOM 2895 O O . ALA B 1 6 ? 19.453 -11.836 -54.562 1 23.3 6 ALA B O 1
ATOM 2896 N N . LEU B 1 7 ? 19.375 -12.453 -52.656 1 23.33 7 LEU B N 1
ATOM 2897 C CA . LEU B 1 7 ? 18.312 -11.555 -52.25 1 23.33 7 LEU B CA 1
ATOM 2898 C C . LEU B 1 7 ? 18.734 -10.094 -52.375 1 23.33 7 LEU B C 1
ATOM 2900 O O . LEU B 1 7 ? 19.719 -9.68 -51.75 1 23.33 7 LEU B O 1
ATOM 2904 N N . LYS B 1 8 ? 18.766 -9.609 -53.562 1 23.95 8 LYS B N 1
ATOM 2905 C CA . LYS B 1 8 ? 19.172 -8.266 -54 1 23.95 8 LYS B CA 1
ATOM 2906 C C . LYS B 1 8 ? 18.594 -7.203 -53.062 1 23.95 8 LYS B C 1
ATOM 2908 O O . LYS B 1 8 ? 17.375 -7.074 -52.938 1 23.95 8 LYS B O 1
ATOM 2913 N N . LEU B 1 9 ? 19.312 -6.883 -52.094 1 24.31 9 LEU B N 1
ATOM 2914 C CA . LEU B 1 9 ? 19 -5.773 -51.188 1 24.31 9 LEU B CA 1
ATOM 2915 C C . LEU B 1 9 ? 18.906 -4.461 -51.938 1 24.31 9 LEU B C 1
ATOM 2917 O O . LEU B 1 9 ? 19.859 -4.051 -52.625 1 24.31 9 LEU B O 1
ATOM 2921 N N . LYS B 1 10 ? 17.828 -4.32 -52.75 1 24.5 10 LYS B N 1
ATOM 2922 C CA . LYS B 1 10 ? 17.734 -3.051 -53.438 1 24.5 10 LYS B CA 1
ATOM 2923 C C . LYS B 1 10 ? 17.938 -1.872 -52.5 1 24.5 10 LYS B C 1
ATOM 2925 O O . LYS B 1 10 ? 17.328 -1.821 -51.438 1 24.5 10 LYS B O 1
ATOM 2930 N N . THR B 1 11 ? 19.094 -1.221 -52.594 1 24.75 11 THR B N 1
ATOM 2931 C CA . THR B 1 11 ? 19.625 -0.034 -51.938 1 24.75 11 THR B CA 1
ATOM 2932 C C . THR B 1 11 ? 18.672 1.141 -52.062 1 24.75 11 THR B C 1
ATOM 2934 O O . THR B 1 11 ? 18.297 1.527 -53.188 1 24.75 11 THR B O 1
ATOM 2937 N N . VAL B 1 12 ? 17.641 1.138 -51.312 1 26.16 12 VAL B N 1
ATOM 2938 C CA . VAL B 1 12 ? 16.734 2.268 -51.469 1 26.16 12 VAL B CA 1
ATOM 2939 C C . VAL B 1 12 ? 17.5 3.576 -51.312 1 26.16 12 VAL B C 1
ATOM 2941 O O . VAL B 1 12 ? 18.469 3.648 -50.531 1 26.16 12 VAL B O 1
ATOM 2944 N N . SER B 1 13 ? 17.484 4.328 -52.312 1 25.88 13 SER B N 1
ATOM 2945 C CA . SER B 1 13 ? 18.062 5.656 -52.469 1 25.88 13 SER B CA 1
ATOM 2946 C C . SER B 1 13 ? 17.938 6.477 -51.188 1 25.88 13 SER B C 1
ATOM 2948 O O . SER B 1 13 ? 17.078 6.211 -50.344 1 25.88 13 SER B O 1
ATOM 2950 N N . GLU B 1 14 ? 18.906 7.371 -50.906 1 28.2 14 GLU B N 1
ATOM 2951 C CA . GLU B 1 14 ? 19.391 8.297 -49.875 1 28.2 14 GLU B CA 1
ATOM 2952 C C . GLU B 1 14 ? 18.281 9.25 -49.438 1 28.2 14 GLU B C 1
ATOM 2954 O O . GLU B 1 14 ? 17.875 10.141 -50.188 1 28.2 14 GLU B O 1
ATOM 2959 N N . ALA B 1 15 ? 17.219 8.75 -48.844 1 28.05 15 ALA B N 1
ATOM 2960 C CA . ALA B 1 15 ? 16.156 9.711 -48.594 1 28.05 15 ALA B CA 1
ATOM 2961 C C . ALA B 1 15 ? 16.672 10.898 -47.781 1 28.05 15 ALA B C 1
ATOM 2963 O O . ALA B 1 15 ? 17.672 10.781 -47.062 1 28.05 15 ALA B O 1
ATOM 2964 N N . ASN B 1 16 ? 16.266 11.969 -48.062 1 28.98 16 ASN B N 1
ATOM 2965 C CA . ASN B 1 16 ? 16.641 13.25 -47.469 1 28.98 16 ASN B CA 1
ATOM 2966 C C . ASN B 1 16 ? 16.703 13.18 -45.969 1 28.98 16 ASN B C 1
ATOM 2968 O O . ASN B 1 16 ? 15.812 12.641 -45.312 1 28.98 16 ASN B O 1
ATOM 2972 N N . PRO B 1 17 ? 17.938 13.266 -45.188 1 32.5 17 PRO B N 1
ATOM 2973 C CA . PRO B 1 17 ? 18.453 13.125 -43.812 1 32.5 17 PRO B CA 1
ATOM 2974 C C . PRO B 1 17 ? 17.484 13.633 -42.75 1 32.5 17 PRO B C 1
ATOM 2976 O O . PRO B 1 17 ? 17.578 13.242 -41.594 1 32.5 17 PRO B O 1
ATOM 2979 N N . ASN B 1 18 ? 16.953 14.742 -43 1 31.73 18 ASN B N 1
ATOM 2980 C CA . ASN B 1 18 ? 16.203 15.508 -42.031 1 31.73 18 ASN B CA 1
ATOM 2981 C C . ASN B 1 18 ? 14.938 14.781 -41.562 1 31.73 18 ASN B C 1
ATOM 2983 O O . ASN B 1 18 ? 14.195 15.281 -40.719 1 31.73 18 ASN B O 1
ATOM 2987 N N . ASP B 1 19 ? 14.359 13.984 -42.562 1 28.41 19 ASP B N 1
ATOM 2988 C CA . ASP B 1 19 ? 13.031 13.406 -42.375 1 28.41 19 ASP B CA 1
ATOM 2989 C C . ASP B 1 19 ? 13.109 12.109 -41.562 1 28.41 19 ASP B C 1
ATOM 2991 O O . ASP B 1 19 ? 13.359 11.039 -42.094 1 28.41 19 ASP B O 1
ATOM 2995 N N . ALA B 1 20 ? 13.68 12.086 -40.406 1 30.36 20 ALA B N 1
ATOM 2996 C CA . ALA B 1 20 ? 13.977 10.984 -39.469 1 30.36 20 ALA B CA 1
ATOM 2997 C C . ALA B 1 20 ? 12.805 10.008 -39.406 1 30.36 20 ALA B C 1
ATOM 2999 O O . ALA B 1 20 ? 12.805 9.102 -38.562 1 30.36 20 ALA B O 1
ATOM 3000 N N . ALA B 1 21 ? 11.719 10.406 -39.969 1 31.11 21 ALA B N 1
ATOM 3001 C CA . ALA B 1 21 ? 10.508 9.617 -39.75 1 31.11 21 ALA B CA 1
ATOM 3002 C C . ALA B 1 21 ? 10.75 8.141 -40.062 1 31.11 21 ALA B C 1
ATOM 3004 O O . ALA B 1 21 ? 10.484 7.277 -39.25 1 31.11 21 ALA B O 1
ATOM 3005 N N . LYS B 1 22 ? 10.023 7.574 -41.312 1 37.56 22 LYS B N 1
ATOM 3006 C CA . LYS B 1 22 ? 9.312 6.367 -41.719 1 37.56 22 LYS B CA 1
ATOM 3007 C C . LYS B 1 22 ? 10.258 5.371 -42.406 1 37.56 22 LYS B C 1
ATOM 3009 O O . LYS B 1 22 ? 10.203 5.18 -43.625 1 37.56 22 LYS B O 1
ATOM 3014 N N . LYS B 1 23 ? 11.516 5.262 -42.25 1 35.72 23 LYS B N 1
ATOM 3015 C CA . LYS B 1 23 ? 12.133 4.297 -43.156 1 35.72 23 LYS B CA 1
ATOM 3016 C C . LYS B 1 23 ? 11.695 2.873 -42.812 1 35.72 23 LYS B C 1
ATOM 3018 O O . LYS B 1 23 ? 12.109 2.312 -41.812 1 35.72 23 LYS B O 1
ATOM 3023 N N . ALA B 1 24 ? 10.438 2.559 -43.062 1 31.89 24 ALA B N 1
ATOM 3024 C CA . ALA B 1 24 ? 9.953 1.187 -42.938 1 31.89 24 ALA B CA 1
ATOM 3025 C C . ALA B 1 24 ? 10.555 0.291 -44 1 31.89 24 ALA B C 1
ATOM 3027 O O . ALA B 1 24 ? 10.648 0.685 -45.156 1 31.89 24 ALA B O 1
ATOM 3028 N N . GLU B 1 25 ? 11.719 -0.294 -43.844 1 33.88 25 GLU B N 1
ATOM 3029 C CA . GLU B 1 25 ? 12.273 -1.248 -44.812 1 33.88 25 GLU B CA 1
ATOM 3030 C C . GLU B 1 25 ? 11.375 -2.477 -44.938 1 33.88 25 GLU B C 1
ATOM 3032 O O . GLU B 1 25 ? 10.922 -3.031 -43.938 1 33.88 25 GLU B O 1
ATOM 3037 N N . THR B 1 26 ? 10.703 -2.545 -46.062 1 34.31 26 THR B N 1
ATOM 3038 C CA . THR B 1 26 ? 9.828 -3.68 -46.344 1 34.31 26 THR B CA 1
ATOM 3039 C C . THR B 1 26 ? 10.633 -4.848 -46.906 1 34.31 26 THR B C 1
ATOM 3041 O O . THR B 1 26 ? 11.414 -4.672 -47.844 1 34.31 26 THR B O 1
ATOM 3044 N N . VAL B 1 27 ? 11.125 -5.715 -46.219 1 34.06 27 VAL B N 1
ATOM 3045 C CA . VAL B 1 27 ? 11.758 -6.918 -46.75 1 34.06 27 VAL B CA 1
ATOM 3046 C C . VAL B 1 27 ? 10.695 -7.84 -47.344 1 34.06 27 VAL B C 1
ATOM 3048 O O . VAL B 1 27 ? 9.773 -8.258 -46.625 1 34.06 27 VAL B O 1
ATOM 3051 N N . ASP B 1 28 ? 10.695 -7.875 -48.656 1 39.09 28 ASP B N 1
ATOM 3052 C CA . ASP B 1 28 ? 9.828 -8.758 -49.438 1 39.09 28 ASP B CA 1
ATOM 3053 C C . ASP B 1 28 ? 10.219 -10.219 -49.25 1 39.09 28 ASP B C 1
ATOM 3055 O O . ASP B 1 28 ? 11.367 -10.594 -49.5 1 39.09 28 ASP B O 1
ATOM 3059 N N . LEU B 1 29 ? 9.609 -10.867 -48.5 1 37.06 29 LEU B N 1
ATOM 3060 C CA . LEU B 1 29 ? 9.992 -12.242 -48.219 1 37.06 29 LEU B CA 1
ATOM 3061 C C . LEU B 1 29 ? 9.562 -13.164 -49.344 1 37.06 29 LEU B C 1
ATOM 3063 O O . LEU B 1 29 ? 9.695 -14.391 -49.25 1 37.06 29 LEU B O 1
ATOM 3067 N N . GLY B 1 30 ? 9.297 -12.609 -50.594 1 41.31 30 GLY B N 1
ATOM 3068 C CA . GLY B 1 30 ? 9.039 -13.258 -51.875 1 41.31 30 GLY B CA 1
ATOM 3069 C C . GLY B 1 30 ? 7.617 -13.766 -52.031 1 41.31 30 GLY B C 1
ATOM 3070 O O . GLY B 1 30 ? 7.125 -13.961 -53.125 1 41.31 30 GLY B O 1
ATOM 3071 N N . ASN B 1 31 ? 7.105 -14.508 -51.188 1 40.53 31 ASN B N 1
ATOM 3072 C CA . ASN B 1 31 ? 5.805 -15.148 -51.375 1 40.53 31 ASN B CA 1
ATOM 3073 C C . ASN B 1 31 ? 4.66 -14.18 -51.094 1 40.53 31 ASN B C 1
ATOM 3075 O O . ASN B 1 31 ? 3.574 -14.602 -50.688 1 40.53 31 ASN B O 1
ATOM 3079 N N . GLY B 1 32 ? 4.859 -13.008 -51.375 1 41.88 32 GLY B N 1
ATOM 3080 C CA . GLY B 1 32 ? 3.857 -11.969 -51.219 1 41.88 32 GLY B CA 1
ATOM 3081 C C . GLY B 1 32 ? 3.885 -11.328 -49.844 1 41.88 32 GLY B C 1
ATOM 3082 O O . GLY B 1 32 ? 3.033 -10.5 -49.5 1 41.88 32 GLY B O 1
ATOM 3083 N N . SER B 1 33 ? 4.66 -12.008 -49.031 1 34.19 33 SER B N 1
ATOM 3084 C CA . SER B 1 33 ? 4.805 -11.445 -47.688 1 34.19 33 SER B CA 1
ATOM 3085 C C . SER B 1 33 ? 6.074 -10.609 -47.562 1 34.19 33 SER B C 1
ATOM 3087 O O . SER B 1 33 ? 7.035 -10.828 -48.312 1 34.19 33 SER B O 1
ATOM 3089 N N . GLY B 1 34 ? 6.152 -9.289 -47.188 1 33.03 34 GLY B N 1
ATOM 3090 C CA . GLY B 1 34 ? 7.305 -8.43 -46.969 1 33.03 34 GLY B CA 1
ATOM 3091 C C . GLY B 1 34 ? 7.406 -7.926 -45.562 1 33.03 34 GLY B C 1
ATOM 3092 O O . GLY B 1 34 ? 6.43 -7.977 -44.812 1 33.03 34 GLY B O 1
ATOM 3093 N N . VAL B 1 35 ? 8.477 -8.117 -44.906 1 35.16 35 VAL B N 1
ATOM 3094 C CA . VAL B 1 35 ? 8.75 -7.531 -43.594 1 35.16 35 VAL B CA 1
ATOM 3095 C C . VAL B 1 35 ? 9.305 -6.121 -43.75 1 35.16 35 VAL B C 1
ATOM 3097 O O . VAL B 1 35 ? 10.203 -5.895 -44.562 1 35.16 35 VAL B O 1
ATOM 3100 N N . VAL B 1 36 ? 8.547 -5.207 -43.406 1 33.47 36 VAL B N 1
ATOM 3101 C CA . VAL B 1 36 ? 9.047 -3.838 -43.469 1 33.47 36 VAL B CA 1
ATOM 3102 C C . VAL B 1 36 ? 9.766 -3.518 -42.156 1 33.47 36 VAL B C 1
ATOM 3104 O O . VAL B 1 36 ? 9.219 -3.744 -41.062 1 33.47 36 VAL B O 1
ATOM 3107 N N . PHE B 1 37 ? 11.055 -3.527 -42.156 1 33.06 37 PHE B N 1
ATOM 3108 C CA . PHE B 1 37 ? 11.898 -3.098 -41.062 1 33.06 37 PHE B CA 1
ATOM 3109 C C . PHE B 1 37 ? 11.898 -1.578 -40.938 1 33.06 37 PHE B C 1
ATOM 3111 O O . PHE B 1 37 ? 12.203 -0.872 -41.906 1 33.06 37 PHE B O 1
ATOM 3118 N N . ILE B 1 38 ? 11.133 -1.155 -40.031 1 32.94 38 ILE B N 1
ATOM 3119 C CA . ILE B 1 38 ? 11.258 0.279 -39.781 1 32.94 38 ILE B CA 1
ATOM 3120 C C . ILE B 1 38 ? 12.422 0.551 -38.844 1 32.94 38 ILE B C 1
ATOM 3122 O O . ILE B 1 38 ? 12.484 -0.013 -37.75 1 32.94 38 ILE B O 1
ATOM 3126 N N . GLN B 1 39 ? 13.625 0.809 -39.312 1 31.52 39 GLN B N 1
ATOM 3127 C CA . GLN B 1 39 ? 14.945 1.03 -38.719 1 31.52 39 GLN B CA 1
ATOM 3128 C C . GLN B 1 39 ? 14.883 2.07 -37.625 1 31.52 39 GLN B C 1
ATOM 3130 O O . GLN B 1 39 ? 15.898 2.387 -37 1 31.52 39 GLN B O 1
ATOM 3135 N N . ARG B 1 40 ? 13.797 2.639 -37.312 1 31.89 40 ARG B N 1
ATOM 3136 C CA . ARG B 1 40 ? 14.211 3.766 -36.5 1 31.89 40 ARG B CA 1
ATOM 3137 C C . ARG B 1 40 ? 14.734 3.291 -35.156 1 31.89 40 ARG B C 1
ATOM 3139 O O . ARG B 1 40 ? 15.438 4.027 -34.438 1 31.89 40 ARG B O 1
ATOM 3146 N N . LEU B 1 41 ? 14.023 2.33 -34.531 1 30.67 41 LEU B N 1
ATOM 3147 C CA . LEU B 1 41 ? 14.281 2.35 -33.094 1 30.67 41 LEU B CA 1
ATOM 3148 C C . LEU B 1 41 ? 15.648 1.745 -32.781 1 30.67 41 LEU B C 1
ATOM 3150 O O . LEU B 1 41 ? 16.281 2.104 -31.766 1 30.67 41 LEU B O 1
ATOM 3154 N N . ILE B 1 42 ? 15.961 0.464 -33.219 1 30.5 42 ILE B N 1
ATOM 3155 C CA . ILE B 1 42 ? 17.281 -0.124 -32.969 1 30.5 42 ILE B CA 1
ATOM 3156 C C . ILE B 1 42 ? 18.172 0.071 -34.219 1 30.5 42 ILE B C 1
ATOM 3158 O O . ILE B 1 42 ? 17.688 0.021 -35.344 1 30.5 42 ILE B O 1
ATOM 3162 N N . PRO B 1 43 ? 19.328 0.634 -33.938 1 35.62 43 PRO B N 1
ATOM 3163 C CA . PRO B 1 43 ? 20.25 0.673 -35.062 1 35.62 43 PRO B CA 1
ATOM 3164 C C . PRO B 1 43 ? 20.266 -0.625 -35.875 1 35.62 43 PRO B C 1
ATOM 3166 O O . PRO B 1 43 ? 19.984 -1.695 -35.312 1 35.62 43 PRO B O 1
ATOM 3169 N N . SER B 1 44 ? 20.219 -0.58 -37.188 1 35.78 44 SER B N 1
ATOM 3170 C CA . SER B 1 44 ? 20.109 -1.652 -38.156 1 35.78 44 SER B CA 1
ATOM 3171 C C . SER B 1 44 ? 20.969 -2.852 -37.75 1 35.78 44 SER B C 1
ATOM 3173 O O . SER B 1 44 ? 20.531 -3.998 -37.875 1 35.78 44 SER B O 1
ATOM 3175 N N . GLU B 1 45 ? 22.188 -2.545 -37.375 1 40.62 45 GLU B N 1
ATOM 3176 C CA . GLU B 1 45 ? 23.156 -3.609 -37.156 1 40.62 45 GLU B CA 1
ATOM 3177 C C . GLU B 1 45 ? 22.781 -4.469 -35.938 1 40.62 45 GLU B C 1
ATOM 3179 O O . GLU B 1 45 ? 22.953 -5.688 -35.969 1 40.62 45 GLU B O 1
ATOM 3184 N N . GLN B 1 46 ? 22.312 -3.826 -34.938 1 36.75 46 GLN B N 1
ATOM 3185 C CA . GLN B 1 46 ? 22.094 -4.566 -33.688 1 36.75 46 GLN B CA 1
ATOM 3186 C C . GLN B 1 46 ? 20.766 -5.328 -33.75 1 36.75 46 GLN B C 1
ATOM 3188 O O . GLN B 1 46 ? 20.656 -6.41 -33.156 1 36.75 46 GLN B O 1
ATOM 3193 N N . SER B 1 47 ? 19.875 -4.77 -34.5 1 34.78 47 SER B N 1
ATOM 3194 C CA . SER B 1 47 ? 18.609 -5.457 -34.688 1 34.78 47 SER B CA 1
ATOM 3195 C C . SER B 1 47 ? 18.797 -6.785 -35.406 1 34.78 47 SER B C 1
ATOM 3197 O O . SER B 1 47 ? 18.188 -7.789 -35.031 1 34.78 47 SER B O 1
ATOM 3199 N N . TRP B 1 48 ? 19.766 -6.789 -36.312 1 37.91 48 TRP B N 1
ATOM 3200 C CA . TRP B 1 48 ? 20.047 -8.008 -37.062 1 37.91 48 TRP B CA 1
ATOM 3201 C C . TRP B 1 48 ? 20.609 -9.094 -36.156 1 37.91 48 TRP B C 1
ATOM 3203 O O . TRP B 1 48 ? 20.234 -10.258 -36.281 1 37.91 48 TRP B O 1
ATOM 3213 N N . LYS B 1 49 ? 21.5 -8.727 -35.25 1 40.09 49 LYS B N 1
ATOM 3214 C CA . LYS B 1 49 ? 22.109 -9.719 -34.375 1 40.09 49 LYS B CA 1
ATOM 3215 C C . LYS B 1 49 ? 21.062 -10.336 -33.438 1 40.09 49 LYS B C 1
ATOM 3217 O O . LYS B 1 49 ? 21.062 -11.555 -33.25 1 40.09 49 LYS B O 1
ATOM 3222 N N . TRP B 1 50 ? 20.188 -9.531 -33 1 36.66 50 TRP B N 1
ATOM 3223 C CA . TRP B 1 50 ? 19.156 -10.055 -32.125 1 36.66 50 TRP B CA 1
ATOM 3224 C C . TRP B 1 50 ? 18.172 -10.93 -32.875 1 36.66 50 TRP B C 1
ATOM 3226 O O . TRP B 1 50 ? 17.781 -12 -32.406 1 36.66 50 TRP B O 1
ATOM 3236 N N . PHE B 1 51 ? 17.922 -10.461 -34.125 1 38.25 51 PHE B N 1
ATOM 3237 C CA . PHE B 1 51 ? 17.094 -11.305 -34.969 1 38.25 51 PHE B CA 1
ATOM 3238 C C . PHE B 1 51 ? 17.797 -12.633 -35.25 1 38.25 51 PHE B C 1
ATOM 3240 O O . PHE B 1 51 ? 17.188 -13.695 -35.156 1 38.25 51 PHE B O 1
ATOM 3247 N N . HIS B 1 52 ? 19.094 -12.484 -35.562 1 39.06 52 HIS B N 1
ATOM 3248 C CA . HIS B 1 52 ? 19.844 -13.711 -35.812 1 39.06 52 HIS B CA 1
ATOM 3249 C C . HIS B 1 52 ? 19.891 -14.594 -34.562 1 39.06 52 HIS B C 1
ATOM 3251 O O . HIS B 1 52 ? 19.797 -15.812 -34.656 1 39.06 52 HIS B O 1
ATOM 3257 N N . TYR B 1 53 ? 19.984 -13.984 -33.438 1 36.75 53 TYR B N 1
ATOM 3258 C CA . TYR B 1 53 ? 20.016 -14.75 -32.188 1 36.75 53 TYR B CA 1
ATOM 3259 C C . TYR B 1 53 ? 18.656 -15.375 -31.906 1 36.75 53 TYR B C 1
ATOM 3261 O O . TYR B 1 53 ? 18.562 -16.562 -31.625 1 36.75 53 TYR B O 1
ATOM 3269 N N . LEU B 1 54 ? 17.641 -14.508 -31.922 1 37 54 LEU B N 1
ATOM 3270 C CA . LEU B 1 54 ? 16.312 -15.078 -31.734 1 37 54 LEU B CA 1
ATOM 3271 C C . LEU B 1 54 ? 15.984 -16.078 -32.844 1 37 54 LEU B C 1
ATOM 3273 O O . LEU B 1 54 ? 15.43 -17.141 -32.594 1 37 54 LEU B O 1
ATOM 3277 N N . ASP B 1 55 ? 16.312 -15.672 -34 1 37 55 ASP B N 1
ATOM 3278 C CA . ASP B 1 55 ? 16.109 -16.547 -35.156 1 37 55 ASP B CA 1
ATOM 3279 C C . ASP B 1 55 ? 16.844 -17.859 -34.969 1 37 55 ASP B C 1
ATOM 3281 O O . ASP B 1 55 ? 16.359 -18.922 -35.375 1 37 55 ASP B O 1
ATOM 3285 N N . ASN B 1 56 ? 18.125 -17.656 -34.594 1 37.44 56 ASN B N 1
ATOM 3286 C CA . ASN B 1 56 ? 18.969 -18.828 -34.438 1 37.44 56 ASN B CA 1
ATOM 3287 C C . ASN B 1 56 ? 18.594 -19.625 -33.188 1 37.44 56 ASN B C 1
ATOM 3289 O O . ASN B 1 56 ? 18.969 -20.797 -33.062 1 37.44 56 ASN B O 1
ATOM 3293 N N . HIS B 1 57 ? 18.094 -18.984 -32.188 1 36 57 HIS B N 1
ATOM 3294 C CA . HIS B 1 57 ? 17.906 -19.688 -30.922 1 36 57 HIS B CA 1
ATOM 3295 C C . HIS B 1 57 ? 16.422 -19.891 -30.609 1 36 57 HIS B C 1
ATOM 3297 O O . HIS B 1 57 ? 16.078 -20.625 -29.688 1 36 57 HIS B O 1
ATOM 3303 N N . ILE B 1 58 ? 15.578 -18.984 -31.078 1 33.47 58 ILE B N 1
ATOM 3304 C CA . ILE B 1 58 ? 14.156 -19.188 -30.859 1 33.47 58 ILE B CA 1
ATOM 3305 C C . ILE B 1 58 ? 13.57 -20.047 -31.969 1 33.47 58 ILE B C 1
ATOM 3307 O O . ILE B 1 58 ? 13.648 -19.703 -33.156 1 33.47 58 ILE B O 1
ATOM 3311 N N . PRO B 1 59 ? 13.43 -21.312 -31.672 1 31.25 59 PRO B N 1
ATOM 3312 C CA . PRO B 1 59 ? 12.82 -22.172 -32.688 1 31.25 59 PRO B CA 1
ATOM 3313 C C . PRO B 1 59 ? 11.422 -21.719 -33.094 1 31.25 59 PRO B C 1
ATOM 3315 O O . PRO B 1 59 ? 10.516 -21.672 -32.25 1 31.25 59 PRO B O 1
ATOM 3318 N N . TRP B 1 60 ? 11.32 -20.781 -33.906 1 31.12 60 TRP B N 1
ATOM 3319 C CA . TRP B 1 60 ? 10.102 -20.141 -34.406 1 31.12 60 TRP B CA 1
ATOM 3320 C C . TRP B 1 60 ? 9.18 -21.172 -35.062 1 31.12 60 TRP B C 1
ATOM 3322 O O . TRP B 1 60 ? 9.594 -21.891 -35.969 1 31.12 60 TRP B O 1
ATOM 3332 N N . THR B 1 61 ? 8.359 -22.016 -34.25 1 29.47 61 THR B N 1
ATOM 3333 C CA . THR B 1 61 ? 7.551 -23.016 -34.938 1 29.47 61 THR B CA 1
ATOM 3334 C C . THR B 1 61 ? 6.27 -22.406 -35.469 1 29.47 61 THR B C 1
ATOM 3336 O O . THR B 1 61 ? 5.582 -23.016 -36.312 1 29.47 61 THR B O 1
ATOM 3339 N N . ARG B 1 62 ? 5.406 -21.609 -34.562 1 29.61 62 ARG B N 1
ATOM 3340 C CA . ARG B 1 62 ? 4.043 -21.344 -35 1 29.61 62 ARG B CA 1
ATOM 3341 C C . ARG B 1 62 ? 4.012 -20.203 -36 1 29.61 62 ARG B C 1
ATOM 3343 O O . ARG B 1 62 ? 4.828 -19.281 -35.938 1 29.61 62 ARG B O 1
ATOM 3350 N N . PRO B 1 63 ? 3.053 -20.359 -37 1 27.66 63 PRO B N 1
ATOM 3351 C CA . PRO B 1 63 ? 2.963 -19.469 -38.156 1 27.66 63 PRO B CA 1
ATOM 3352 C C . PRO B 1 63 ? 2.467 -18.062 -37.781 1 27.66 63 PRO B C 1
ATOM 3354 O O . PRO B 1 63 ? 2.889 -17.078 -38.375 1 27.66 63 PRO B O 1
ATOM 3357 N N . THR B 1 64 ? 1.211 -18.031 -37.156 1 28.23 64 THR B N 1
ATOM 3358 C CA . THR B 1 64 ? 0.389 -16.828 -37.031 1 28.23 64 THR B CA 1
ATOM 3359 C C . THR B 1 64 ? 0.456 -16.266 -35.625 1 28.23 64 THR B C 1
ATOM 3361 O O . THR B 1 64 ? 0.498 -17.031 -34.656 1 28.23 64 THR B O 1
ATOM 3364 N N . ILE B 1 65 ? 1.135 -15.133 -35.312 1 30.12 65 ILE B N 1
ATOM 3365 C CA . ILE B 1 65 ? 1.018 -14.461 -34.031 1 30.12 65 ILE B CA 1
ATOM 3366 C C . ILE B 1 65 ? -0.122 -13.445 -34.062 1 30.12 65 ILE B C 1
ATOM 3368 O O . ILE B 1 65 ? -0.221 -12.656 -35 1 30.12 65 ILE B O 1
ATOM 3372 N N . ARG B 1 66 ? -1.306 -13.641 -33.344 1 28.69 66 ARG B N 1
ATOM 3373 C CA . ARG B 1 66 ? -2.385 -12.68 -33.156 1 28.69 66 ARG B CA 1
ATOM 3374 C C . ARG B 1 66 ? -2.074 -11.742 -31.984 1 28.69 66 ARG B C 1
ATOM 3376 O O . ARG B 1 66 ? -1.732 -12.195 -30.891 1 28.69 66 ARG B O 1
ATOM 3383 N N . VAL B 1 67 ? -1.635 -10.406 -32.156 1 28.02 67 VAL B N 1
ATOM 3384 C CA . VAL B 1 67 ? -1.339 -9.438 -31.094 1 28.02 67 VAL B CA 1
ATOM 3385 C C . VAL B 1 67 ? -2.564 -8.562 -30.844 1 28.02 67 VAL B C 1
ATOM 3387 O O . VAL B 1 67 ? -3.094 -7.941 -31.781 1 28.02 67 VAL B O 1
ATOM 3390 N N . PHE B 1 68 ? -3.377 -8.891 -29.812 1 26.22 68 PHE B N 1
ATOM 3391 C CA . PHE B 1 68 ? -4.551 -8.148 -29.359 1 26.22 68 PHE B CA 1
ATOM 3392 C C . PHE B 1 68 ? -4.184 -7.184 -28.234 1 26.22 68 PHE B C 1
ATOM 3394 O O . PHE B 1 68 ? -3.375 -7.516 -27.375 1 26.22 68 PHE B O 1
ATOM 3401 N N . GLY B 1 69 ? -4.086 -5.672 -28.141 1 25.22 69 GLY B N 1
ATOM 3402 C CA . GLY B 1 69 ? -4.023 -4.645 -27.109 1 25.22 69 GLY B CA 1
ATOM 3403 C C . GLY B 1 69 ? -3.898 -3.242 -27.672 1 25.22 69 GLY B C 1
ATOM 3404 O O . GLY B 1 69 ? -3.639 -3.066 -28.875 1 25.22 69 GLY B O 1
ATOM 3405 N N . LYS B 1 70 ? -4.676 -2.094 -26.891 1 25.84 70 LYS B N 1
ATOM 3406 C CA . LYS B 1 70 ? -4.559 -0.687 -27.266 1 25.84 70 LYS B CA 1
ATOM 3407 C C . LYS B 1 70 ? -3.139 -0.352 -27.703 1 25.84 70 LYS B C 1
ATOM 3409 O O . LYS B 1 70 ? -2.223 -1.16 -27.547 1 25.84 70 LYS B O 1
ATOM 3414 N N . SER B 1 71 ? -2.912 1.157 -27.469 1 24.59 71 SER B N 1
ATOM 3415 C CA . SER B 1 71 ? -1.673 1.666 -28.047 1 24.59 71 SER B CA 1
ATOM 3416 C C . SER B 1 71 ? -0.459 0.933 -27.5 1 24.59 71 SER B C 1
ATOM 3418 O O . SER B 1 71 ? -0.327 0.778 -26.281 1 24.59 71 SER B O 1
ATOM 3420 N N . PHE B 1 72 ? -0.246 -0.191 -28 1 25.86 72 PHE B N 1
ATOM 3421 C CA . PHE B 1 72 ? 0.995 -0.879 -27.672 1 25.86 72 PHE B CA 1
ATOM 3422 C C . PHE B 1 72 ? 2.201 -0.001 -27.969 1 25.86 72 PHE B C 1
ATOM 3424 O O . PHE B 1 72 ? 2.301 0.568 -29.062 1 25.86 72 PHE B O 1
ATOM 3431 N N . LEU B 1 73 ? 2.42 0.915 -26.953 1 24.98 73 LEU B N 1
ATOM 3432 C CA . LEU B 1 73 ? 3.635 1.614 -27.359 1 24.98 73 LEU B CA 1
ATOM 3433 C C . LEU B 1 73 ? 4.648 0.644 -27.953 1 24.98 73 LEU B C 1
ATOM 3435 O O . LEU B 1 73 ? 4.934 -0.401 -27.359 1 24.98 73 LEU B O 1
ATOM 3439 N N . GLN B 1 74 ? 4.566 0.485 -29.359 1 24.81 74 GLN B N 1
ATOM 3440 C CA . GLN B 1 74 ? 5.449 -0.352 -30.172 1 24.81 74 GLN B CA 1
ATOM 3441 C C . GLN B 1 74 ? 6.863 -0.366 -29.594 1 24.81 74 GLN B C 1
ATOM 3443 O O . GLN B 1 74 ? 7.277 0.578 -28.922 1 24.81 74 GLN B O 1
ATOM 3448 N N . PRO B 1 75 ? 7.551 -1.222 -29.328 1 25.77 75 PRO B N 1
ATOM 3449 C CA . PRO B 1 75 ? 8.758 -0.562 -29.844 1 25.77 75 PRO B CA 1
ATOM 3450 C C . PRO B 1 75 ? 8.5 0.251 -31.109 1 25.77 75 PRO B C 1
ATOM 3452 O O . PRO B 1 75 ? 7.488 0.042 -31.781 1 25.77 75 PRO B O 1
ATOM 3455 N N . ARG B 1 76 ? 8.922 1.358 -31.547 1 25.38 76 ARG B N 1
ATOM 3456 C CA . ARG B 1 76 ? 8.5 2.088 -32.75 1 25.38 76 ARG B CA 1
ATOM 3457 C C . ARG B 1 76 ? 7.832 1.156 -33.75 1 25.38 76 ARG B C 1
ATOM 3459 O O . ARG B 1 76 ? 6.918 1.564 -34.469 1 25.38 76 ARG B O 1
ATOM 3466 N N . ASP B 1 77 ? 8.164 -0.032 -34.094 1 24.92 77 ASP B N 1
ATOM 3467 C CA . ASP B 1 77 ? 7.73 -0.588 -35.375 1 24.92 77 ASP B CA 1
ATOM 3468 C C . ASP B 1 77 ? 6.348 -1.228 -35.25 1 24.92 77 ASP B C 1
ATOM 3470 O O . ASP B 1 77 ? 5.512 -1.085 -36.156 1 24.92 77 ASP B O 1
ATOM 3474 N N . THR B 1 78 ? 5.992 -2.473 -34.625 1 25.42 78 THR B N 1
ATOM 3475 C CA . THR B 1 78 ? 4.855 -3.234 -35.125 1 25.42 78 THR B CA 1
ATOM 3476 C C . THR B 1 78 ? 3.566 -2.807 -34.406 1 25.42 78 THR B C 1
ATOM 3478 O O . THR B 1 78 ? 3.355 -3.125 -33.25 1 25.42 78 THR B O 1
ATOM 3481 N N . CYS B 1 79 ? 3.27 -1.573 -34.375 1 27.44 79 CYS B N 1
ATOM 3482 C CA . CYS B 1 79 ? 2.09 -1.064 -33.688 1 27.44 79 CYS B CA 1
ATOM 3483 C C . CYS B 1 79 ? 0.812 -1.504 -34.375 1 27.44 79 CYS B C 1
ATOM 3485 O O . CYS B 1 79 ? 0.676 -1.326 -35.594 1 27.44 79 CYS B O 1
ATOM 3487 N N . TYR B 1 80 ? 0.321 -2.777 -34.25 1 26.83 80 TYR B N 1
ATOM 3488 C CA . TYR B 1 80 ? -0.913 -2.986 -35 1 26.83 80 TYR B CA 1
ATOM 3489 C C . TYR B 1 80 ? -2.09 -2.301 -34.312 1 26.83 80 TYR B C 1
ATOM 3491 O O . TYR B 1 80 ? -2.174 -2.275 -33.094 1 26.83 80 TYR B O 1
ATOM 3499 N N . VAL B 1 81 ? -2.547 -1.302 -34.938 1 26.97 81 VAL B N 1
ATOM 3500 C CA . VAL B 1 81 ? -3.691 -0.447 -34.625 1 26.97 81 VAL B CA 1
ATOM 3501 C C . VAL B 1 81 ? -4.984 -1.156 -35.031 1 26.97 81 VAL B C 1
ATOM 3503 O O . VAL B 1 81 ? -5.156 -1.546 -36.188 1 26.97 81 VAL B O 1
ATOM 3506 N N . ALA B 1 82 ? -5.492 -2.219 -34.281 1 24.91 82 ALA B N 1
ATOM 3507 C CA . ALA B 1 82 ? -6.773 -2.637 -34.844 1 24.91 82 ALA B CA 1
ATOM 3508 C C . ALA B 1 82 ? -7.871 -1.631 -34.531 1 24.91 82 ALA B C 1
ATOM 3510 O O . ALA B 1 82 ? -7.938 -1.12 -33.406 1 24.91 82 ALA B O 1
ATOM 3511 N N . SER B 1 83 ? -8.344 -0.907 -35.469 1 24.64 83 SER B N 1
ATOM 3512 C CA . SER B 1 83 ? -9.477 0.017 -35.5 1 24.64 83 SER B CA 1
ATOM 3513 C C . SER B 1 83 ? -10.742 -0.646 -34.969 1 24.64 83 SER B C 1
ATOM 3515 O O . SER B 1 83 ? -11.32 -0.19 -33.969 1 24.64 83 SER B O 1
ATOM 3517 N N . SER B 1 84 ? -12 -0.674 -35.875 1 27.48 84 SER B N 1
ATOM 3518 C CA . SER B 1 84 ? -13.414 -0.969 -35.656 1 27.48 84 SER B CA 1
ATOM 3519 C C . SER B 1 84 ? -13.625 -2.439 -35.312 1 27.48 84 SER B C 1
ATOM 3521 O O . SER B 1 84 ? -14.266 -2.758 -34.312 1 27.48 84 SER B O 1
ATOM 3523 N N . GLY B 1 85 ? -13.984 -3.428 -36.531 1 25.56 85 GLY B N 1
ATOM 3524 C CA . GLY B 1 85 ? -14.539 -4.75 -36.781 1 25.56 85 GLY B CA 1
ATOM 3525 C C . GLY B 1 85 ? -13.594 -5.871 -36.375 1 25.56 85 GLY B C 1
ATOM 3526 O O . GLY B 1 85 ? -12.43 -5.625 -36.062 1 25.56 85 GLY B O 1
ATOM 3527 N N . LEU B 1 86 ? -14.18 -7.273 -36.344 1 25.19 86 LEU B N 1
ATOM 3528 C CA . LEU B 1 86 ? -13.68 -8.617 -36.062 1 25.19 86 LEU B CA 1
ATOM 3529 C C . LEU B 1 86 ? -12.461 -8.93 -36.938 1 25.19 86 LEU B C 1
ATOM 3531 O O . LEU B 1 86 ? -12.555 -8.93 -38.156 1 25.19 86 LEU B O 1
ATOM 3535 N N . THR B 1 87 ? -11.406 -8.25 -36.969 1 27.12 87 THR B N 1
ATOM 3536 C CA . THR B 1 87 ? -10.516 -8.836 -37.969 1 27.12 87 THR B CA 1
ATOM 3537 C C . THR B 1 87 ? -9.945 -10.164 -37.469 1 27.12 87 THR B C 1
ATOM 3539 O O . THR B 1 87 ? -9.445 -10.25 -36.344 1 27.12 87 THR B O 1
ATOM 3542 N N . GLU B 1 88 ? -10.602 -11.391 -38.062 1 25.38 88 GLU B N 1
ATOM 3543 C CA . GLU B 1 88 ? -10.188 -12.797 -38.031 1 25.38 88 GLU B CA 1
ATOM 3544 C C . GLU B 1 88 ? -8.758 -12.969 -38.5 1 25.38 88 GLU B C 1
ATOM 3546 O O . GLU B 1 88 ? -8.414 -12.555 -39.625 1 25.38 88 GLU B O 1
ATOM 3551 N N . LEU B 1 89 ? -7.863 -12.844 -37.656 1 27.56 89 LEU B N 1
ATOM 3552 C CA . LEU B 1 89 ? -6.531 -13.109 -38.188 1 27.56 89 LEU B CA 1
ATOM 3553 C C . LEU B 1 89 ? -6.281 -14.609 -38.312 1 27.56 89 LEU B C 1
ATOM 3555 O O . LEU B 1 89 ? -6.555 -15.359 -37.375 1 27.56 89 LEU B O 1
ATOM 3559 N N . SER B 1 90 ? -6.543 -15.141 -39.562 1 25.11 90 SER B N 1
ATOM 3560 C CA . SER B 1 90 ? -6.281 -16.531 -39.906 1 25.11 90 SER B CA 1
ATOM 3561 C C . SER B 1 90 ? -4.781 -16.797 -40 1 25.11 90 SER B C 1
ATOM 3563 O O . SER B 1 90 ? -4.062 -16.062 -40.688 1 25.11 90 SER B O 1
ATOM 3565 N N . TYR B 1 91 ? -4.113 -16.938 -38.969 1 25.09 91 TYR B N 1
ATOM 3566 C CA . TYR B 1 91 ? -2.703 -17.312 -39.031 1 25.09 91 TYR B CA 1
ATOM 3567 C C . TYR B 1 91 ? -2.545 -18.766 -39.438 1 25.09 91 TYR B C 1
ATOM 3569 O O . TYR B 1 91 ? -3.164 -19.656 -38.844 1 25.09 91 TYR B O 1
ATOM 3577 N N . SER B 1 92 ? -2.48 -19.109 -40.625 1 24.39 92 SER B N 1
ATOM 3578 C CA . SER B 1 92 ? -2.256 -20.469 -41.125 1 24.39 92 SER B CA 1
ATOM 3579 C C . SER B 1 92 ? -0.887 -20.984 -40.719 1 24.39 92 SER B C 1
ATOM 3581 O O . SER B 1 92 ? -0.454 -22.047 -41.188 1 24.39 92 SER B O 1
ATOM 3583 N N . GLY B 1 93 ? 0.06 -20.312 -40.25 1 24.45 93 GLY B N 1
ATOM 3584 C CA . GLY B 1 93 ? 1.42 -20.828 -40.281 1 24.45 93 GLY B CA 1
ATOM 3585 C C . GLY B 1 93 ? 1.559 -22.156 -39.562 1 24.45 93 GLY B C 1
ATOM 3586 O O . GLY B 1 93 ? 0.609 -22.641 -38.938 1 24.45 93 GLY B O 1
ATOM 3587 N N . TYR B 1 94 ? 2.877 -22.781 -39.812 1 23.34 94 TYR B N 1
ATOM 3588 C CA . TYR B 1 94 ? 3.373 -24.094 -39.406 1 23.34 94 TYR B CA 1
ATOM 3589 C C . TYR B 1 94 ? 3.148 -24.297 -37.906 1 23.34 94 TYR B C 1
ATOM 3591 O O . TYR B 1 94 ? 3.268 -23.344 -37.125 1 23.34 94 TYR B O 1
ATOM 3599 N N . GLN B 1 95 ? 2.354 -25.094 -37.625 1 23.94 95 GLN B N 1
ATOM 3600 C CA . GLN B 1 95 ? 2.188 -25.625 -36.281 1 23.94 95 GLN B CA 1
ATOM 3601 C C . GLN B 1 95 ? 3.496 -26.219 -35.75 1 23.94 95 GLN B C 1
ATOM 3603 O O . GLN B 1 95 ? 4.152 -27 -36.438 1 23.94 95 GLN B O 1
ATOM 3608 N N . PRO B 1 96 ? 4.367 -25.438 -34.938 1 26.56 96 PRO B N 1
ATOM 3609 C CA . PRO B 1 96 ? 5.48 -26.234 -34.438 1 26.56 96 PRO B CA 1
ATOM 3610 C C . PRO B 1 96 ? 5.133 -27.719 -34.312 1 26.56 96 PRO B C 1
ATOM 3612 O O . PRO B 1 96 ? 3.959 -28.078 -34.156 1 26.56 96 PRO B O 1
ATOM 3615 N N . HIS B 1 97 ? 5.77 -28.453 -35.125 1 23.33 97 HIS B N 1
ATOM 3616 C CA . HIS B 1 97 ? 5.629 -29.828 -34.688 1 23.33 97 HIS B CA 1
ATOM 3617 C C . HIS B 1 97 ? 5.57 -29.922 -33.156 1 23.33 97 HIS B C 1
ATOM 3619 O O . HIS B 1 97 ? 6.172 -29.094 -32.469 1 23.33 97 HIS B O 1
ATOM 3625 N N . ALA B 1 98 ? 4.562 -30.328 -32.625 1 26.38 98 ALA B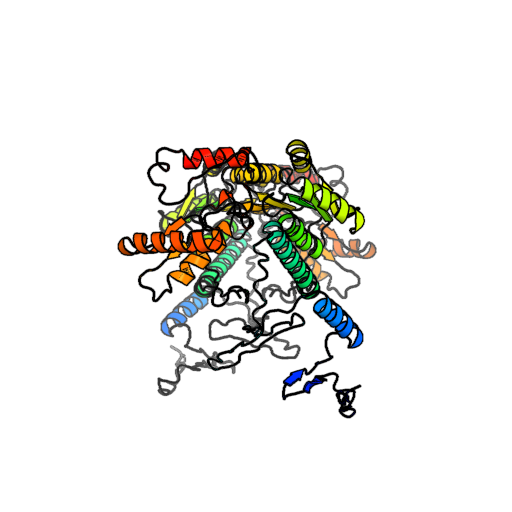 N 1
ATOM 3626 C CA . ALA B 1 98 ? 4.418 -30.828 -31.266 1 26.38 98 ALA B CA 1
ATOM 3627 C C . ALA B 1 98 ? 5.703 -31.484 -30.797 1 26.38 98 ALA B C 1
ATOM 3629 O O . ALA B 1 98 ? 5.887 -32.688 -30.969 1 26.38 98 ALA B O 1
ATOM 3630 N N . TYR B 1 99 ? 6.875 -31.203 -31.375 1 25.98 99 TYR B N 1
ATOM 3631 C CA . TYR B 1 99 ? 7.785 -31.922 -30.5 1 25.98 99 TYR B CA 1
ATOM 3632 C C . TYR B 1 99 ? 7.414 -31.703 -29.031 1 25.98 99 TYR B C 1
ATOM 3634 O O . TYR B 1 99 ? 6.996 -30.609 -28.656 1 25.98 99 TYR B O 1
ATOM 3642 N N . SER B 1 100 ? 6.949 -32.688 -28.328 1 27.64 100 SER B N 1
ATOM 3643 C CA . SER B 1 100 ? 6.484 -32.844 -26.953 1 27.64 100 SER B CA 1
ATOM 3644 C C . SER B 1 100 ? 7.371 -32.094 -25.984 1 27.64 100 SER B C 1
ATOM 3646 O O . SER B 1 100 ? 8.445 -32.594 -25.594 1 27.64 100 SER B O 1
ATOM 3648 N N . TRP B 1 101 ? 7.863 -31.031 -26.234 1 30 101 TRP B N 1
ATOM 3649 C CA . TRP B 1 101 ? 8.281 -30.312 -25.031 1 30 101 TRP B CA 1
ATOM 3650 C C . TRP B 1 101 ? 7.523 -30.828 -23.812 1 30 101 TRP B C 1
ATOM 3652 O O . TRP B 1 101 ? 7.723 -30.328 -22.703 1 30 101 TRP B O 1
ATOM 3662 N N . ASP B 1 102 ? 6.508 -31.5 -23.906 1 30.38 102 ASP B N 1
ATOM 3663 C CA . ASP B 1 102 ? 5.777 -32.438 -23.031 1 30.38 102 ASP B CA 1
ATOM 3664 C C . ASP B 1 102 ? 6.707 -33.5 -22.453 1 30.38 102 ASP B C 1
ATOM 3666 O O . ASP B 1 102 ? 6.355 -34.156 -21.484 1 30.38 102 ASP B O 1
ATOM 3670 N N . ASP B 1 103 ? 7.668 -33.875 -23.234 1 31.75 103 ASP B N 1
ATOM 3671 C CA . ASP B 1 103 ? 8.414 -35 -22.688 1 31.75 103 ASP B CA 1
ATOM 3672 C C . ASP B 1 103 ? 9.312 -34.562 -21.531 1 31.75 103 ASP B C 1
ATOM 3674 O O . ASP B 1 103 ? 9.914 -35.406 -20.844 1 31.75 103 ASP B O 1
ATOM 3678 N N . TYR B 1 104 ? 9.961 -33.281 -21.516 1 31.03 104 TYR B N 1
ATOM 3679 C CA . TYR B 1 104 ? 10.688 -32.938 -20.297 1 31.03 104 TYR B CA 1
ATOM 3680 C C . TYR B 1 104 ? 9.977 -31.828 -19.531 1 31.03 104 TYR B C 1
ATOM 3682 O O . TYR B 1 104 ? 10.219 -30.656 -19.781 1 31.03 104 TYR B O 1
ATOM 3690 N N . PRO B 1 105 ? 8.922 -31.984 -18.953 1 41.22 105 PRO B N 1
ATOM 3691 C CA . PRO B 1 105 ? 8.172 -31.094 -18.062 1 41.22 105 PRO B CA 1
ATOM 3692 C C . PRO B 1 105 ? 9.062 -30.141 -17.297 1 41.22 105 PRO B C 1
ATOM 3694 O O . PRO B 1 105 ? 8.742 -28.953 -17.172 1 41.22 105 PRO B O 1
ATOM 3697 N N . PRO B 1 106 ? 10.219 -30.625 -16.812 1 46.41 106 PRO B N 1
ATOM 3698 C CA . PRO B 1 106 ? 11.031 -29.719 -16.016 1 46.41 106 PRO B CA 1
ATOM 3699 C C . PRO B 1 106 ? 11.547 -28.516 -16.812 1 46.41 106 PRO B C 1
ATOM 3701 O O . PRO B 1 106 ? 11.648 -27.406 -16.281 1 46.41 106 PRO B O 1
ATOM 3704 N N . LEU B 1 107 ? 11.719 -28.734 -18.141 1 47.38 107 LEU B N 1
ATOM 3705 C CA . LEU B 1 107 ? 12.359 -27.656 -18.906 1 47.38 107 LEU B CA 1
ATOM 3706 C C . LEU B 1 107 ? 11.352 -26.578 -19.266 1 47.38 107 LEU B C 1
ATOM 3708 O O . LEU B 1 107 ? 11.688 -25.391 -19.266 1 47.38 107 LEU B O 1
ATOM 3712 N N . LYS B 1 108 ? 10.094 -26.953 -19.406 1 51.41 108 LYS B N 1
ATOM 3713 C CA . LYS B 1 108 ? 9.094 -25.969 -19.797 1 51.41 108 LYS B CA 1
ATOM 3714 C C . LYS B 1 108 ? 8.906 -24.922 -18.703 1 51.41 108 LYS B C 1
ATOM 3716 O O . LYS B 1 108 ? 8.844 -23.719 -18.969 1 51.41 108 LYS B O 1
ATOM 3721 N N . ASP B 1 109 ? 8.906 -25.469 -17.531 1 58.41 109 ASP B N 1
ATOM 3722 C CA . ASP B 1 109 ? 8.703 -24.547 -16.406 1 58.41 109 ASP B CA 1
ATOM 3723 C C . ASP B 1 109 ? 9.836 -23.547 -16.312 1 58.41 109 ASP B C 1
ATOM 3725 O O . ASP B 1 109 ? 9.609 -22.359 -16.016 1 58.41 109 ASP B O 1
ATOM 3729 N N . ILE B 1 110 ? 10.984 -24.062 -16.688 1 56.94 110 ILE B N 1
ATOM 3730 C CA . ILE B 1 110 ? 12.156 -23.188 -16.578 1 56.94 110 ILE B CA 1
ATOM 3731 C C . ILE B 1 110 ? 12.141 -22.172 -17.703 1 56.94 110 ILE B C 1
ATOM 3733 O O . ILE B 1 110 ? 12.398 -20.984 -17.484 1 56.94 110 ILE B O 1
ATOM 3737 N N . LEU B 1 111 ? 11.703 -22.641 -18.828 1 57.78 111 LEU B N 1
ATOM 3738 C CA . LEU B 1 111 ? 11.703 -21.75 -19.984 1 57.78 111 LEU B CA 1
ATOM 3739 C C . LEU B 1 111 ? 10.656 -20.656 -19.828 1 57.78 111 LEU B C 1
ATOM 3741 O O . LEU B 1 111 ? 10.906 -19.484 -20.156 1 57.78 111 LEU B O 1
ATOM 3745 N N . ASP B 1 112 ? 9.594 -21.031 -19.281 1 63.91 112 ASP B N 1
ATOM 3746 C CA . ASP B 1 112 ? 8.539 -20.047 -19.047 1 63.91 112 ASP B CA 1
ATOM 3747 C C . ASP B 1 112 ? 8.977 -19.016 -18.016 1 63.91 112 ASP B C 1
ATOM 3749 O O . ASP B 1 112 ? 8.734 -17.812 -18.188 1 63.91 112 ASP B O 1
ATOM 3753 N N . ALA B 1 113 ? 9.648 -19.5 -17.062 1 69.88 113 ALA B N 1
ATOM 3754 C CA . ALA B 1 113 ? 10.109 -18.594 -16 1 69.88 113 ALA B CA 1
ATOM 3755 C C . ALA B 1 113 ? 11.141 -17.609 -16.547 1 69.88 113 ALA B C 1
ATOM 3757 O O . ALA B 1 113 ? 11.094 -16.422 -16.234 1 69.88 113 ALA B O 1
ATOM 3758 N N . ILE B 1 114 ? 11.961 -18.141 -17.344 1 73.62 114 ILE B N 1
ATOM 3759 C CA . ILE B 1 114 ? 13.016 -17.297 -17.906 1 73.62 114 ILE B CA 1
ATOM 3760 C C . ILE B 1 114 ? 12.398 -16.281 -18.859 1 73.62 114 ILE B C 1
ATOM 3762 O O . ILE B 1 114 ? 12.773 -15.102 -18.844 1 73.62 114 ILE B O 1
ATOM 3766 N N . ALA B 1 115 ? 11.477 -16.766 -19.625 1 69.75 115 ALA B N 1
ATOM 3767 C CA . ALA B 1 115 ? 10.805 -15.875 -20.578 1 69.75 115 ALA B CA 1
ATOM 3768 C C . ALA B 1 115 ? 10.078 -14.742 -19.844 1 69.75 115 ALA B C 1
ATOM 3770 O O . ALA B 1 115 ? 10.148 -13.586 -20.266 1 69.75 115 ALA B O 1
ATOM 3771 N N . MET B 1 116 ? 9.438 -15.102 -18.844 1 77.88 116 MET B N 1
ATOM 3772 C CA . MET B 1 116 ? 8.711 -14.109 -18.047 1 77.88 116 MET B CA 1
ATOM 3773 C C . MET B 1 116 ? 9.672 -13.102 -17.422 1 77.88 116 MET B C 1
ATOM 3775 O O . MET B 1 116 ? 9.391 -11.898 -17.406 1 77.88 116 MET B O 1
ATOM 3779 N N . LEU B 1 117 ? 10.766 -13.555 -16.984 1 83.5 117 LEU B N 1
ATOM 3780 C CA . LEU B 1 117 ? 11.75 -12.672 -16.375 1 83.5 117 LEU B CA 1
ATOM 3781 C C . LEU B 1 117 ? 12.359 -11.734 -17.422 1 83.5 117 LEU B C 1
ATOM 3783 O O . LEU B 1 117 ? 12.578 -10.555 -17.141 1 83.5 117 LEU B O 1
ATOM 3787 N N . LYS B 1 118 ? 12.609 -12.328 -18.547 1 80.12 118 LYS B N 1
ATOM 3788 C CA . LYS B 1 118 ? 13.133 -11.516 -19.641 1 80.12 118 LYS B CA 1
ATOM 3789 C C . LYS B 1 118 ? 12.164 -10.391 -20 1 80.12 118 LYS B C 1
ATOM 3791 O O . LYS B 1 118 ? 12.578 -9.242 -20.203 1 80.12 118 LYS B O 1
ATOM 3796 N N . ASN B 1 119 ? 10.969 -10.758 -20.016 1 81.31 119 ASN B N 1
ATOM 3797 C CA . ASN B 1 119 ? 9.945 -9.758 -20.297 1 81.31 119 ASN B CA 1
ATOM 3798 C C . ASN B 1 119 ? 9.891 -8.68 -19.219 1 81.31 119 ASN B C 1
ATOM 3800 O O . ASN B 1 119 ? 9.719 -7.5 -19.531 1 81.31 119 ASN B O 1
ATOM 3804 N N . SER B 1 120 ? 10.023 -9.031 -18.016 1 87.56 120 SER B N 1
ATOM 3805 C CA . SER B 1 120 ? 10.047 -8.078 -16.906 1 87.56 120 SER B CA 1
ATOM 3806 C C . SER B 1 120 ? 11.219 -7.113 -17.031 1 87.56 120 SER B C 1
ATOM 3808 O O . SER B 1 120 ? 11.07 -5.906 -16.828 1 87.56 120 SER B O 1
ATOM 3810 N N . CYS B 1 121 ? 12.344 -7.656 -17.406 1 88.88 121 CYS B N 1
ATOM 3811 C CA . CYS B 1 121 ? 13.523 -6.824 -17.594 1 88.88 121 CYS B CA 1
ATOM 3812 C C . CYS B 1 121 ? 13.312 -5.844 -18.75 1 88.88 121 CYS B C 1
ATOM 3814 O O . CYS B 1 121 ? 13.602 -4.652 -18.609 1 88.88 121 CYS B O 1
ATOM 3816 N N . LYS B 1 122 ? 12.773 -6.363 -19.797 1 83.06 122 LYS B N 1
ATOM 3817 C CA . LYS B 1 122 ? 12.539 -5.523 -20.969 1 83.06 122 LYS B CA 1
ATOM 3818 C C . LYS B 1 122 ? 11.555 -4.398 -20.656 1 83.06 122 LYS B C 1
ATOM 3820 O O . LYS B 1 122 ? 11.773 -3.248 -21.031 1 83.06 122 LYS B O 1
ATOM 3825 N N . THR B 1 123 ? 10.531 -4.766 -19.984 1 88.31 123 THR B N 1
ATOM 3826 C CA . THR B 1 123 ? 9.531 -3.779 -19.578 1 88.31 123 THR B CA 1
ATOM 3827 C C . THR B 1 123 ? 10.148 -2.707 -18.688 1 88.31 123 THR B C 1
ATOM 3829 O O . THR B 1 123 ? 9.922 -1.514 -18.891 1 88.31 123 THR B O 1
ATOM 3832 N N . ALA B 1 124 ? 10.945 -3.092 -17.75 1 89.38 124 ALA B N 1
ATOM 3833 C CA . ALA B 1 124 ? 11.586 -2.152 -16.828 1 89.38 124 ALA B CA 1
ATOM 3834 C C . ALA B 1 124 ? 12.516 -1.205 -17.594 1 89.38 124 ALA B C 1
ATOM 3836 O O . ALA B 1 124 ? 12.5 0.007 -17.359 1 89.38 124 ALA B O 1
ATOM 3837 N N . ILE B 1 125 ? 13.242 -1.758 -18.5 1 87.5 125 ILE B N 1
ATOM 3838 C CA . ILE B 1 125 ? 14.18 -0.951 -19.281 1 87.5 125 ILE B CA 1
ATOM 3839 C C . ILE B 1 125 ? 13.414 0.046 -20.141 1 87.5 125 ILE B C 1
ATOM 3841 O O . ILE B 1 125 ? 13.773 1.226 -20.203 1 87.5 125 ILE B O 1
ATOM 3845 N N . LYS B 1 126 ? 12.383 -0.468 -20.719 1 84.81 126 LYS B N 1
ATOM 3846 C CA . LYS B 1 126 ? 11.578 0.354 -21.625 1 84.81 126 LYS B CA 1
ATOM 3847 C C . LYS B 1 126 ? 10.875 1.476 -20.875 1 84.81 126 LYS B C 1
ATOM 3849 O O . LYS B 1 126 ? 10.82 2.611 -21.344 1 84.81 126 LYS B O 1
ATOM 3854 N N . GLU B 1 127 ? 10.367 1.162 -19.703 1 90.38 127 GLU B N 1
ATOM 3855 C CA . GLU B 1 127 ? 9.484 2.084 -19 1 90.38 127 GLU B CA 1
ATOM 3856 C C . GLU B 1 127 ? 10.25 2.934 -17.984 1 90.38 127 GLU B C 1
ATOM 3858 O O . GLU B 1 127 ? 9.719 3.902 -17.438 1 90.38 127 GLU B O 1
ATOM 3863 N N . LEU B 1 128 ? 11.445 2.693 -17.797 1 88.69 128 LEU B N 1
ATOM 3864 C CA . LEU B 1 128 ? 12.211 3.297 -16.703 1 88.69 128 LEU B CA 1
ATOM 3865 C C . LEU B 1 128 ? 12.195 4.816 -16.812 1 88.69 128 LEU B C 1
ATOM 3867 O O . LEU B 1 128 ? 11.969 5.512 -15.82 1 88.69 128 LEU B O 1
ATOM 3871 N N . LYS B 1 129 ? 12.406 5.371 -17.984 1 84.25 129 LYS B N 1
ATOM 3872 C CA . LYS B 1 129 ? 12.414 6.82 -18.156 1 84.25 129 LYS B CA 1
ATOM 3873 C C . LYS B 1 129 ? 11.07 7.434 -17.781 1 84.25 129 LYS B C 1
ATOM 3875 O O . LYS B 1 129 ? 11.016 8.492 -17.156 1 84.25 129 LYS B O 1
ATOM 3880 N N . HIS B 1 130 ? 10.117 6.711 -18.203 1 90.75 130 HIS B N 1
ATOM 3881 C CA . HIS B 1 130 ? 8.773 7.188 -17.891 1 90.75 130 HIS B CA 1
ATOM 3882 C C . HIS B 1 130 ? 8.5 7.125 -16.391 1 90.75 130 HIS B C 1
ATOM 3884 O O . HIS B 1 130 ? 7.953 8.07 -15.82 1 90.75 130 HIS B O 1
ATOM 3890 N N . TRP B 1 131 ? 8.914 6.07 -15.781 1 87.94 131 TRP B N 1
ATOM 3891 C CA . TRP B 1 131 ? 8.688 5.898 -14.344 1 87.94 131 TRP B CA 1
ATOM 3892 C C . TRP B 1 131 ? 9.445 6.945 -13.539 1 87.94 131 TRP B C 1
ATOM 3894 O O . TRP B 1 131 ? 9.016 7.336 -12.453 1 87.94 131 TRP B O 1
ATOM 3904 N N . MET B 1 132 ? 10.453 7.516 -14.07 1 85.75 132 MET B N 1
ATOM 3905 C CA . MET B 1 132 ? 11.328 8.453 -13.359 1 85.75 132 MET B CA 1
ATOM 3906 C C . MET B 1 132 ? 10.859 9.891 -13.57 1 85.75 132 MET B C 1
ATOM 3908 O O . MET B 1 132 ? 11.312 10.797 -12.867 1 85.75 132 MET B O 1
ATOM 3912 N N . THR B 1 133 ? 10.023 10.023 -14.555 1 85.44 133 THR B N 1
ATOM 3913 C CA . THR B 1 133 ? 9.586 11.383 -14.867 1 85.44 133 THR B CA 1
ATOM 3914 C C . THR B 1 133 ? 8.672 11.922 -13.773 1 85.44 133 THR B C 1
ATOM 3916 O O . THR B 1 133 ? 7.719 11.258 -13.375 1 85.44 133 THR B O 1
ATOM 3919 N N . PRO B 1 134 ? 9 13.117 -13.281 1 82.56 134 PRO B N 1
ATOM 3920 C CA . PRO B 1 134 ? 8.102 13.727 -12.305 1 82.56 134 PRO B CA 1
ATOM 3921 C C . PRO B 1 134 ? 6.691 13.938 -12.844 1 82.56 134 PRO B C 1
ATOM 3923 O O . PRO B 1 134 ? 6.516 14.273 -14.016 1 82.56 134 PRO B O 1
ATOM 3926 N N . GLU B 1 135 ? 5.801 13.562 -11.953 1 84.12 135 GLU B N 1
ATOM 3927 C CA . GLU B 1 135 ? 4.398 13.797 -12.289 1 84.12 135 GLU B CA 1
ATOM 3928 C C . GLU B 1 135 ? 3.904 15.125 -11.734 1 84.12 135 GLU B C 1
ATOM 3930 O O . GLU B 1 135 ? 3.939 15.344 -10.516 1 84.12 135 GLU B O 1
ATOM 3935 N N . LYS B 1 136 ? 3.496 16.016 -12.609 1 77.88 136 LYS B N 1
ATOM 3936 C CA . LYS B 1 136 ? 2.947 17.297 -12.164 1 77.88 136 LYS B CA 1
ATOM 3937 C C . LYS B 1 136 ? 1.574 17.109 -11.523 1 77.88 136 LYS B C 1
ATOM 3939 O O . LYS B 1 136 ? 0.759 16.328 -12.008 1 77.88 136 LYS B O 1
ATOM 3944 N N . VAL B 1 137 ? 1.494 17.609 -10.336 1 74.69 137 VAL B N 1
ATOM 3945 C CA . VAL B 1 137 ? 0.209 17.531 -9.648 1 74.69 137 VAL B CA 1
ATOM 3946 C C . VAL B 1 137 ? -0.448 18.906 -9.609 1 74.69 137 VAL B C 1
ATOM 3948 O O . VAL B 1 137 ? 0.238 19.922 -9.5 1 74.69 137 VAL B O 1
ATOM 3951 N N . GLN B 1 138 ? -1.681 18.859 -9.773 1 63.66 138 GLN B N 1
ATOM 3952 C CA . GLN B 1 138 ? -2.428 20.109 -9.75 1 63.66 138 GLN B CA 1
ATOM 3953 C C . GLN B 1 138 ? -2.502 20.688 -8.336 1 63.66 138 GLN B C 1
ATOM 3955 O O . GLN B 1 138 ? -2.717 19.938 -7.375 1 63.66 138 GLN B O 1
ATOM 3960 N N . THR B 1 139 ? -1.984 21.875 -8.219 1 62.16 139 THR B N 1
ATOM 3961 C CA . THR B 1 139 ? -2.09 22.562 -6.941 1 62.16 139 THR B CA 1
ATOM 3962 C C . THR B 1 139 ? -3.375 23.391 -6.875 1 62.16 139 THR B C 1
ATOM 3964 O O . THR B 1 139 ? -4.004 23.641 -7.902 1 62.16 139 THR B O 1
ATOM 3967 N N . SER B 1 140 ? -3.832 23.531 -5.57 1 56.59 140 SER B N 1
ATOM 3968 C CA . SER B 1 140 ? -5.039 24.328 -5.387 1 56.59 140 SER B CA 1
ATOM 3969 C C . SER B 1 140 ? -4.809 25.781 -5.777 1 56.59 140 SER B C 1
ATOM 3971 O O . SER B 1 140 ? -3.666 26.25 -5.816 1 56.59 140 SER B O 1
ATOM 3973 N N . LEU B 1 141 ? -5.859 26.469 -6.191 1 50.47 141 LEU B N 1
ATOM 3974 C CA . LEU B 1 141 ? -5.816 27.875 -6.547 1 50.47 141 LEU B CA 1
ATOM 3975 C C . LEU B 1 141 ? -5.273 28.719 -5.391 1 50.47 141 LEU B C 1
ATOM 3977 O O . LEU B 1 141 ? -4.598 29.719 -5.613 1 50.47 141 LEU B O 1
ATOM 3981 N N . THR B 1 142 ? -5.492 28.141 -4.184 1 51.94 142 THR B N 1
ATOM 3982 C CA . THR B 1 142 ? -5.082 28.891 -3 1 51.94 142 THR B CA 1
ATOM 3983 C C . THR B 1 142 ? -3.564 28.875 -2.844 1 51.94 142 THR B C 1
ATOM 3985 O O . THR B 1 142 ? -2.994 29.719 -2.15 1 51.94 142 THR B O 1
ATOM 3988 N N . THR B 1 143 ? -3.053 27.875 -3.65 1 58.06 143 THR B N 1
ATOM 3989 C CA . THR B 1 143 ? -1.604 27.781 -3.504 1 58.06 143 THR B CA 1
ATOM 3990 C C . THR B 1 143 ? -0.9 28.359 -4.727 1 58.06 143 THR B C 1
ATOM 3992 O O . THR B 1 143 ? 0.318 28.234 -4.871 1 58.06 143 THR B O 1
ATOM 3995 N N . PHE B 1 144 ? -1.695 29.016 -5.559 1 55.69 144 PHE B N 1
ATOM 3996 C CA . PHE B 1 144 ? -1.066 29.656 -6.707 1 55.69 144 PHE B CA 1
ATOM 3997 C C . PHE B 1 144 ? -0.047 30.703 -6.262 1 55.69 144 PHE B C 1
ATOM 3999 O O . PHE B 1 144 ? -0.281 31.422 -5.297 1 55.69 144 PHE B O 1
ATOM 4006 N N . PRO B 1 145 ? 1.03 30.656 -6.941 1 58.75 145 PRO B N 1
ATOM 4007 C CA . PRO B 1 145 ? 1.567 29.984 -8.117 1 58.75 145 PRO B CA 1
ATOM 4008 C C . PRO B 1 145 ? 2.398 28.75 -7.762 1 58.75 145 PRO B C 1
ATOM 4010 O O . PRO B 1 145 ? 3.277 28.344 -8.531 1 58.75 145 PRO B O 1
ATOM 4013 N N . ALA B 1 146 ? 2.029 28.234 -6.773 1 66.69 146 ALA B N 1
ATOM 4014 C CA . ALA B 1 146 ? 2.83 27.078 -6.367 1 66.69 146 ALA B CA 1
ATOM 4015 C C . ALA B 1 146 ? 2.654 25.922 -7.344 1 66.69 146 ALA B C 1
ATOM 4017 O O . ALA B 1 146 ? 1.623 25.812 -8.008 1 66.69 146 ALA B O 1
ATOM 4018 N N . SER B 1 147 ? 3.785 25.359 -7.691 1 71.56 147 SER B N 1
ATOM 4019 C CA . SER B 1 147 ? 3.732 24.094 -8.43 1 71.56 147 SER B CA 1
ATOM 4020 C C . SER B 1 147 ? 4.078 22.922 -7.535 1 71.56 147 SER B C 1
ATOM 4022 O O . SER B 1 147 ? 4.762 23.078 -6.52 1 71.56 147 SER B O 1
ATOM 4024 N N . ALA B 1 148 ? 3.402 21.844 -7.891 1 74.44 148 ALA B N 1
ATOM 4025 C CA . ALA B 1 148 ? 3.664 20.625 -7.145 1 74.44 148 ALA B CA 1
ATOM 4026 C C . ALA B 1 148 ? 3.965 19.453 -8.086 1 74.44 148 ALA B C 1
ATOM 4028 O O . ALA B 1 148 ? 3.416 19.391 -9.188 1 74.44 148 ALA B O 1
ATOM 4029 N N . GLU B 1 149 ? 4.957 18.734 -7.582 1 79.25 149 GLU B N 1
ATOM 4030 C CA . GLU B 1 149 ? 5.293 17.547 -8.359 1 79.25 149 GLU B CA 1
ATOM 4031 C C . GLU B 1 149 ? 5.543 16.344 -7.449 1 79.25 149 GLU B C 1
ATOM 4033 O O . GLU B 1 149 ? 5.922 16.516 -6.285 1 79.25 149 GLU B O 1
ATOM 4038 N N . ILE B 1 150 ? 5.246 15.219 -8.086 1 83.94 150 ILE B N 1
ATOM 4039 C CA . ILE B 1 150 ? 5.598 13.953 -7.449 1 83.94 150 ILE B CA 1
ATOM 4040 C C . ILE B 1 150 ? 6.848 13.375 -8.117 1 83.94 150 ILE B C 1
ATOM 4042 O O . ILE B 1 150 ? 6.887 13.203 -9.336 1 83.94 150 ILE B O 1
ATOM 4046 N N . VAL B 1 151 ? 7.832 13.219 -7.316 1 82.31 151 VAL B N 1
ATOM 4047 C CA . VAL B 1 151 ? 9.086 12.656 -7.805 1 82.31 151 VAL B CA 1
ATOM 4048 C C . VAL B 1 151 ? 9.312 11.273 -7.191 1 82.31 151 VAL B C 1
ATOM 4050 O O . VAL B 1 151 ? 9.25 11.117 -5.969 1 82.31 151 VAL B O 1
ATOM 4053 N N . SER B 1 152 ? 9.516 10.312 -8.062 1 85.31 152 SER B N 1
ATOM 4054 C CA . SER B 1 152 ? 9.805 8.961 -7.59 1 85.31 152 SER B CA 1
ATOM 4055 C C . SER B 1 152 ? 11.25 8.844 -7.109 1 85.31 152 SER B C 1
ATOM 4057 O O . SER B 1 152 ? 12.18 9.18 -7.844 1 85.31 152 SER B O 1
ATOM 4059 N N . GLU B 1 153 ? 11.438 8.5 -5.898 1 86.06 153 GLU B N 1
ATOM 4060 C CA . GLU B 1 153 ? 12.758 8.273 -5.309 1 86.06 153 GLU B CA 1
ATOM 4061 C C . GLU B 1 153 ? 12.859 6.879 -4.707 1 86.06 153 GLU B C 1
ATOM 4063 O O . GLU B 1 153 ? 11.875 6.328 -4.223 1 86.06 153 GLU B O 1
ATOM 4068 N N . PRO B 1 154 ? 14.109 6.305 -4.812 1 88.19 154 PRO B N 1
ATOM 4069 C CA . PRO B 1 154 ? 14.258 4.996 -4.172 1 88.19 154 PRO B CA 1
ATOM 4070 C C . PRO B 1 154 ? 13.984 5.039 -2.672 1 88.19 154 PRO B C 1
ATOM 4072 O O . PRO B 1 154 ? 14.172 6.082 -2.035 1 88.19 154 PRO B O 1
ATOM 4075 N N . LEU B 1 155 ? 13.578 3.949 -2.211 1 90.69 155 LEU B N 1
ATOM 4076 C CA . LEU B 1 155 ? 13.359 3.834 -0.772 1 90.69 155 LEU B CA 1
ATOM 4077 C C . LEU B 1 155 ? 14.68 3.611 -0.04 1 90.69 155 LEU B C 1
ATOM 4079 O O . LEU B 1 155 ? 14.859 4.078 1.088 1 90.69 155 LEU B O 1
ATOM 4083 N N . GLY B 1 156 ? 15.586 2.889 -0.596 1 92.75 156 GLY B N 1
ATOM 4084 C CA . GLY B 1 156 ? 16.875 2.588 0.021 1 92.75 156 GLY B CA 1
ATOM 4085 C C . GLY B 1 156 ? 17.297 1.145 -0.165 1 92.75 156 GLY B C 1
ATOM 4086 O O . GLY B 1 156 ? 17.703 0.748 -1.259 1 92.75 156 GLY B O 1
ATOM 4087 N N . VAL B 1 157 ? 17.156 0.346 0.951 1 95.12 157 VAL B N 1
ATOM 4088 C CA . VAL B 1 157 ? 17.562 -1.055 0.919 1 95.12 157 VAL B CA 1
ATOM 4089 C C . VAL B 1 157 ? 16.344 -1.952 1.105 1 95.12 157 VAL B C 1
ATOM 4091 O O . VAL B 1 157 ? 15.617 -1.836 2.102 1 95.12 157 VAL B O 1
ATOM 4094 N N . VAL B 1 158 ? 16.141 -2.863 0.146 1 98.19 158 VAL B N 1
ATOM 4095 C CA . VAL B 1 158 ? 14.945 -3.691 0.103 1 98.19 158 VAL B CA 1
ATOM 4096 C C . VAL B 1 158 ? 15.305 -5.148 0.367 1 98.19 158 VAL B C 1
ATOM 4098 O O . VAL B 1 158 ? 16.312 -5.648 -0.153 1 98.19 158 VAL B O 1
ATOM 4101 N N . LEU B 1 159 ? 14.477 -5.793 1.18 1 98.81 159 LEU B N 1
ATOM 4102 C CA . LEU B 1 159 ? 14.594 -7.23 1.408 1 98.81 159 LEU B CA 1
ATOM 4103 C C . LEU B 1 159 ? 13.547 -7.996 0.612 1 98.81 159 LEU B C 1
ATOM 4105 O O . LEU B 1 159 ? 12.352 -7.695 0.702 1 98.81 159 LEU B O 1
ATOM 4109 N N . VAL B 1 160 ? 14 -8.953 -0.152 1 98.75 160 VAL B N 1
ATOM 4110 C CA . VAL B 1 160 ? 13.102 -9.812 -0.909 1 98.75 160 VAL B CA 1
ATOM 4111 C C . VAL B 1 160 ? 13.219 -11.25 -0.401 1 98.75 160 VAL B C 1
ATOM 4113 O O . VAL B 1 160 ? 14.289 -11.859 -0.473 1 98.75 160 VAL B O 1
ATOM 4116 N N . ILE B 1 161 ? 12.156 -11.742 0.129 1 98.81 161 ILE B N 1
ATOM 4117 C CA . ILE B 1 161 ? 12.07 -13.133 0.552 1 98.81 161 ILE B CA 1
ATOM 4118 C C . ILE B 1 161 ? 11.133 -13.898 -0.382 1 98.81 161 ILE B C 1
ATOM 4120 O O . ILE B 1 161 ? 9.93 -13.625 -0.425 1 98.81 161 ILE B O 1
ATOM 4124 N N . SER B 1 162 ? 11.664 -14.859 -1.068 1 98 162 SER B N 1
ATOM 4125 C CA . SER B 1 162 ? 10.914 -15.438 -2.176 1 98 162 SER B CA 1
ATOM 4126 C C . SER B 1 162 ? 10.438 -16.844 -1.845 1 98 162 SER B C 1
ATOM 4128 O O . SER B 1 162 ? 10.922 -17.469 -0.895 1 98 162 SER B O 1
ATOM 4130 N N . ALA B 1 163 ? 9.547 -17.359 -2.611 1 96.31 163 ALA B N 1
ATOM 4131 C CA . ALA B 1 163 ? 8.922 -18.656 -2.426 1 96.31 163 ALA B CA 1
ATOM 4132 C C . ALA B 1 163 ? 9.641 -19.734 -3.234 1 96.31 163 ALA B C 1
ATOM 4134 O O . ALA B 1 163 ? 10.469 -19.422 -4.094 1 96.31 163 ALA B O 1
ATOM 4135 N N . TRP B 1 164 ? 9.266 -21.031 -3.023 1 95.12 164 TRP B N 1
ATOM 4136 C CA . TRP B 1 164 ? 10 -22.172 -3.574 1 95.12 164 TRP B CA 1
ATOM 4137 C C . TRP B 1 164 ? 9.344 -22.672 -4.855 1 95.12 164 TRP B C 1
ATOM 4139 O O . TRP B 1 164 ? 9.961 -23.406 -5.629 1 95.12 164 TRP B O 1
ATOM 4149 N N . ASN B 1 165 ? 8.148 -22.297 -5.113 1 92.5 165 ASN B N 1
ATOM 4150 C CA . ASN B 1 165 ? 7.402 -23.016 -6.152 1 92.5 165 ASN B CA 1
ATOM 4151 C C . ASN B 1 165 ? 7.766 -22.5 -7.547 1 92.5 165 ASN B C 1
ATOM 4153 O O . ASN B 1 165 ? 7.641 -23.234 -8.531 1 92.5 165 ASN B O 1
ATOM 4157 N N . TYR B 1 166 ? 8.117 -21.328 -7.672 1 90.94 166 TYR B N 1
ATOM 4158 C CA . TYR B 1 166 ? 8.758 -20.766 -8.852 1 90.94 166 TYR B CA 1
ATOM 4159 C C . TYR B 1 166 ? 10.008 -19.969 -8.461 1 90.94 166 TYR B C 1
ATOM 4161 O O . TYR B 1 166 ? 10.031 -18.75 -8.586 1 90.94 166 TYR B O 1
ATOM 4169 N N . PRO B 1 167 ? 10.984 -20.75 -8.062 1 92.44 167 PRO B N 1
ATOM 4170 C CA . PRO B 1 167 ? 12.078 -20.172 -7.293 1 92.44 167 PRO B CA 1
ATOM 4171 C C . PRO B 1 167 ? 12.914 -19.172 -8.109 1 92.44 167 PRO B C 1
ATOM 4173 O O . PRO B 1 167 ? 13.562 -18.297 -7.539 1 92.44 167 PRO B O 1
ATOM 4176 N N . PHE B 1 168 ? 12.906 -19.297 -9.422 1 91.25 168 PHE B N 1
ATOM 4177 C CA . PHE B 1 168 ? 13.648 -18.359 -10.25 1 91.25 168 PHE B CA 1
ATOM 4178 C C . PHE B 1 168 ? 12.82 -17.094 -10.5 1 91.25 168 PHE B C 1
ATOM 4180 O O . PHE B 1 168 ? 13.266 -15.992 -10.195 1 91.25 168 PHE B O 1
ATOM 4187 N N . LEU B 1 169 ? 11.633 -17.281 -10.898 1 91.19 169 LEU B N 1
ATOM 4188 C CA . LEU B 1 169 ? 10.75 -16.172 -11.258 1 91.19 169 LEU B CA 1
ATOM 4189 C C . LEU B 1 169 ? 10.406 -15.336 -10.023 1 91.19 169 LEU B C 1
ATOM 4191 O O . LEU B 1 169 ? 10.547 -14.109 -10.047 1 91.19 169 LEU B O 1
ATOM 4195 N N . LEU B 1 170 ? 10.031 -15.953 -8.945 1 94.62 170 LEU B N 1
ATOM 4196 C CA . LEU B 1 170 ? 9.531 -15.258 -7.762 1 94.62 170 LEU B CA 1
ATOM 4197 C C . LEU B 1 170 ? 10.672 -14.625 -6.98 1 94.62 170 LEU B C 1
ATOM 4199 O O . LEU B 1 170 ? 10.445 -13.758 -6.133 1 94.62 170 LEU B O 1
ATOM 4203 N N . SER B 1 171 ? 11.867 -15.023 -7.293 1 96.81 171 SER B N 1
ATOM 4204 C CA . SER B 1 171 ? 13.031 -14.383 -6.691 1 96.81 171 SER B CA 1
ATOM 4205 C C . SER B 1 171 ? 13.422 -13.125 -7.457 1 96.81 171 SER B C 1
ATOM 4207 O O . SER B 1 171 ? 13.602 -12.062 -6.863 1 96.81 171 SER B O 1
ATOM 4209 N N . LEU B 1 172 ? 13.445 -13.234 -8.75 1 95.62 172 LEU B N 1
ATOM 4210 C CA . LEU B 1 172 ? 14.117 -12.188 -9.523 1 95.62 172 LEU B CA 1
ATOM 4211 C C . LEU B 1 172 ? 13.117 -11.125 -9.969 1 95.62 172 LEU B C 1
ATOM 4213 O O . LEU B 1 172 ? 13.492 -9.969 -10.18 1 95.62 172 LEU B O 1
ATOM 4217 N N . ASP B 1 173 ? 11.906 -11.461 -10.117 1 95.81 173 ASP B N 1
ATOM 4218 C CA . ASP B 1 173 ? 10.938 -10.477 -10.594 1 95.81 173 ASP B CA 1
ATOM 4219 C C . ASP B 1 173 ? 10.852 -9.289 -9.641 1 95.81 173 ASP B C 1
ATOM 4221 O O . ASP B 1 173 ? 11.008 -8.141 -10.062 1 95.81 173 ASP B O 1
ATOM 4225 N N . PRO B 1 174 ? 10.672 -9.531 -8.312 1 97 174 PRO B N 1
ATOM 4226 C CA . PRO B 1 174 ? 10.672 -8.391 -7.395 1 97 174 PRO B CA 1
ATOM 4227 C C . PRO B 1 174 ? 12.016 -7.668 -7.348 1 97 174 PRO B C 1
ATOM 4229 O O . PRO B 1 174 ? 12.07 -6.453 -7.121 1 97 174 PRO B O 1
ATOM 4232 N N . VAL B 1 175 ? 13.062 -8.383 -7.602 1 97.19 175 VAL B N 1
ATOM 4233 C CA . VAL B 1 175 ? 14.398 -7.781 -7.613 1 97.19 175 VAL B CA 1
ATOM 4234 C C . VAL B 1 175 ? 14.508 -6.793 -8.773 1 97.19 175 VAL B C 1
ATOM 4236 O O . VAL B 1 175 ? 15.031 -5.691 -8.602 1 97.19 175 VAL B O 1
ATOM 4239 N N . ILE B 1 176 ? 14 -7.176 -9.906 1 95 176 ILE B N 1
ATOM 4240 C CA . ILE B 1 176 ? 13.984 -6.297 -11.07 1 95 176 ILE B CA 1
ATOM 4241 C C . ILE B 1 176 ? 13.25 -5.004 -10.727 1 95 176 ILE B C 1
ATOM 4243 O O . ILE B 1 176 ? 13.742 -3.908 -11.008 1 95 176 ILE B O 1
ATOM 4247 N N . GLY B 1 177 ? 12.078 -5.168 -10.117 1 95.5 177 GLY B N 1
ATOM 4248 C CA . GLY B 1 177 ? 11.328 -3.992 -9.703 1 95.5 177 GLY B CA 1
ATOM 4249 C C . GLY B 1 177 ? 12.078 -3.121 -8.719 1 95.5 177 GLY B C 1
ATOM 4250 O O . GLY B 1 177 ? 12.078 -1.895 -8.836 1 95.5 177 GLY B O 1
ATOM 4251 N N . ALA B 1 178 ? 12.703 -3.738 -7.746 1 95.5 178 ALA B N 1
ATOM 4252 C CA . ALA B 1 178 ? 13.445 -3.012 -6.719 1 95.5 178 ALA B CA 1
ATOM 4253 C C . ALA B 1 178 ? 14.617 -2.252 -7.32 1 95.5 178 ALA B C 1
ATOM 4255 O O . ALA B 1 178 ? 14.852 -1.089 -6.98 1 95.5 178 ALA B O 1
ATOM 4256 N N . ILE B 1 179 ? 15.312 -2.859 -8.258 1 93.69 179 ILE B N 1
ATOM 4257 C CA . ILE B 1 179 ? 16.453 -2.23 -8.906 1 93.69 179 ILE B CA 1
ATOM 4258 C C . ILE B 1 179 ? 15.977 -1.081 -9.789 1 93.69 179 ILE B C 1
ATOM 4260 O O . ILE B 1 179 ? 16.562 0.007 -9.773 1 93.69 179 ILE B O 1
ATOM 4264 N N . ALA B 1 180 ? 14.945 -1.366 -10.555 1 93.25 180 ALA B N 1
ATOM 4265 C CA . ALA B 1 180 ? 14.391 -0.336 -11.43 1 93.25 180 ALA B CA 1
ATOM 4266 C C . ALA B 1 180 ? 14 0.905 -10.633 1 93.25 180 ALA B C 1
ATOM 4268 O O . ALA B 1 180 ? 14.102 2.029 -11.133 1 93.25 180 ALA B O 1
ATOM 4269 N N . ALA B 1 181 ? 13.586 0.728 -9.422 1 93.5 181 ALA B N 1
ATOM 4270 C CA . ALA B 1 181 ? 13.18 1.83 -8.555 1 93.5 181 ALA B CA 1
ATOM 4271 C C . ALA B 1 181 ? 14.391 2.506 -7.926 1 93.5 181 ALA B C 1
ATOM 4273 O O . ALA B 1 181 ? 14.258 3.498 -7.207 1 93.5 181 ALA B O 1
ATOM 4274 N N . GLY B 1 182 ? 15.57 1.936 -8.133 1 90.38 182 GLY B N 1
ATOM 4275 C CA . GLY B 1 182 ? 16.812 2.557 -7.684 1 90.38 182 GLY B CA 1
ATOM 4276 C C . GLY B 1 182 ? 17.266 2.059 -6.328 1 90.38 182 GLY B C 1
ATOM 4277 O O . GLY B 1 182 ? 18.078 2.713 -5.664 1 90.38 182 GLY B O 1
ATOM 4278 N N . ASN B 1 183 ? 16.781 0.927 -5.887 1 93.62 183 ASN B N 1
ATOM 4279 C CA . ASN B 1 183 ? 17.078 0.433 -4.551 1 93.62 183 ASN B CA 1
ATOM 4280 C C . ASN B 1 183 ? 18.234 -0.575 -4.57 1 93.62 183 ASN B C 1
ATOM 4282 O O . ASN B 1 183 ? 18.469 -1.229 -5.59 1 93.62 183 ASN B O 1
ATOM 4286 N N . ALA B 1 184 ? 18.969 -0.701 -3.443 1 94.94 184 ALA B N 1
ATOM 4287 C CA . ALA B 1 184 ? 19.781 -1.881 -3.164 1 94.94 184 ALA B CA 1
ATOM 4288 C C . ALA B 1 184 ? 18.906 -3.045 -2.689 1 94.94 184 ALA B C 1
ATOM 4290 O O . ALA B 1 184 ? 17.812 -2.838 -2.178 1 94.94 184 ALA B O 1
ATOM 4291 N N . VAL B 1 185 ? 19.438 -4.277 -2.891 1 98.25 185 VAL B N 1
ATOM 4292 C CA . VAL B 1 185 ? 18.547 -5.41 -2.646 1 98.25 185 VAL B CA 1
ATOM 4293 C C . VAL B 1 185 ? 19.312 -6.527 -1.939 1 98.25 185 VAL B C 1
ATOM 4295 O O . VAL B 1 185 ? 20.453 -6.824 -2.293 1 98.25 185 VAL B O 1
ATOM 4298 N N . VAL B 1 186 ? 18.688 -7.094 -0.963 1 98.5 186 VAL B N 1
ATOM 4299 C CA . VAL B 1 186 ? 19.078 -8.398 -0.437 1 98.5 186 VAL B CA 1
ATOM 4300 C C . VAL B 1 186 ? 17.984 -9.43 -0.758 1 98.5 186 VAL B C 1
ATOM 4302 O O . VAL B 1 186 ? 16.812 -9.219 -0.438 1 98.5 186 VAL B O 1
ATOM 4305 N N . LEU B 1 187 ? 18.375 -10.453 -1.396 1 98.75 187 LEU B N 1
ATOM 4306 C CA . LEU B 1 187 ? 17.484 -11.531 -1.763 1 98.75 187 LEU B CA 1
ATOM 4307 C C . LEU B 1 187 ? 17.719 -12.758 -0.891 1 98.75 187 LEU B C 1
ATOM 4309 O O . LEU B 1 187 ? 18.859 -13.219 -0.756 1 98.75 187 LEU B O 1
ATOM 4313 N N . LYS B 1 188 ? 16.719 -13.219 -0.293 1 98.81 188 LYS B N 1
ATOM 4314 C CA . LYS B 1 188 ? 16.719 -14.484 0.431 1 98.81 188 LYS B CA 1
ATOM 4315 C C . LYS B 1 188 ? 15.836 -15.516 -0.268 1 98.81 188 LYS B C 1
ATOM 4317 O O . LYS B 1 188 ? 14.633 -15.594 -0.009 1 98.81 188 LYS B O 1
ATOM 4322 N N . PRO B 1 189 ? 16.438 -16.406 -1.091 1 98.25 189 PRO B N 1
ATOM 4323 C CA . PRO B 1 189 ? 15.656 -17.453 -1.757 1 98.25 189 PRO B CA 1
ATOM 4324 C C . PRO B 1 189 ? 15.234 -18.578 -0.807 1 98.25 189 PRO B C 1
ATOM 4326 O O . PRO B 1 189 ? 15.758 -18.672 0.308 1 98.25 189 PRO B O 1
ATOM 4329 N N . SER B 1 190 ? 14.32 -19.328 -1.239 1 97.44 190 SER B N 1
ATOM 4330 C CA . SER B 1 190 ? 13.781 -20.375 -0.378 1 97.44 190 SER B CA 1
ATOM 4331 C C . SER B 1 190 ? 14.758 -21.531 -0.243 1 97.44 190 SER B C 1
ATOM 4333 O O . SER B 1 190 ? 15.367 -21.953 -1.228 1 97.44 190 SER B O 1
ATOM 4335 N N . GLU B 1 191 ? 14.875 -22.062 0.944 1 96.06 191 GLU B N 1
ATOM 4336 C CA . GLU B 1 191 ? 15.734 -23.219 1.223 1 96.06 191 GLU B CA 1
ATOM 4337 C C . GLU B 1 191 ? 15.133 -24.5 0.684 1 96.06 191 GLU B C 1
ATOM 4339 O O . GLU B 1 191 ? 15.82 -25.516 0.569 1 96.06 191 GLU B O 1
ATOM 4344 N N . ILE B 1 192 ? 13.906 -24.453 0.34 1 94.88 192 ILE B N 1
ATOM 4345 C CA . ILE B 1 192 ? 13.195 -25.625 -0.14 1 94.88 192 ILE B CA 1
ATOM 4346 C C . ILE B 1 192 ? 13.617 -25.938 -1.576 1 94.88 192 ILE B C 1
ATOM 4348 O O . ILE B 1 192 ? 13.5 -27.078 -2.033 1 94.88 192 ILE B O 1
ATOM 4352 N N . ALA B 1 193 ? 14.062 -24.938 -2.309 1 93.81 193 ALA B N 1
ATOM 4353 C CA . ALA B 1 193 ? 14.656 -25.125 -3.633 1 93.81 193 ALA B CA 1
ATOM 4354 C C . ALA B 1 193 ? 16.156 -24.844 -3.604 1 93.81 193 ALA B C 1
ATOM 4356 O O . ALA B 1 193 ? 16.625 -23.859 -4.188 1 93.81 193 ALA B O 1
ATOM 4357 N N . PRO B 1 194 ? 16.891 -25.75 -3.021 1 93.94 194 PRO B N 1
ATOM 4358 C CA . PRO B 1 194 ? 18.297 -25.469 -2.715 1 93.94 194 PRO B CA 1
ATOM 4359 C C . PRO B 1 194 ? 19.156 -25.297 -3.969 1 93.94 194 PRO B C 1
ATOM 4361 O O . PRO B 1 194 ? 20.094 -24.5 -3.982 1 93.94 194 PRO B O 1
ATOM 4364 N N . ALA B 1 195 ? 18.859 -26.062 -5.02 1 92.62 195 ALA B N 1
ATOM 4365 C CA . ALA B 1 195 ? 19.641 -25.969 -6.242 1 92.62 195 ALA B CA 1
ATOM 4366 C C . ALA B 1 195 ? 19.5 -24.594 -6.887 1 92.62 195 ALA B C 1
ATOM 4368 O O . ALA B 1 195 ? 20.484 -23.984 -7.301 1 92.62 195 ALA B O 1
ATOM 4369 N N . THR B 1 196 ? 18.266 -24.156 -6.945 1 93.44 196 THR B N 1
ATOM 4370 C CA . THR B 1 196 ? 18.016 -22.844 -7.52 1 93.44 196 THR B CA 1
ATOM 4371 C C . THR B 1 196 ? 18.594 -21.75 -6.633 1 93.44 196 THR B C 1
ATOM 4373 O O . THR B 1 196 ? 19.156 -20.766 -7.129 1 93.44 196 THR B O 1
ATOM 4376 N N . SER B 1 197 ? 18.469 -21.875 -5.344 1 95.25 197 SER B N 1
ATOM 4377 C CA . SER B 1 197 ? 19.047 -20.922 -4.402 1 95.25 197 SER B CA 1
ATOM 4378 C C . SER B 1 197 ? 20.547 -20.766 -4.629 1 95.25 197 SER B C 1
ATOM 4380 O O . SER B 1 197 ? 21.047 -19.641 -4.742 1 95.25 197 SER B O 1
ATOM 4382 N N . ALA B 1 198 ? 21.203 -21.906 -4.75 1 95.19 198 ALA B N 1
ATOM 4383 C CA . ALA B 1 198 ? 22.656 -21.891 -4.965 1 95.19 198 ALA B CA 1
ATOM 4384 C C . ALA B 1 198 ? 23 -21.25 -6.305 1 95.19 198 ALA B C 1
ATOM 4386 O O . ALA B 1 198 ? 23.984 -20.5 -6.41 1 95.19 198 ALA B O 1
ATOM 4387 N N . LEU B 1 199 ? 22.234 -21.562 -7.262 1 94.44 199 LEU B N 1
ATOM 4388 C CA . LEU B 1 199 ? 22.453 -21 -8.594 1 94.44 199 LEU B CA 1
ATOM 4389 C C . LEU B 1 199 ? 22.297 -19.484 -8.57 1 94.44 199 LEU B C 1
ATOM 4391 O O . LEU B 1 199 ? 23.094 -18.766 -9.164 1 94.44 199 LEU B O 1
ATOM 4395 N N . LEU B 1 200 ? 21.312 -19 -7.93 1 94.81 200 LEU B N 1
ATOM 4396 C CA . LEU B 1 200 ? 21.078 -17.562 -7.809 1 94.81 200 LEU B CA 1
ATOM 4397 C C . LEU B 1 200 ? 22.234 -16.875 -7.086 1 94.81 200 LEU B C 1
ATOM 4399 O O . LEU B 1 200 ? 22.688 -15.82 -7.512 1 94.81 200 LEU B O 1
ATOM 4403 N N . ALA B 1 201 ? 22.625 -17.469 -5.992 1 95.62 201 ALA B N 1
ATOM 4404 C CA . ALA B 1 201 ? 23.75 -16.906 -5.246 1 95.62 201 ALA B CA 1
ATOM 4405 C C . ALA B 1 201 ? 24.984 -16.781 -6.129 1 95.62 201 ALA B C 1
ATOM 4407 O O . ALA B 1 201 ? 25.656 -15.742 -6.117 1 95.62 201 ALA B O 1
ATOM 4408 N N . LYS B 1 202 ? 25.234 -17.75 -6.879 1 93.75 202 LYS B N 1
ATOM 4409 C CA . LYS B 1 202 ? 26.391 -17.766 -7.766 1 93.75 202 LYS B CA 1
ATOM 4410 C C . LYS B 1 202 ? 26.25 -16.719 -8.867 1 93.75 202 LYS B C 1
ATOM 4412 O O . LYS B 1 202 ? 27.125 -15.859 -9.023 1 93.75 202 LYS B O 1
ATOM 4417 N N . LEU B 1 203 ? 25.156 -16.781 -9.578 1 92.19 203 LEU B N 1
ATOM 4418 C CA . LEU B 1 203 ? 25 -15.961 -10.773 1 92.19 203 LEU B CA 1
ATOM 4419 C C . LEU B 1 203 ? 24.828 -14.484 -10.406 1 92.19 203 LEU B C 1
ATOM 4421 O O . LEU B 1 203 ? 25.344 -13.609 -11.102 1 92.19 203 LEU B O 1
ATOM 4425 N N . VAL B 1 204 ? 24.156 -14.211 -9.383 1 93.25 204 VAL B N 1
ATOM 4426 C CA . VAL B 1 204 ? 24.016 -12.828 -8.93 1 93.25 204 VAL B CA 1
ATOM 4427 C C . VAL B 1 204 ? 25.375 -12.297 -8.492 1 93.25 204 VAL B C 1
ATOM 4429 O O . VAL B 1 204 ? 25.734 -11.156 -8.805 1 93.25 204 VAL B O 1
ATOM 4432 N N . GLY B 1 205 ? 26.094 -13.078 -7.777 1 89.38 205 GLY B N 1
ATOM 4433 C CA . GLY B 1 205 ? 27.453 -12.703 -7.379 1 89.38 205 GLY B CA 1
ATOM 4434 C C . GLY B 1 205 ? 28.359 -12.414 -8.562 1 89.38 205 GLY B C 1
ATOM 4435 O O . GLY B 1 205 ? 29.188 -11.5 -8.508 1 89.38 205 GLY B O 1
ATOM 4436 N N . GLU B 1 206 ? 28.156 -13.086 -9.609 1 89.56 206 GLU B N 1
ATOM 4437 C CA . GLU B 1 206 ? 29.031 -12.984 -10.781 1 89.56 206 GLU B CA 1
ATOM 4438 C C . GLU B 1 206 ? 28.641 -11.805 -11.664 1 89.56 206 GLU B C 1
ATOM 4440 O O . GLU B 1 206 ? 29.5 -11.125 -12.219 1 89.56 206 GLU B O 1
ATOM 4445 N N . TYR B 1 207 ? 27.344 -11.531 -11.734 1 90.31 207 TYR B N 1
ATOM 4446 C CA . TYR B 1 207 ? 26.906 -10.664 -12.82 1 90.31 207 TYR B CA 1
ATOM 4447 C C . TYR B 1 207 ? 26.406 -9.328 -12.273 1 90.31 207 TYR B C 1
ATOM 4449 O O . TYR B 1 207 ? 26.234 -8.367 -13.031 1 90.31 207 TYR B O 1
ATOM 4457 N N . MET B 1 208 ? 26.234 -9.289 -11.016 1 91.19 208 MET B N 1
ATOM 4458 C CA . MET B 1 208 ? 25.703 -8.055 -10.445 1 91.19 208 MET B CA 1
ATOM 4459 C C . MET B 1 208 ? 26.734 -7.398 -9.523 1 91.19 208 MET B C 1
ATOM 4461 O O . MET B 1 208 ? 27.688 -8.039 -9.094 1 91.19 208 MET B O 1
ATOM 4465 N N . ASP B 1 209 ? 26.516 -6.098 -9.266 1 90.44 209 ASP B N 1
ATOM 4466 C CA . ASP B 1 209 ? 27.312 -5.371 -8.297 1 90.44 209 ASP B CA 1
ATOM 4467 C C . ASP B 1 209 ? 27.016 -5.836 -6.871 1 90.44 209 ASP B C 1
ATOM 4469 O O . ASP B 1 209 ? 25.969 -5.508 -6.316 1 90.44 209 ASP B O 1
ATOM 4473 N N . ASN B 1 210 ? 27.891 -6.469 -6.281 1 90.5 210 ASN B N 1
ATOM 4474 C CA . ASN B 1 210 ? 27.688 -7.117 -4.988 1 90.5 210 ASN B CA 1
ATOM 4475 C C . ASN B 1 210 ? 27.641 -6.102 -3.852 1 90.5 210 ASN B C 1
ATOM 4477 O O . ASN B 1 210 ? 27.281 -6.438 -2.725 1 90.5 210 ASN B O 1
ATOM 4481 N N . SER B 1 211 ? 27.984 -4.969 -4.102 1 89.06 211 SER B N 1
ATOM 4482 C CA . SER B 1 211 ? 27.844 -3.932 -3.084 1 89.06 211 SER B CA 1
ATOM 4483 C C . SER B 1 211 ? 26.406 -3.449 -2.984 1 89.06 211 SER B C 1
ATOM 4485 O O . SER B 1 211 ? 26.016 -2.863 -1.973 1 89.06 211 SER B O 1
ATOM 4487 N N . SER B 1 212 ? 25.562 -3.707 -4.016 1 93.81 212 SER B N 1
ATOM 4488 C CA . SER B 1 212 ? 24.188 -3.211 -4.051 1 93.81 212 SER B CA 1
ATOM 4489 C C . SER B 1 212 ? 23.188 -4.359 -4.047 1 93.81 212 SER B C 1
ATOM 4491 O O . SER B 1 212 ? 22.031 -4.184 -3.639 1 93.81 212 SER B O 1
ATOM 4493 N N . ILE B 1 213 ? 23.609 -5.484 -4.559 1 96.56 213 ILE B N 1
ATOM 4494 C CA . ILE B 1 213 ? 22.719 -6.625 -4.68 1 96.56 213 ILE B CA 1
ATOM 4495 C C . ILE B 1 213 ? 23.375 -7.875 -4.105 1 96.56 213 ILE B C 1
ATOM 4497 O O . ILE B 1 213 ? 24.453 -8.273 -4.562 1 96.56 213 ILE B O 1
ATOM 4501 N N . ARG B 1 214 ? 22.703 -8.508 -3.152 1 96.56 214 ARG B N 1
ATOM 4502 C CA . ARG B 1 214 ? 23.297 -9.68 -2.514 1 96.56 214 ARG B CA 1
ATOM 4503 C C . ARG B 1 214 ? 22.234 -10.766 -2.293 1 96.56 214 ARG B C 1
ATOM 4505 O O . ARG B 1 214 ? 21.062 -10.461 -2.051 1 96.56 214 ARG B O 1
ATOM 4512 N N . VAL B 1 215 ? 22.703 -11.953 -2.346 1 98.25 215 VAL B N 1
ATOM 4513 C CA . VAL B 1 215 ? 21.875 -13.109 -2.035 1 98.25 215 VAL B CA 1
ATOM 4514 C C . VAL B 1 215 ? 22.328 -13.727 -0.715 1 98.25 215 VAL B C 1
ATOM 4516 O O . VAL B 1 215 ? 23.516 -13.961 -0.506 1 98.25 215 VAL B O 1
ATOM 4519 N N . VAL B 1 216 ? 21.375 -13.906 0.155 1 98.06 216 VAL B N 1
ATOM 4520 C CA . VAL B 1 216 ? 21.641 -14.609 1.409 1 98.06 216 VAL B CA 1
ATOM 4521 C C . VAL B 1 216 ? 20.875 -15.93 1.435 1 98.06 216 VAL B C 1
ATOM 4523 O O . VAL B 1 216 ? 19.641 -15.945 1.496 1 98.06 216 VAL B O 1
ATOM 4526 N N . GLU B 1 217 ? 21.625 -16.969 1.352 1 98.12 217 GLU B N 1
ATOM 4527 C CA . GLU B 1 217 ? 21.016 -18.297 1.437 1 98.12 217 GLU B CA 1
ATOM 4528 C C . GLU B 1 217 ? 20.781 -18.703 2.889 1 98.12 217 GLU B C 1
ATOM 4530 O O . GLU B 1 217 ? 21.328 -18.094 3.807 1 98.12 217 GLU B O 1
ATOM 4535 N N . GLY B 1 218 ? 19.984 -19.719 3.061 1 96.88 218 GLY B N 1
ATOM 4536 C CA . GLY B 1 218 ? 19.703 -20.219 4.395 1 96.88 218 GLY B CA 1
ATOM 4537 C C . GLY B 1 218 ? 18.234 -20.5 4.633 1 96.88 218 GLY B C 1
ATOM 4538 O O . GLY B 1 218 ? 17.438 -20.516 3.691 1 96.88 218 GLY B O 1
ATOM 4539 N N . ALA B 1 219 ? 18 -20.766 5.844 1 97 219 ALA B N 1
ATOM 4540 C CA . ALA B 1 219 ? 16.641 -21.156 6.23 1 97 219 ALA B CA 1
ATOM 4541 C C . ALA B 1 219 ? 16.094 -20.234 7.309 1 97 219 ALA B C 1
ATOM 4543 O O . ALA B 1 219 ? 16.125 -19 7.16 1 97 219 ALA B O 1
ATOM 4544 N N . VAL B 1 220 ? 15.469 -20.75 8.305 1 96.5 220 VAL B N 1
ATOM 4545 C CA . VAL B 1 220 ? 14.727 -20 9.312 1 96.5 220 VAL B CA 1
ATOM 4546 C C . VAL B 1 220 ? 15.68 -19.094 10.078 1 96.5 220 VAL B C 1
ATOM 4548 O O . VAL B 1 220 ? 15.367 -17.922 10.328 1 96.5 220 VAL B O 1
ATOM 4551 N N . ASP B 1 221 ? 16.859 -19.578 10.375 1 97.56 221 ASP B N 1
ATOM 4552 C CA . ASP B 1 221 ? 17.797 -18.797 11.18 1 97.56 221 ASP B CA 1
ATOM 4553 C C . ASP B 1 221 ? 18.25 -17.547 10.43 1 97.56 221 ASP B C 1
ATOM 4555 O O . ASP B 1 221 ? 18.234 -16.453 10.992 1 97.56 221 ASP B O 1
ATOM 4559 N N . GLU B 1 222 ? 18.719 -17.719 9.234 1 97.44 222 GLU B N 1
ATOM 4560 C CA . GLU B 1 222 ? 19.156 -16.594 8.422 1 97.44 222 GLU B CA 1
ATOM 4561 C C . GLU B 1 222 ? 18.016 -15.617 8.164 1 97.44 222 GLU B C 1
ATOM 4563 O O . GLU B 1 222 ? 18.203 -14.398 8.211 1 97.44 222 GLU B O 1
ATOM 4568 N N . THR B 1 223 ? 16.828 -16.141 7.898 1 97.88 223 THR B N 1
ATOM 4569 C CA . THR B 1 223 ? 15.656 -15.289 7.668 1 97.88 223 THR B CA 1
ATOM 4570 C C . THR B 1 223 ? 15.336 -14.461 8.906 1 97.88 223 THR B C 1
ATOM 4572 O O . THR B 1 223 ? 15.07 -13.266 8.812 1 97.88 223 THR B O 1
ATOM 4575 N N . SER B 1 224 ? 15.383 -15.117 10.031 1 97.75 224 SER B N 1
ATOM 4576 C CA . SER B 1 224 ? 15.109 -14.438 11.297 1 97.75 224 SER B CA 1
ATOM 4577 C C . SER B 1 224 ? 16.125 -13.328 11.562 1 97.75 224 SER B C 1
ATOM 4579 O O . SER B 1 224 ? 15.758 -12.242 12 1 97.75 224 SER B O 1
ATOM 4581 N N . ALA B 1 225 ? 17.391 -13.641 11.305 1 98.06 225 ALA B N 1
ATOM 4582 C CA . ALA B 1 225 ? 18.438 -12.633 11.477 1 98.06 225 ALA B CA 1
ATOM 4583 C C . ALA B 1 225 ? 18.203 -11.438 10.562 1 98.06 225 ALA B C 1
ATOM 4585 O O . ALA B 1 225 ? 18.375 -10.289 10.977 1 98.06 225 ALA B O 1
ATOM 4586 N N . LEU B 1 226 ? 17.844 -11.664 9.344 1 98.38 226 LEU B N 1
ATOM 4587 C CA . LEU B 1 226 ? 17.547 -10.594 8.398 1 98.38 226 LEU B CA 1
ATOM 4588 C C . LEU B 1 226 ? 16.375 -9.742 8.883 1 98.38 226 LEU B C 1
ATOM 4590 O O . LEU B 1 226 ? 16.422 -8.508 8.789 1 98.38 226 LEU B O 1
ATOM 4594 N N . LEU B 1 227 ? 15.375 -10.344 9.43 1 98.19 227 LEU B N 1
ATOM 4595 C CA . LEU B 1 227 ? 14.148 -9.648 9.82 1 98.19 227 LEU B CA 1
ATOM 4596 C C . LEU B 1 227 ? 14.383 -8.805 11.07 1 98.19 227 LEU B C 1
ATOM 4598 O O . LEU B 1 227 ? 13.555 -7.957 11.414 1 98.19 227 LEU B O 1
ATOM 4602 N N . GLN B 1 228 ? 15.5 -9.008 11.742 1 97.06 228 GLN B N 1
ATOM 4603 C CA . GLN B 1 228 ? 15.859 -8.18 12.891 1 97.06 228 GLN B CA 1
ATOM 4604 C C . GLN B 1 228 ? 16.453 -6.848 12.453 1 97.06 228 GLN B C 1
ATOM 4606 O O . GLN B 1 228 ? 16.578 -5.918 13.25 1 97.06 228 GLN B O 1
ATOM 4611 N N . GLN B 1 229 ? 16.812 -6.805 11.195 1 96.44 229 GLN B N 1
ATOM 4612 C CA . GLN B 1 229 ? 17.438 -5.59 10.68 1 96.44 229 GLN B CA 1
ATOM 4613 C C . GLN B 1 229 ? 16.375 -4.594 10.203 1 96.44 229 GLN B C 1
ATOM 4615 O O . GLN B 1 229 ? 15.234 -4.973 9.953 1 96.44 229 GLN B O 1
ATOM 4620 N N . LYS B 1 230 ? 16.797 -3.322 10.117 1 96.69 230 LYS B N 1
ATOM 4621 C CA . LYS B 1 230 ? 15.938 -2.299 9.531 1 96.69 230 LYS B CA 1
ATOM 4622 C C . LYS B 1 230 ? 16.031 -2.311 8.008 1 96.69 230 LYS B C 1
ATOM 4624 O O . LYS B 1 230 ? 17.125 -2.268 7.449 1 96.69 230 LYS B O 1
ATOM 4629 N N . TRP B 1 231 ? 14.914 -2.4 7.387 1 97.69 231 TRP B N 1
ATOM 4630 C CA . TRP B 1 231 ? 14.789 -2.328 5.934 1 97.69 231 TRP B CA 1
ATOM 4631 C C . TRP B 1 231 ? 13.914 -1.145 5.52 1 97.69 231 TRP B C 1
ATOM 4633 O O . TRP B 1 231 ? 13.18 -0.595 6.34 1 97.69 231 TRP B O 1
ATOM 4643 N N . ASP B 1 232 ? 14.078 -0.782 4.309 1 96.38 232 ASP B N 1
ATOM 4644 C CA . ASP B 1 232 ? 13.25 0.303 3.801 1 96.38 232 ASP B CA 1
ATOM 4645 C C . ASP B 1 232 ? 11.984 -0.241 3.129 1 96.38 232 ASP B C 1
ATOM 4647 O O . ASP B 1 232 ? 11.023 0.498 2.912 1 96.38 232 ASP B O 1
ATOM 4651 N N . LYS B 1 233 ? 11.984 -1.501 2.801 1 97.69 233 LYS B N 1
ATOM 4652 C CA . LYS B 1 233 ? 10.828 -2.252 2.318 1 97.69 233 LYS B CA 1
ATOM 4653 C C . LYS B 1 233 ? 11.094 -3.754 2.352 1 97.69 233 LYS B C 1
ATOM 4655 O O . LYS B 1 233 ? 12.227 -4.191 2.146 1 97.69 233 LYS B O 1
ATOM 4660 N N . ILE B 1 234 ? 10.07 -4.512 2.588 1 98.62 234 ILE B N 1
ATOM 4661 C CA . ILE B 1 234 ? 10.195 -5.965 2.555 1 98.62 234 ILE B CA 1
ATOM 4662 C C . ILE B 1 234 ? 9.156 -6.547 1.597 1 98.62 234 ILE B C 1
ATOM 4664 O O . ILE B 1 234 ? 7.98 -6.195 1.659 1 98.62 234 ILE B O 1
ATOM 4668 N N . PHE B 1 235 ? 9.617 -7.363 0.685 1 98.44 235 PHE B N 1
ATOM 4669 C CA . PHE B 1 235 ? 8.75 -8.164 -0.17 1 98.44 235 PHE B CA 1
ATOM 4670 C C . PHE B 1 235 ? 8.781 -9.633 0.256 1 98.44 235 PHE B C 1
ATOM 4672 O O . PHE B 1 235 ? 9.852 -10.234 0.342 1 98.44 235 PHE B O 1
ATOM 4679 N N . TYR B 1 236 ? 7.707 -10.148 0.587 1 98.38 236 TYR B N 1
ATOM 4680 C CA . TYR B 1 236 ? 7.617 -11.555 0.958 1 98.38 236 TYR B CA 1
ATOM 4681 C C . TYR B 1 236 ? 6.562 -12.273 0.124 1 98.38 236 TYR B C 1
ATOM 4683 O O . TYR B 1 236 ? 5.43 -11.805 0.004 1 98.38 236 TYR B O 1
ATOM 4691 N N . THR B 1 237 ? 6.902 -13.289 -0.477 1 97.94 237 THR B N 1
ATOM 4692 C CA . THR B 1 237 ? 5.98 -14.211 -1.137 1 97.94 237 THR B CA 1
ATOM 4693 C C . THR B 1 237 ? 6 -15.578 -0.458 1 97.94 237 THR B C 1
ATOM 4695 O O . THR B 1 237 ? 7.055 -16.203 -0.346 1 97.94 237 THR B O 1
ATOM 4698 N N . GLY B 1 238 ? 4.926 -16.016 0.013 1 95.88 238 GLY B N 1
ATOM 4699 C CA . GLY B 1 238 ? 4.848 -17.281 0.71 1 95.88 238 GLY B CA 1
ATOM 4700 C C . GLY B 1 238 ? 3.52 -17.5 1.414 1 95.88 238 GLY B C 1
ATOM 4701 O O . GLY B 1 238 ? 2.473 -17.078 0.916 1 95.88 238 GLY B O 1
ATOM 4702 N N . ASN B 1 239 ? 3.555 -18.266 2.564 1 94.31 239 ASN B N 1
ATOM 4703 C CA . ASN B 1 239 ? 2.309 -18.578 3.25 1 94.31 239 ASN B CA 1
ATOM 4704 C C . ASN B 1 239 ? 1.969 -17.547 4.312 1 94.31 239 ASN B C 1
ATOM 4706 O O . ASN B 1 239 ? 2.797 -16.688 4.641 1 94.31 239 ASN B O 1
ATOM 4710 N N . GLY B 1 240 ? 0.726 -17.641 4.844 1 94.31 240 GLY B N 1
ATOM 4711 C CA . GLY B 1 240 ? 0.221 -16.688 5.809 1 94.31 240 GLY B CA 1
ATOM 4712 C C . GLY B 1 240 ? 0.929 -16.75 7.148 1 94.31 240 GLY B C 1
ATOM 4713 O O . GLY B 1 240 ? 1.124 -15.727 7.805 1 94.31 240 GLY B O 1
ATOM 4714 N N . ARG B 1 241 ? 1.291 -17.875 7.52 1 95.38 241 ARG B N 1
ATOM 4715 C CA . ARG B 1 241 ? 1.961 -18.031 8.805 1 95.38 241 ARG B CA 1
ATOM 4716 C C . ARG B 1 241 ? 3.246 -17.219 8.852 1 95.38 241 ARG B C 1
ATOM 4718 O O . ARG B 1 241 ? 3.445 -16.422 9.773 1 95.38 241 ARG B O 1
ATOM 4725 N N . VAL B 1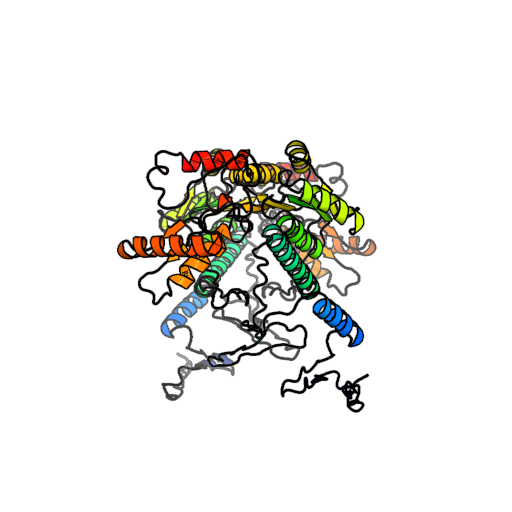 242 ? 4.09 -17.438 7.836 1 96.69 242 VAL B N 1
ATOM 4726 C CA . VAL B 1 242 ? 5.344 -16.688 7.797 1 96.69 242 VAL B CA 1
ATOM 4727 C C . VAL B 1 242 ? 5.07 -15.227 7.469 1 96.69 242 VAL B C 1
ATOM 4729 O O . VAL B 1 242 ? 5.766 -14.328 7.961 1 96.69 242 VAL B O 1
ATOM 4732 N N . GLY B 1 243 ? 4.047 -14.945 6.668 1 97.44 243 GLY B N 1
ATOM 4733 C CA . GLY B 1 243 ? 3.645 -13.578 6.395 1 97.44 243 GLY B CA 1
ATOM 4734 C C . GLY B 1 243 ? 3.391 -12.766 7.652 1 97.44 243 GLY B C 1
ATOM 4735 O O . GLY B 1 243 ? 3.779 -11.602 7.738 1 97.44 243 GLY B O 1
ATOM 4736 N N . ARG B 1 244 ? 2.73 -13.391 8.641 1 97.56 244 ARG B N 1
ATOM 4737 C CA . ARG B 1 244 ? 2.461 -12.734 9.922 1 97.56 244 ARG B CA 1
ATOM 4738 C C . ARG B 1 244 ? 3.756 -12.406 10.656 1 97.56 244 ARG B C 1
ATOM 4740 O O . ARG B 1 244 ? 3.883 -11.344 11.258 1 97.56 244 ARG B O 1
ATOM 4747 N N . ILE B 1 245 ? 4.695 -13.266 10.555 1 97.94 245 ILE B N 1
ATOM 4748 C CA . ILE B 1 245 ? 5.988 -13.07 11.195 1 97.94 245 ILE B CA 1
ATOM 4749 C C . ILE B 1 245 ? 6.719 -11.898 10.539 1 97.94 245 ILE B C 1
ATOM 4751 O O . ILE B 1 245 ? 7.258 -11.031 11.227 1 97.94 245 ILE B O 1
ATOM 4755 N N . VAL B 1 246 ? 6.734 -11.883 9.227 1 98.19 246 VAL B N 1
ATOM 4756 C CA . VAL B 1 246 ? 7.398 -10.836 8.461 1 98.19 246 VAL B CA 1
ATOM 4757 C C . VAL B 1 246 ? 6.781 -9.477 8.805 1 98.19 246 VAL B C 1
ATOM 4759 O O . VAL B 1 246 ? 7.496 -8.516 9.078 1 98.19 246 VAL B O 1
ATOM 4762 N N . MET B 1 247 ? 5.504 -9.422 8.797 1 97.69 247 MET B N 1
ATOM 4763 C CA . MET B 1 247 ? 4.801 -8.164 9.062 1 97.69 247 MET B CA 1
ATOM 4764 C C . MET B 1 247 ? 5.059 -7.691 10.492 1 97.69 247 MET B C 1
ATOM 4766 O O . MET B 1 247 ? 5.27 -6.5 10.727 1 97.69 247 MET B O 1
ATOM 4770 N N . ALA B 1 248 ? 5.008 -8.586 11.414 1 97.56 248 ALA B N 1
ATOM 4771 C CA . ALA B 1 248 ? 5.285 -8.234 12.805 1 97.56 248 ALA B CA 1
ATOM 4772 C C . ALA B 1 248 ? 6.703 -7.699 12.969 1 97.56 248 ALA B C 1
ATOM 4774 O O . ALA B 1 248 ? 6.93 -6.727 13.688 1 97.56 248 ALA B O 1
ATOM 4775 N N . ALA B 1 249 ? 7.645 -8.336 12.328 1 97.88 249 ALA B N 1
ATOM 4776 C CA . ALA B 1 249 ? 9.023 -7.863 12.375 1 97.88 249 ALA B CA 1
ATOM 4777 C C . ALA B 1 249 ? 9.156 -6.477 11.75 1 97.88 249 ALA B C 1
ATOM 4779 O O . ALA B 1 249 ? 9.891 -5.629 12.258 1 97.88 249 ALA B O 1
ATOM 4780 N N . ALA B 1 250 ? 8.477 -6.254 10.688 1 97.81 250 ALA B N 1
ATOM 4781 C CA . ALA B 1 250 ? 8.508 -4.977 9.977 1 97.81 250 ALA B CA 1
ATOM 4782 C C . ALA B 1 250 ? 7.977 -3.848 10.852 1 97.81 250 ALA B C 1
ATOM 4784 O O . ALA B 1 250 ? 8.398 -2.697 10.719 1 97.81 250 ALA B O 1
ATOM 4785 N N . ALA B 1 251 ? 7.023 -4.18 11.695 1 97 251 ALA B N 1
ATOM 4786 C CA . ALA B 1 251 ? 6.375 -3.184 12.539 1 97 251 ALA B CA 1
ATOM 4787 C C . ALA B 1 251 ? 7.391 -2.492 13.445 1 97 251 ALA B C 1
ATOM 4789 O O . ALA B 1 251 ? 7.254 -1.304 13.75 1 97 251 ALA B O 1
ATOM 4790 N N . LYS B 1 252 ? 8.438 -3.197 13.82 1 96.38 252 LYS B N 1
ATOM 4791 C CA . LYS B 1 252 ? 9.445 -2.662 14.734 1 96.38 252 LYS B CA 1
ATOM 4792 C C . LYS B 1 252 ? 10.094 -1.408 14.156 1 96.38 252 LYS B C 1
ATOM 4794 O O . LYS B 1 252 ? 10.477 -0.501 14.898 1 96.38 252 LYS B O 1
ATOM 4799 N N . HIS B 1 253 ? 10.18 -1.389 12.875 1 95.38 253 HIS B N 1
ATOM 4800 C CA . HIS B 1 253 ? 10.852 -0.277 12.219 1 95.38 253 HIS B CA 1
ATOM 4801 C C . HIS B 1 253 ? 9.898 0.491 11.312 1 95.38 253 HIS B C 1
ATOM 4803 O O . HIS B 1 253 ? 10.328 1.328 10.516 1 95.38 253 HIS B O 1
ATOM 4809 N N . LEU B 1 254 ? 8.633 0.142 11.383 1 95.62 254 LEU B N 1
ATOM 4810 C CA . LEU B 1 254 ? 7.617 0.744 10.531 1 95.62 254 LEU B CA 1
ATOM 4811 C C . LEU B 1 254 ? 7.977 0.579 9.062 1 95.62 254 LEU B C 1
ATOM 4813 O O . LEU B 1 254 ? 7.867 1.528 8.281 1 95.62 254 LEU B O 1
ATOM 4817 N N . THR B 1 255 ? 8.516 -0.57 8.75 1 96.69 255 THR B N 1
ATOM 4818 C CA . THR B 1 255 ? 8.898 -0.88 7.379 1 96.69 255 THR B CA 1
ATOM 4819 C C . THR B 1 255 ? 7.672 -1.283 6.559 1 96.69 255 THR B C 1
ATOM 4821 O O . THR B 1 255 ? 6.918 -2.176 6.957 1 96.69 255 THR B O 1
ATOM 4824 N N . PRO B 1 256 ? 7.449 -0.599 5.43 1 94.69 256 PRO B N 1
ATOM 4825 C CA . PRO B 1 256 ? 6.367 -1.079 4.57 1 94.69 256 PRO B CA 1
ATOM 4826 C C . PRO B 1 256 ? 6.633 -2.475 4.012 1 94.69 256 PRO B C 1
ATOM 4828 O O . PRO B 1 256 ? 7.785 -2.822 3.727 1 94.69 256 PRO B O 1
ATOM 4831 N N . VAL B 1 257 ? 5.5 -3.227 3.838 1 96.94 257 VAL B N 1
ATOM 4832 C CA . VAL B 1 257 ? 5.652 -4.602 3.369 1 96.94 257 VAL B CA 1
ATOM 4833 C C . VAL B 1 257 ? 4.699 -4.855 2.201 1 96.94 257 VAL B C 1
ATOM 4835 O O . VAL B 1 257 ? 3.629 -4.25 2.121 1 96.94 257 VAL B O 1
ATOM 4838 N N . VAL B 1 258 ? 5.16 -5.629 1.273 1 96.19 258 VAL B N 1
ATOM 4839 C CA . VAL B 1 258 ? 4.305 -6.285 0.288 1 96.19 258 VAL B CA 1
ATOM 4840 C C . VAL B 1 258 ? 4.262 -7.789 0.56 1 96.19 258 VAL B C 1
ATOM 4842 O O . VAL B 1 258 ? 5.293 -8.469 0.502 1 96.19 258 VAL B O 1
ATOM 4845 N N . LEU B 1 259 ? 3.119 -8.203 0.898 1 95.62 259 LEU B N 1
ATOM 4846 C CA . LEU B 1 259 ? 2.916 -9.609 1.204 1 95.62 259 LEU B CA 1
ATOM 4847 C C . LEU B 1 259 ? 2.084 -10.289 0.121 1 95.62 259 LEU B C 1
ATOM 4849 O O . LEU B 1 259 ? 0.896 -10 -0.03 1 95.62 259 LEU B O 1
ATOM 4853 N N . GLU B 1 260 ? 2.736 -11.039 -0.649 1 95.19 260 GLU B N 1
ATOM 4854 C CA . GLU B 1 260 ? 2.041 -11.898 -1.607 1 95.19 260 GLU B CA 1
ATOM 4855 C C . GLU B 1 260 ? 1.815 -13.297 -1.04 1 95.19 260 GLU B C 1
ATOM 4857 O O . GLU B 1 260 ? 2.738 -14.109 -1.003 1 95.19 260 GLU B O 1
ATOM 4862 N N . LEU B 1 261 ? 0.629 -13.539 -0.734 1 92.81 261 LEU B N 1
ATOM 4863 C CA . LEU B 1 261 ? 0.329 -14.758 0.021 1 92.81 261 LEU B CA 1
ATOM 4864 C C . LEU B 1 261 ? -0.642 -15.648 -0.746 1 92.81 261 LEU B C 1
ATOM 4866 O O . LEU B 1 261 ? -1.001 -15.344 -1.886 1 92.81 261 LEU B O 1
ATOM 4870 N N . GLY B 1 262 ? -0.929 -16.734 -0.174 1 84.81 262 GLY B N 1
ATOM 4871 C CA . GLY B 1 262 ? -1.842 -17.656 -0.823 1 84.81 262 GLY B CA 1
ATOM 4872 C C . GLY B 1 262 ? -3.266 -17.141 -0.894 1 84.81 262 GLY B C 1
ATOM 4873 O O . GLY B 1 262 ? -3.658 -16.281 -0.109 1 84.81 262 GLY B O 1
ATOM 4874 N N . GLY B 1 263 ? -3.975 -17.562 -1.849 1 78.62 263 GLY B N 1
ATOM 4875 C CA . GLY B 1 263 ? -5.379 -17.234 -2.02 1 78.62 263 GLY B CA 1
ATOM 4876 C C . GLY B 1 263 ? -6.188 -18.344 -2.643 1 78.62 263 GLY B C 1
ATOM 4877 O O . GLY B 1 263 ? -5.703 -19.484 -2.771 1 78.62 263 GLY B O 1
ATOM 4878 N N . LYS B 1 264 ? -7.465 -18.094 -2.738 1 81.75 264 LYS B N 1
ATOM 4879 C CA . LYS B 1 264 ? -8.359 -19.031 -3.42 1 81.75 264 LYS B CA 1
ATOM 4880 C C . LYS B 1 264 ? -8.609 -18.594 -4.863 1 81.75 264 LYS B C 1
ATOM 4882 O O . LYS B 1 264 ? -8.773 -17.406 -5.141 1 81.75 264 LYS B O 1
ATOM 4887 N N . SER B 1 265 ? -8.5 -19.625 -5.703 1 86.44 265 SER B N 1
ATOM 4888 C CA . SER B 1 265 ? -8.68 -19.375 -7.133 1 86.44 265 SER B CA 1
ATOM 4889 C C . SER B 1 265 ? -9.82 -20.234 -7.691 1 86.44 265 SER B C 1
ATOM 4891 O O . SER B 1 265 ? -9.578 -21.25 -8.344 1 86.44 265 SER B O 1
ATOM 4893 N N . PRO B 1 266 ? -11.047 -19.766 -7.543 1 84.94 266 PRO B N 1
ATOM 4894 C CA . PRO B 1 266 ? -12.188 -20.547 -8.039 1 84.94 266 PRO B CA 1
ATOM 4895 C C . PRO B 1 266 ? -12.375 -20.422 -9.547 1 84.94 266 PRO B C 1
ATOM 4897 O O . PRO B 1 266 ? -11.938 -19.438 -10.148 1 84.94 266 PRO B O 1
ATOM 4900 N N . VAL B 1 267 ? -12.938 -21.5 -10.117 1 88.5 267 VAL B N 1
ATOM 4901 C CA . VAL B 1 267 ? -13.383 -21.484 -11.508 1 88.5 267 VAL B CA 1
ATOM 4902 C C . VAL B 1 267 ? -14.891 -21.703 -11.578 1 88.5 267 VAL B C 1
ATOM 4904 O O . VAL B 1 267 ? -15.414 -22.641 -10.969 1 88.5 267 VAL B O 1
ATOM 4907 N N . VAL B 1 268 ? -15.547 -20.797 -12.211 1 86.56 268 VAL B N 1
ATOM 4908 C CA . VAL B 1 268 ? -16.984 -20.953 -12.422 1 86.56 268 VAL B CA 1
ATOM 4909 C C . VAL B 1 268 ? -17.25 -21.406 -13.859 1 86.56 268 VAL B C 1
ATOM 4911 O O . VAL B 1 268 ? -16.812 -20.75 -14.812 1 86.56 268 VAL B O 1
ATOM 4914 N N . VAL B 1 269 ? -17.828 -22.5 -13.953 1 89.12 269 VAL B N 1
ATOM 4915 C CA . VAL B 1 269 ? -18.25 -23.016 -15.25 1 89.12 269 VAL B CA 1
ATOM 4916 C C . VAL B 1 269 ? -19.766 -22.859 -15.383 1 89.12 269 VAL B C 1
ATOM 4918 O O . VAL B 1 269 ? -20.531 -23.625 -14.773 1 89.12 269 VAL B O 1
ATOM 4921 N N . ASP B 1 270 ? -20.109 -21.891 -16.172 1 83.38 270 ASP B N 1
ATOM 4922 C CA . ASP B 1 270 ? -21.531 -21.594 -16.359 1 83.38 270 ASP B CA 1
ATOM 4923 C C . ASP B 1 270 ? -22.125 -22.453 -17.469 1 83.38 270 ASP B C 1
ATOM 4925 O O . ASP B 1 270 ? -21.891 -22.188 -18.656 1 83.38 270 ASP B O 1
ATOM 4929 N N . SER B 1 271 ? -23 -23.344 -17.156 1 78.69 271 SER B N 1
ATOM 4930 C CA . SER B 1 271 ? -23.609 -24.281 -18.094 1 78.69 271 SER B CA 1
ATOM 4931 C C . SER B 1 271 ? -24.531 -23.578 -19.078 1 78.69 271 SER B C 1
ATOM 4933 O O . SER B 1 271 ? -24.859 -24.109 -20.141 1 78.69 271 SER B O 1
ATOM 4935 N N . ASN B 1 272 ? -24.984 -22.469 -18.609 1 74.25 272 ASN B N 1
ATOM 4936 C CA . ASN B 1 272 ? -25.938 -21.75 -19.453 1 74.25 272 ASN B CA 1
ATOM 4937 C C . ASN B 1 272 ? -25.234 -20.922 -20.516 1 74.25 272 ASN B C 1
ATOM 4939 O O . ASN B 1 272 ? -25.891 -20.312 -21.375 1 74.25 272 ASN B O 1
ATOM 4943 N N . SER B 1 273 ? -23.984 -21.078 -20.406 1 71.19 273 SER B N 1
ATOM 4944 C CA . SER B 1 273 ? -23.203 -20.359 -21.422 1 71.19 273 SER B CA 1
ATOM 4945 C C . SER B 1 273 ? -22.781 -21.297 -22.547 1 71.19 273 SER B C 1
ATOM 4947 O O . SER B 1 273 ? -22.812 -22.531 -22.391 1 71.19 273 SER B O 1
ATOM 4949 N N . ASN B 1 274 ? -22.875 -20.906 -23.812 1 79.75 274 ASN B N 1
ATOM 4950 C CA . ASN B 1 274 ? -22.438 -21.688 -24.953 1 79.75 274 ASN B CA 1
ATOM 4951 C C . ASN B 1 274 ? -20.938 -21.984 -24.875 1 79.75 274 ASN B C 1
ATOM 4953 O O . ASN B 1 274 ? -20.172 -21.5 -25.703 1 79.75 274 ASN B O 1
ATOM 4957 N N . ILE B 1 275 ? -20.641 -22.844 -23.766 1 80.94 275 ILE B N 1
ATOM 4958 C CA . ILE B 1 275 ? -19.203 -23.125 -23.609 1 80.94 275 ILE B CA 1
ATOM 4959 C C . ILE B 1 275 ? -18.859 -24.422 -24.328 1 80.94 275 ILE B C 1
ATOM 4961 O O . ILE B 1 275 ? -19.703 -25.297 -24.5 1 80.94 275 ILE B O 1
ATOM 4965 N N . ASN B 1 276 ? -17.641 -24.469 -24.875 1 86.75 276 ASN B N 1
ATOM 4966 C CA . ASN B 1 276 ? -17.031 -25.719 -25.344 1 86.75 276 ASN B CA 1
ATOM 4967 C C . ASN B 1 276 ? -16.422 -26.5 -24.188 1 86.75 276 ASN B C 1
ATOM 4969 O O . ASN B 1 276 ? -15.391 -26.094 -23.625 1 86.75 276 ASN B O 1
ATOM 4973 N N . LEU B 1 277 ? -17.031 -27.594 -23.844 1 89.25 277 LEU B N 1
ATOM 4974 C CA . LEU B 1 277 ? -16.672 -28.359 -22.656 1 89.25 277 LEU B CA 1
ATOM 4975 C C . LEU B 1 277 ? -15.25 -28.891 -22.75 1 89.25 277 LEU B C 1
ATOM 4977 O O . LEU B 1 277 ? -14.508 -28.875 -21.766 1 89.25 277 LEU B O 1
ATOM 4981 N N . GLN B 1 278 ? -14.875 -29.344 -23.906 1 90.56 278 GLN B N 1
ATOM 4982 C CA . GLN B 1 278 ? -13.523 -29.859 -24.109 1 90.56 278 GLN B CA 1
ATOM 4983 C C . GLN B 1 278 ? -12.484 -28.766 -23.891 1 90.56 278 GLN B C 1
ATOM 4985 O O . GLN B 1 278 ? -11.5 -28.953 -23.172 1 90.56 278 GLN B O 1
ATOM 4990 N N . VAL B 1 279 ? -12.734 -27.656 -24.438 1 86.12 279 VAL B N 1
ATOM 4991 C CA . VAL B 1 279 ? -11.805 -26.531 -24.312 1 86.12 279 VAL B CA 1
ATOM 4992 C C . VAL B 1 279 ? -11.742 -26.062 -22.859 1 86.12 279 VAL B C 1
ATOM 4994 O O . VAL B 1 279 ? -10.656 -25.828 -22.328 1 86.12 279 VAL B O 1
ATOM 4997 N N . THR B 1 280 ? -12.883 -25.984 -22.234 1 88.25 280 THR B N 1
ATOM 4998 C CA . THR B 1 280 ? -12.977 -25.562 -20.844 1 88.25 280 THR B CA 1
ATOM 4999 C C . THR B 1 280 ? -12.18 -26.484 -19.938 1 88.25 280 THR B C 1
ATOM 5001 O O . THR B 1 280 ? -11.375 -26.031 -19.125 1 88.25 280 THR B O 1
ATOM 5004 N N . THR B 1 281 ? -12.336 -27.703 -20.141 1 92.25 281 THR B N 1
ATOM 5005 C CA . THR B 1 281 ? -11.672 -28.703 -19.312 1 92.25 281 THR B CA 1
ATOM 5006 C C . THR B 1 281 ? -10.164 -28.688 -19.531 1 92.25 281 THR B C 1
ATOM 5008 O O . THR B 1 281 ? -9.391 -28.75 -18.578 1 92.25 281 THR B O 1
ATOM 5011 N N . ARG B 1 282 ? -9.781 -28.531 -20.734 1 90.38 282 ARG B N 1
ATOM 5012 C CA . ARG B 1 282 ? -8.359 -28.484 -21.047 1 90.38 282 ARG B CA 1
ATOM 5013 C C . ARG B 1 282 ? -7.695 -27.266 -20.422 1 90.38 282 ARG B C 1
ATOM 5015 O O . ARG B 1 282 ? -6.578 -27.359 -19.906 1 90.38 282 ARG B O 1
ATOM 5022 N N . ARG B 1 283 ? -8.375 -26.188 -20.375 1 87.5 283 ARG B N 1
ATOM 5023 C CA . ARG B 1 283 ? -7.848 -24.969 -19.781 1 87.5 283 ARG B CA 1
ATOM 5024 C C . ARG B 1 283 ? -7.73 -25.109 -18.266 1 87.5 283 ARG B C 1
ATOM 5026 O O . ARG B 1 283 ? -6.758 -24.656 -17.672 1 87.5 283 ARG B O 1
ATOM 5033 N N . ILE B 1 284 ? -8.703 -25.734 -17.703 1 90.88 284 ILE B N 1
ATOM 5034 C CA . ILE B 1 284 ? -8.68 -25.953 -16.266 1 90.88 284 ILE B CA 1
ATOM 5035 C C . ILE B 1 284 ? -7.512 -26.859 -15.891 1 90.88 284 ILE B C 1
ATOM 5037 O O . ILE B 1 284 ? -6.766 -26.578 -14.953 1 90.88 284 ILE B O 1
ATOM 5041 N N . ILE B 1 285 ? -7.285 -27.891 -16.703 1 92.56 285 ILE B N 1
ATOM 5042 C CA . ILE B 1 285 ? -6.223 -28.859 -16.438 1 92.56 285 ILE B CA 1
ATOM 5043 C C . ILE B 1 285 ? -4.863 -28.188 -16.609 1 92.56 285 ILE B C 1
ATOM 5045 O O . ILE B 1 285 ? -3.984 -28.328 -15.758 1 92.56 285 ILE B O 1
ATOM 5049 N N . ALA B 1 286 ? -4.742 -27.422 -17.625 1 87.38 286 ALA B N 1
ATOM 5050 C CA . ALA B 1 286 ? -3.492 -26.703 -17.875 1 87.38 286 ALA B CA 1
ATOM 5051 C C . ALA B 1 286 ? -3.193 -25.719 -16.75 1 87.38 286 ALA B C 1
ATOM 5053 O O . ALA B 1 286 ? -2.047 -25.594 -16.312 1 87.38 286 ALA B O 1
ATOM 5054 N N . GLY B 1 287 ? -4.184 -25.062 -16.281 1 87.38 287 GLY B N 1
ATOM 5055 C CA . GLY B 1 287 ? -4.027 -24.078 -15.203 1 87.38 287 GLY B CA 1
ATOM 5056 C C . GLY B 1 287 ? -3.73 -24.719 -13.859 1 87.38 287 GLY B C 1
ATOM 5057 O O . GLY B 1 287 ? -3.023 -24.125 -13.039 1 87.38 287 GLY B O 1
ATOM 5058 N N . LYS B 1 288 ? -4.238 -25.844 -13.664 1 91.56 288 LYS B N 1
ATOM 5059 C CA . LYS B 1 288 ? -4.09 -26.5 -12.367 1 91.56 288 LYS B CA 1
ATOM 5060 C C . LYS B 1 288 ? -2.764 -27.25 -12.273 1 91.56 288 LYS B C 1
ATOM 5062 O O . LYS B 1 288 ? -1.983 -27.031 -11.344 1 91.56 288 LYS B O 1
ATOM 5067 N N . TRP B 1 289 ? -2.469 -28.062 -13.367 1 90.5 289 TRP B N 1
ATOM 5068 C CA . TRP B 1 289 ? -1.358 -28.984 -13.219 1 90.5 289 TRP B CA 1
ATOM 5069 C C . TRP B 1 289 ? -0.269 -28.703 -14.25 1 90.5 289 TRP B C 1
ATOM 5071 O O . TRP B 1 289 ? 0.847 -29.219 -14.141 1 90.5 289 TRP B O 1
ATOM 5081 N N . GLY B 1 290 ? -0.625 -27.812 -15.188 1 82.31 290 GLY B N 1
ATOM 5082 C CA . GLY B 1 290 ? 0.296 -27.578 -16.297 1 82.31 290 GLY B CA 1
ATOM 5083 C C . GLY B 1 290 ? 1.619 -26.984 -15.844 1 82.31 290 GLY B C 1
ATOM 5084 O O . GLY B 1 290 ? 2.658 -27.25 -16.453 1 82.31 290 GLY B O 1
ATOM 5085 N N . CYS B 1 291 ? 1.418 -26.234 -14.781 1 80.94 291 CYS B N 1
ATOM 5086 C CA . CYS B 1 291 ? 2.635 -25.625 -14.258 1 80.94 291 CYS B CA 1
ATOM 5087 C C . CYS B 1 291 ? 2.885 -26.062 -12.812 1 80.94 291 CYS B C 1
ATOM 5089 O O . CYS B 1 291 ? 2.133 -25.703 -11.914 1 80.94 291 CYS B O 1
ATOM 5091 N N . ASN B 1 292 ? 3.887 -26.875 -12.68 1 88.5 292 ASN B N 1
ATOM 5092 C CA . ASN B 1 292 ? 4.395 -27.281 -11.367 1 88.5 292 ASN B CA 1
ATOM 5093 C C . ASN B 1 292 ? 3.381 -28.125 -10.609 1 88.5 292 ASN B C 1
ATOM 5095 O O . ASN B 1 292 ? 3.254 -28.016 -9.391 1 88.5 292 ASN B O 1
ATOM 5099 N N . ASN B 1 293 ? 2.617 -28.891 -11.375 1 90.62 293 ASN B N 1
ATOM 5100 C CA . ASN B 1 293 ? 1.728 -29.906 -10.812 1 90.62 293 ASN B CA 1
ATOM 5101 C C . ASN B 1 293 ? 0.831 -29.312 -9.727 1 90.62 293 ASN B C 1
ATOM 5103 O O . ASN B 1 293 ? 0.702 -29.891 -8.641 1 90.62 293 ASN B O 1
ATOM 5107 N N . GLY B 1 294 ? 0.304 -28.109 -9.953 1 90.44 294 GLY B N 1
ATOM 5108 C CA . GLY B 1 294 ? -0.677 -27.5 -9.07 1 90.44 294 GLY B CA 1
ATOM 5109 C C . GLY B 1 294 ? -0.052 -26.797 -7.883 1 90.44 294 GLY B C 1
ATOM 5110 O O . GLY B 1 294 ? -0.758 -26.203 -7.066 1 90.44 294 GLY B O 1
ATOM 5111 N N . GLN B 1 295 ? 1.283 -26.859 -7.762 1 91.31 295 GLN B N 1
ATOM 5112 C CA . GLN B 1 295 ? 1.966 -26.172 -6.664 1 91.31 295 GLN B CA 1
ATOM 5113 C C . GLN B 1 295 ? 2.176 -24.703 -6.977 1 91.31 295 GLN B C 1
ATOM 5115 O O . GLN B 1 295 ? 3.303 -24.203 -6.922 1 91.31 295 GLN B O 1
ATOM 5120 N N . ALA B 1 296 ? 1.102 -24.078 -7.348 1 89.69 296 ALA B N 1
ATOM 5121 C CA . ALA B 1 296 ? 1.049 -22.656 -7.691 1 89.69 296 ALA B CA 1
ATOM 5122 C C . ALA B 1 296 ? -0.088 -21.953 -6.953 1 89.69 296 ALA B C 1
ATOM 5124 O O . ALA B 1 296 ? -1.202 -22.484 -6.875 1 89.69 296 ALA B O 1
ATOM 5125 N N . CYS B 1 297 ? 0.14 -20.812 -6.445 1 87.69 297 CYS B N 1
ATOM 5126 C CA . CYS B 1 297 ? -0.829 -20.094 -5.633 1 87.69 297 CYS B CA 1
ATOM 5127 C C . CYS B 1 297 ? -2.004 -19.609 -6.48 1 87.69 297 CYS B C 1
ATOM 5129 O O . CYS B 1 297 ? -3.088 -19.359 -5.957 1 87.69 297 CYS B O 1
ATOM 5131 N N . ILE B 1 298 ? -1.802 -19.562 -7.777 1 85.44 298 ILE B N 1
ATOM 5132 C CA . ILE B 1 298 ? -2.846 -19.016 -8.641 1 85.44 298 ILE B CA 1
ATOM 5133 C C . ILE B 1 298 ? -3.572 -20.156 -9.352 1 85.44 298 ILE B C 1
ATOM 5135 O O . ILE B 1 298 ? -4.449 -19.922 -10.188 1 85.44 298 ILE B O 1
ATOM 5139 N N . SER B 1 299 ? -3.195 -21.406 -9.078 1 88.88 299 SER B N 1
ATOM 5140 C CA . SER B 1 299 ? -3.846 -22.547 -9.719 1 88.88 299 SER B CA 1
ATOM 5141 C C . SER B 1 299 ? -5.285 -22.688 -9.25 1 88.88 299 SER B C 1
ATOM 5143 O O . SER B 1 299 ? -5.586 -22.469 -8.07 1 88.88 299 SER B O 1
ATOM 5145 N N . PRO B 1 300 ? -6.164 -23.125 -10.172 1 88.94 300 PRO B N 1
ATOM 5146 C CA . PRO B 1 300 ? -7.531 -23.406 -9.727 1 88.94 300 PRO B CA 1
ATOM 5147 C C . PRO B 1 300 ? -7.586 -24.375 -8.555 1 88.94 300 PRO B C 1
ATOM 5149 O O . PRO B 1 300 ? -6.914 -25.422 -8.586 1 88.94 300 PRO B O 1
ATOM 5152 N N . ASP B 1 301 ? -8.422 -23.984 -7.594 1 88.75 301 ASP B N 1
ATOM 5153 C CA . ASP B 1 301 ? -8.406 -24.875 -6.43 1 88.75 301 ASP B CA 1
ATOM 5154 C C . ASP B 1 301 ? -9.781 -25.5 -6.207 1 88.75 301 ASP B C 1
ATOM 5156 O O . ASP B 1 301 ? -9.898 -26.516 -5.512 1 88.75 301 ASP B O 1
ATOM 5160 N N . TYR B 1 302 ? -10.867 -24.938 -6.75 1 89.62 302 TYR B N 1
ATOM 5161 C CA . TYR B 1 302 ? -12.172 -25.594 -6.805 1 89.62 302 TYR B CA 1
ATOM 5162 C C . TYR B 1 302 ? -13.008 -25.047 -7.961 1 89.62 302 TYR B C 1
ATOM 5164 O O . TYR B 1 302 ? -12.727 -23.969 -8.484 1 89.62 302 TYR B O 1
ATOM 5172 N N . ILE B 1 303 ? -13.977 -25.859 -8.422 1 92.62 303 ILE B N 1
ATOM 5173 C CA . ILE B 1 303 ? -14.852 -25.531 -9.539 1 92.62 303 ILE B CA 1
ATOM 5174 C C . ILE B 1 303 ? -16.297 -25.438 -9.055 1 92.62 303 ILE B C 1
ATOM 5176 O O . ILE B 1 303 ? -16.75 -26.266 -8.273 1 92.62 303 ILE B O 1
ATOM 5180 N N . ILE B 1 304 ? -16.922 -24.359 -9.539 1 89.69 304 ILE B N 1
ATOM 5181 C CA . ILE B 1 304 ? -18.344 -24.172 -9.258 1 89.69 304 ILE B CA 1
ATOM 5182 C C . ILE B 1 304 ? -19.141 -24.297 -10.555 1 89.69 304 ILE B C 1
ATOM 5184 O O . ILE B 1 304 ? -18.797 -23.703 -11.57 1 89.69 304 ILE B O 1
ATOM 5188 N N . THR B 1 305 ? -20.156 -25.109 -10.578 1 90.44 305 THR B N 1
ATOM 5189 C CA . THR B 1 305 ? -21.047 -25.281 -11.719 1 90.44 305 THR B CA 1
ATOM 5190 C C . THR B 1 305 ? -22.438 -25.703 -11.266 1 90.44 305 THR B C 1
ATOM 5192 O O . THR B 1 305 ? -22.719 -25.719 -10.062 1 90.44 305 THR B O 1
ATOM 5195 N N . THR B 1 306 ? -23.391 -25.938 -12.203 1 87.06 306 THR B N 1
ATOM 5196 C CA . THR B 1 306 ? -24.734 -26.375 -11.859 1 87.06 306 THR B CA 1
ATOM 5197 C C . THR B 1 306 ? -24.766 -27.875 -11.586 1 87.06 306 THR B C 1
ATOM 5199 O O . THR B 1 306 ? -23.922 -28.625 -12.078 1 87.06 306 THR B O 1
ATOM 5202 N N . LYS B 1 307 ? -25.766 -28.25 -10.922 1 89.62 307 LYS B N 1
ATOM 5203 C CA . LYS B 1 307 ? -25.891 -29.641 -10.492 1 89.62 307 LYS B CA 1
ATOM 5204 C C . LYS B 1 307 ? -25.938 -30.578 -11.688 1 89.62 307 LYS B C 1
ATOM 5206 O O . LYS B 1 307 ? -25.266 -31.625 -11.695 1 89.62 307 LYS B O 1
ATOM 5211 N N . ASP B 1 308 ? -26.641 -30.219 -12.648 1 87.69 308 ASP B N 1
ATOM 5212 C CA . ASP B 1 308 ? -26.844 -31.078 -13.805 1 87.69 308 ASP B CA 1
ATOM 5213 C C . ASP B 1 308 ? -25.594 -31.125 -14.68 1 87.69 308 ASP B C 1
ATOM 5215 O O . ASP B 1 308 ? -25.391 -32.094 -15.422 1 87.69 308 ASP B O 1
ATOM 5219 N N . TYR B 1 309 ? -24.781 -30.125 -14.508 1 90.12 309 TYR B N 1
ATOM 5220 C CA . TYR B 1 309 ? -23.609 -30.031 -15.383 1 90.12 309 TYR B CA 1
ATOM 5221 C C . TYR B 1 309 ? -22.391 -30.672 -14.734 1 90.12 309 TYR B C 1
ATOM 5223 O O . TYR B 1 309 ? -21.422 -31.016 -15.422 1 90.12 309 TYR B O 1
ATOM 5231 N N . ALA B 1 310 ? -22.406 -30.922 -13.5 1 92.62 310 ALA B N 1
ATOM 5232 C CA . ALA B 1 310 ? -21.266 -31.391 -12.727 1 92.62 310 ALA B CA 1
ATOM 5233 C C . ALA B 1 310 ? -20.797 -32.75 -13.219 1 92.62 310 ALA B C 1
ATOM 5235 O O . ALA B 1 310 ? -19.609 -32.938 -13.5 1 92.62 310 ALA B O 1
ATOM 5236 N N . PRO B 1 311 ? -21.734 -33.719 -13.477 1 93.69 311 PRO B N 1
ATOM 5237 C CA . PRO B 1 311 ? -21.266 -35.031 -13.953 1 93.69 311 PRO B CA 1
ATOM 5238 C C . PRO B 1 311 ? -20.625 -34.938 -15.344 1 93.69 311 PRO B C 1
ATOM 5240 O O . PRO B 1 311 ? -19.656 -35.656 -15.617 1 93.69 311 PRO B O 1
ATOM 5243 N N . LYS B 1 312 ? -21.109 -34.094 -16.109 1 94 312 LYS B N 1
ATOM 5244 C CA . LYS B 1 312 ? -20.562 -33.906 -17.453 1 94 312 LYS B CA 1
ATOM 5245 C C . LYS B 1 312 ? -19.156 -33.344 -17.391 1 94 312 LYS B C 1
ATOM 5247 O O . LYS B 1 312 ? -18.266 -33.781 -18.125 1 94 312 LYS B O 1
ATOM 5252 N N . LEU B 1 313 ? -19.047 -32.406 -16.531 1 94.88 313 LEU B N 1
ATOM 5253 C CA . LEU B 1 313 ? -17.75 -31.75 -16.359 1 94.88 313 LEU B CA 1
ATOM 5254 C C . LEU B 1 313 ? -16.734 -32.75 -15.805 1 94.88 313 LEU B C 1
ATOM 5256 O O . LEU B 1 313 ? -15.594 -32.781 -16.281 1 94.88 313 LEU B O 1
ATOM 5260 N N . VAL B 1 314 ? -17.109 -33.562 -14.898 1 96.06 314 VAL B N 1
ATOM 5261 C CA . VAL B 1 314 ? -16.219 -34.531 -14.281 1 96.06 314 VAL B CA 1
ATOM 5262 C C . VAL B 1 314 ? -15.766 -35.562 -15.32 1 96.06 314 VAL B C 1
ATOM 5264 O O . VAL B 1 314 ? -14.586 -35.875 -15.398 1 96.06 314 VAL B O 1
ATOM 5267 N N . ASP B 1 315 ? -16.688 -35.969 -16.125 1 96.31 315 ASP B N 1
ATOM 5268 C CA . ASP B 1 315 ? -16.359 -36.969 -17.156 1 96.31 315 ASP B CA 1
ATOM 5269 C C . ASP B 1 315 ? -15.391 -36.375 -18.172 1 96.31 315 ASP B C 1
ATOM 5271 O O . ASP B 1 315 ? -14.438 -37.062 -18.578 1 96.31 315 ASP B O 1
ATOM 5275 N N . ALA B 1 316 ? -15.68 -35.188 -18.469 1 95.94 316 ALA B N 1
ATOM 5276 C CA . ALA B 1 316 ? -14.789 -34.5 -19.422 1 95.94 316 ALA B CA 1
ATOM 5277 C C . ALA B 1 316 ? -13.391 -34.312 -18.828 1 95.94 316 ALA B C 1
ATOM 5279 O O . ALA B 1 316 ? -12.391 -34.5 -19.531 1 95.94 316 ALA B O 1
ATOM 5280 N N . LEU B 1 317 ? -13.289 -33.969 -17.641 1 96 317 LEU B N 1
ATOM 5281 C CA . LEU B 1 317 ? -12.016 -33.812 -16.953 1 96 317 LEU B CA 1
ATOM 5282 C C . LEU B 1 317 ? -11.234 -35.125 -16.938 1 96 317 LEU B C 1
ATOM 5284 O O . LEU B 1 317 ? -10.039 -35.156 -17.219 1 96 317 LEU B O 1
ATOM 5288 N N . LYS B 1 318 ? -11.898 -36.219 -16.672 1 95.62 318 LYS B N 1
ATOM 5289 C CA . LYS B 1 318 ? -11.266 -37.531 -16.641 1 95.62 318 LYS B CA 1
ATOM 5290 C C . LYS B 1 318 ? -10.656 -37.875 -18 1 95.62 318 LYS B C 1
ATOM 5292 O O . LYS B 1 318 ? -9.5 -38.281 -18.078 1 95.62 318 LYS B O 1
ATOM 5297 N N . THR B 1 319 ? -11.461 -37.562 -18.922 1 96.12 319 THR B N 1
ATOM 5298 C CA . THR B 1 319 ? -11.047 -37.906 -20.281 1 96.12 319 THR B CA 1
ATOM 5299 C C . THR B 1 319 ? -9.828 -37.062 -20.688 1 96.12 319 THR B C 1
ATOM 5301 O O . THR B 1 319 ? -8.836 -37.625 -21.172 1 96.12 319 THR B O 1
ATOM 5304 N N . GLU B 1 320 ? -9.93 -35.812 -20.422 1 94.94 320 GLU B N 1
ATOM 5305 C CA . GLU B 1 320 ? -8.852 -34.938 -20.859 1 94.94 320 GLU B CA 1
ATOM 5306 C C . GLU B 1 320 ? -7.609 -35.094 -19.984 1 94.94 320 GLU B C 1
ATOM 5308 O O . GLU B 1 320 ? -6.484 -34.938 -20.469 1 94.94 320 GLU B O 1
ATOM 5313 N N . LEU B 1 321 ? -7.75 -35.438 -18.781 1 94.38 321 LEU B N 1
ATOM 5314 C CA . LEU B 1 321 ? -6.605 -35.688 -17.906 1 94.38 321 LEU B CA 1
ATOM 5315 C C . LEU B 1 321 ? -5.777 -36.875 -18.422 1 94.38 321 LEU B C 1
ATOM 5317 O O . LEU B 1 321 ? -4.543 -36.812 -18.391 1 94.38 321 LEU B O 1
ATOM 5321 N N . GLU B 1 322 ? -6.441 -37.844 -18.844 1 93.75 322 GLU B N 1
ATOM 5322 C CA . GLU B 1 322 ? -5.738 -38.969 -19.438 1 93.75 322 GLU B CA 1
ATOM 5323 C C . GLU B 1 322 ? -5 -38.562 -20.703 1 93.75 322 GLU B C 1
ATOM 5325 O O . GLU B 1 322 ? -3.893 -39.062 -20.969 1 93.75 322 GLU B O 1
ATOM 5330 N N . SER B 1 323 ? -5.719 -37.688 -21.406 1 92.19 323 SER B N 1
ATOM 5331 C CA . SER B 1 323 ? -5.086 -37.219 -22.625 1 92.19 323 SER B CA 1
ATOM 5332 C C . SER B 1 323 ? -3.822 -36.406 -22.328 1 92.19 323 SER B C 1
ATOM 5334 O O . SER B 1 323 ? -2.844 -36.469 -23.062 1 92.19 323 SER B O 1
ATOM 5336 N N . PHE B 1 324 ? -3.783 -35.719 -21.234 1 90.44 324 PHE B N 1
ATOM 5337 C CA . PHE B 1 324 ? -2.658 -34.875 -20.875 1 90.44 324 PHE B CA 1
ATOM 5338 C C . PHE B 1 324 ? -1.526 -35.719 -20.266 1 90.44 324 PHE B C 1
ATOM 5340 O O . PHE B 1 324 ? -0.36 -35.531 -20.625 1 90.44 324 PHE B O 1
ATOM 5347 N N . TYR B 1 325 ? -1.876 -36.688 -19.391 1 90.75 325 TYR B N 1
ATOM 5348 C CA . TYR B 1 325 ? -0.84 -37.281 -18.531 1 90.75 325 TYR B CA 1
ATOM 5349 C C . TYR B 1 325 ? -0.838 -38.781 -18.609 1 90.75 325 TYR B C 1
ATOM 5351 O O . TYR B 1 325 ? -0.062 -39.438 -17.922 1 90.75 325 TYR B O 1
ATOM 5359 N N . GLY B 1 326 ? -1.728 -39.312 -19.375 1 90.75 326 GLY B N 1
ATOM 5360 C CA . GLY B 1 326 ? -1.807 -40.75 -19.531 1 90.75 326 GLY B CA 1
ATOM 5361 C C . GLY B 1 326 ? -2.697 -41.438 -18.5 1 90.75 326 GLY B C 1
ATOM 5362 O O . GLY B 1 326 ? -3.23 -40.781 -17.609 1 90.75 326 GLY B O 1
ATOM 5363 N N . LYS B 1 327 ? -2.762 -42.719 -18.609 1 90.75 327 LYS B N 1
ATOM 5364 C CA . LYS B 1 327 ? -3.615 -43.5 -17.719 1 90.75 327 LYS B CA 1
ATOM 5365 C C . LYS B 1 327 ? -2.998 -43.625 -16.328 1 90.75 327 LYS B C 1
ATOM 5367 O O . LYS B 1 327 ? -3.715 -43.781 -15.336 1 90.75 327 LYS B O 1
ATOM 5372 N N . ASN B 1 328 ? -1.624 -43.531 -16.344 1 90.69 328 ASN B N 1
ATOM 5373 C CA . ASN B 1 328 ? -0.888 -43.562 -15.086 1 90.69 328 ASN B CA 1
ATOM 5374 C C . ASN B 1 328 ? -0.07 -42.281 -14.891 1 90.69 328 ASN B C 1
ATOM 5376 O O . ASN B 1 328 ? 1.129 -42.25 -15.18 1 90.69 328 ASN B O 1
ATOM 5380 N N . PRO B 1 329 ? -0.691 -41.312 -14.25 1 89.12 329 PRO B N 1
ATOM 5381 C CA . PRO B 1 329 ? -0.029 -40 -14.141 1 89.12 329 PRO B CA 1
ATOM 5382 C C . PRO B 1 329 ? 1.255 -40.062 -13.312 1 89.12 329 PRO B C 1
ATOM 5384 O O . PRO B 1 329 ? 2.148 -39.219 -13.492 1 89.12 329 PRO B O 1
ATOM 5387 N N . LEU B 1 330 ? 1.41 -41 -12.469 1 89.31 330 LEU B N 1
ATOM 5388 C CA . LEU B 1 330 ? 2.602 -41.156 -11.641 1 89.31 330 LEU B CA 1
ATOM 5389 C C . LEU B 1 330 ? 3.834 -41.406 -12.5 1 89.31 330 LEU B C 1
ATOM 5391 O O . LEU B 1 330 ? 4.961 -41.156 -12.062 1 89.31 330 LEU B O 1
ATOM 5395 N N . GLU B 1 331 ? 3.535 -41.906 -13.703 1 87.06 331 GLU B N 1
ATOM 5396 C CA . GLU B 1 331 ? 4.641 -42.25 -14.594 1 87.06 331 GLU B CA 1
ATOM 5397 C C . GLU B 1 331 ? 4.82 -41.188 -15.672 1 87.06 331 GLU B C 1
ATOM 5399 O O . GLU B 1 331 ? 5.715 -41.281 -16.516 1 87.06 331 GLU B O 1
ATOM 5404 N N . SER B 1 332 ? 4.008 -40.219 -15.609 1 86.69 332 SER B N 1
ATOM 5405 C CA . SER B 1 332 ? 4.066 -39.219 -16.656 1 86.69 332 SER B CA 1
ATOM 5406 C C . SER B 1 332 ? 5.336 -38.375 -16.531 1 86.69 332 SER B C 1
ATOM 5408 O O . SER B 1 332 ? 5.727 -37.969 -15.438 1 86.69 332 SER B O 1
ATOM 5410 N N . LYS B 1 333 ? 5.965 -38.094 -17.578 1 79.75 333 LYS B N 1
ATOM 5411 C CA . LYS B 1 333 ? 7.156 -37.25 -17.609 1 79.75 333 LYS B CA 1
ATOM 5412 C C . LYS B 1 333 ? 6.777 -35.781 -17.703 1 79.75 333 LYS B C 1
ATOM 5414 O O . LYS B 1 333 ? 7.633 -34.906 -17.547 1 79.75 333 LYS B O 1
ATOM 5419 N N . ASP B 1 334 ? 5.512 -35.562 -17.891 1 80.12 334 ASP B N 1
ATOM 5420 C CA . ASP B 1 334 ? 5.039 -34.188 -18.125 1 80.12 334 ASP B CA 1
ATOM 5421 C C . ASP B 1 334 ? 4.492 -33.594 -16.844 1 80.12 334 ASP B C 1
ATOM 5423 O O . ASP B 1 334 ? 3.943 -32.469 -16.859 1 80.12 334 ASP B O 1
ATOM 5427 N N . LEU B 1 335 ? 4.629 -34.281 -15.805 1 84.19 335 LEU B N 1
ATOM 5428 C CA . LEU B 1 335 ? 4.137 -33.781 -14.523 1 84.19 335 LEU B CA 1
ATOM 5429 C C . LEU B 1 335 ? 5.273 -33.688 -13.508 1 84.19 335 LEU B C 1
ATOM 5431 O O . LEU B 1 335 ? 6.016 -34.656 -13.297 1 84.19 335 LEU B O 1
ATOM 5435 N N . SER B 1 336 ? 5.383 -32.5 -12.953 1 85.81 336 SER B N 1
ATOM 5436 C CA . SER B 1 336 ? 6.395 -32.312 -11.922 1 85.81 336 SER B CA 1
ATOM 5437 C C . SER B 1 336 ? 5.996 -33.031 -10.633 1 85.81 336 SER B C 1
ATOM 5439 O O . SER B 1 336 ? 4.844 -33.438 -10.477 1 85.81 336 SER B O 1
ATOM 5441 N N . ARG B 1 337 ? 6.953 -33.156 -9.836 1 89.44 337 ARG B N 1
ATOM 5442 C CA . ARG B 1 337 ? 6.738 -33.875 -8.578 1 89.44 337 ARG B CA 1
ATOM 5443 C C . ARG B 1 337 ? 6.492 -32.906 -7.434 1 89.44 337 ARG B C 1
ATOM 5445 O O . ARG B 1 337 ? 6.785 -31.703 -7.555 1 89.44 337 ARG B O 1
ATOM 5452 N N . ILE B 1 338 ? 5.852 -33.469 -6.418 1 91.88 338 ILE B N 1
ATOM 5453 C CA . ILE B 1 338 ? 5.691 -32.688 -5.207 1 91.88 338 ILE B CA 1
ATOM 5454 C C . ILE B 1 338 ? 7.062 -32.344 -4.633 1 91.88 338 ILE B C 1
ATOM 5456 O O . ILE B 1 338 ? 7.961 -33.188 -4.605 1 91.88 338 ILE B O 1
ATOM 5460 N N . VAL B 1 339 ? 7.297 -31.141 -4.145 1 90.12 339 VAL B N 1
ATOM 5461 C CA . VAL B 1 339 ? 8.594 -30.5 -3.939 1 90.12 339 VAL B CA 1
ATOM 5462 C C . VAL B 1 339 ? 9.383 -31.266 -2.869 1 90.12 339 VAL B C 1
ATOM 5464 O O . VAL B 1 339 ? 10.602 -31.391 -2.967 1 90.12 339 VAL B O 1
ATOM 5467 N N . ASN B 1 340 ? 8.688 -31.703 -1.776 1 90.75 340 ASN B N 1
ATOM 5468 C CA . ASN B 1 340 ? 9.406 -32.406 -0.718 1 90.75 340 ASN B CA 1
ATOM 5469 C C . ASN B 1 340 ? 8.484 -33.281 0.107 1 90.75 340 ASN B C 1
ATOM 5471 O O . ASN B 1 340 ? 7.277 -33.344 -0.153 1 90.75 340 ASN B O 1
ATOM 5475 N N . SER B 1 341 ? 9.094 -33.938 1.086 1 93.69 341 SER B N 1
ATOM 5476 C CA . SER B 1 341 ? 8.367 -34.938 1.864 1 93.69 341 SER B CA 1
ATOM 5477 C C . SER B 1 341 ? 7.312 -34.281 2.754 1 93.69 341 SER B C 1
ATOM 5479 O O . SER B 1 341 ? 6.246 -34.844 2.982 1 93.69 341 SER B O 1
ATOM 5481 N N . ASN B 1 342 ? 7.605 -33.156 3.232 1 92.5 342 ASN B N 1
ATOM 5482 C CA . ASN B 1 342 ? 6.652 -32.469 4.09 1 92.5 342 ASN B CA 1
ATOM 5483 C C . ASN B 1 342 ? 5.371 -32.094 3.336 1 92.5 342 ASN B C 1
ATOM 5485 O O . ASN B 1 342 ? 4.27 -32.344 3.824 1 92.5 342 ASN B O 1
ATOM 5489 N N . HIS B 1 343 ? 5.539 -31.578 2.197 1 92.56 343 HIS B N 1
ATOM 5490 C CA . HIS B 1 343 ? 4.375 -31.219 1.392 1 92.56 343 HIS B CA 1
ATOM 5491 C C . HIS B 1 343 ? 3.641 -32.469 0.898 1 92.56 343 HIS B C 1
ATOM 5493 O O . HIS B 1 343 ? 2.412 -32.469 0.788 1 92.56 343 HIS B O 1
ATOM 5499 N N . PHE B 1 344 ? 4.398 -33.5 0.63 1 94.94 344 PHE B N 1
ATOM 5500 C CA . PHE B 1 344 ? 3.781 -34.781 0.258 1 94.94 344 PHE B CA 1
ATOM 5501 C C . PHE B 1 344 ? 2.898 -35.312 1.385 1 94.94 344 PHE B C 1
ATOM 5503 O O . PHE B 1 344 ? 1.752 -35.688 1.151 1 94.94 344 PHE B O 1
ATOM 5510 N N . ALA B 1 345 ? 3.436 -35.25 2.578 1 96.06 345 ALA B N 1
ATOM 5511 C CA . ALA B 1 345 ? 2.693 -35.719 3.748 1 96.06 345 ALA B CA 1
ATOM 5512 C C . ALA B 1 345 ? 1.438 -34.875 3.969 1 96.06 345 ALA B C 1
ATOM 5514 O O . ALA B 1 345 ? 0.372 -35.406 4.277 1 96.06 345 ALA B O 1
ATOM 5515 N N . ARG B 1 346 ? 1.566 -33.625 3.816 1 94.12 346 ARG B N 1
ATOM 5516 C CA . ARG B 1 346 ? 0.431 -32.719 3.965 1 94.12 346 ARG B CA 1
ATOM 5517 C C . ARG B 1 346 ? -0.68 -33.062 2.98 1 94.12 346 ARG B C 1
ATOM 5519 O O . ARG B 1 346 ? -1.845 -33.188 3.367 1 94.12 346 ARG B O 1
ATOM 5526 N N . LEU B 1 347 ? -0.321 -33.25 1.771 1 94.12 347 LEU B N 1
ATOM 5527 C CA . LEU B 1 347 ? -1.295 -33.562 0.731 1 94.12 347 LEU B CA 1
ATOM 5528 C C . LEU B 1 347 ? -1.907 -34.969 0.958 1 94.12 347 LEU B C 1
ATOM 5530 O O . LEU B 1 347 ? -3.104 -35.156 0.734 1 94.12 347 LEU B O 1
ATOM 5534 N N . THR B 1 348 ? -1.062 -35.812 1.359 1 95.69 348 THR B N 1
ATOM 5535 C CA . THR B 1 348 ? -1.546 -37.156 1.674 1 95.69 348 THR B CA 1
ATOM 5536 C C . THR B 1 348 ? -2.6 -37.094 2.775 1 95.69 348 THR B C 1
ATOM 5538 O O . THR B 1 348 ? -3.639 -37.75 2.678 1 95.69 348 THR B O 1
ATOM 5541 N N . LYS B 1 349 ? -2.355 -36.375 3.775 1 96.5 349 LYS B N 1
ATOM 5542 C CA . LYS B 1 349 ? -3.301 -36.219 4.875 1 96.5 349 LYS B CA 1
ATOM 5543 C C . LYS B 1 349 ? -4.621 -35.625 4.387 1 96.5 349 LYS B C 1
ATOM 5545 O O . LYS B 1 349 ? -5.695 -36.031 4.844 1 96.5 349 LYS B O 1
ATOM 5550 N N . LEU B 1 350 ? -4.527 -34.688 3.508 1 94.12 350 LEU B N 1
ATOM 5551 C CA . LEU B 1 350 ? -5.738 -34.094 2.955 1 94.12 350 LEU B CA 1
ATOM 5552 C C . LEU B 1 350 ? -6.559 -35.125 2.197 1 94.12 350 LEU B C 1
ATOM 5554 O O . LEU B 1 350 ? -7.785 -35.156 2.312 1 94.12 350 LEU B O 1
ATOM 5558 N N . LEU B 1 351 ? -5.918 -35.969 1.425 1 94.75 351 LEU B N 1
ATOM 5559 C CA . LEU B 1 351 ? -6.578 -37.031 0.646 1 94.75 351 LEU B CA 1
ATOM 5560 C C . LEU B 1 351 ? -7.191 -38.062 1.56 1 94.75 351 LEU B C 1
ATOM 5562 O O . LEU B 1 351 ? -8.234 -38.656 1.239 1 94.75 351 LEU B O 1
ATOM 5566 N N . ASP B 1 352 ? -6.531 -38.219 2.676 1 95.31 352 ASP B N 1
ATOM 5567 C CA . ASP B 1 352 ? -6.945 -39.281 3.586 1 95.31 352 ASP B CA 1
ATOM 5568 C C . ASP B 1 352 ? -8.039 -38.781 4.535 1 95.31 352 ASP B C 1
ATOM 5570 O O . ASP B 1 352 ? -8.633 -39.594 5.262 1 95.31 352 ASP B O 1
ATOM 5574 N N . ASP B 1 353 ? -8.242 -37.562 4.566 1 95.12 353 ASP B N 1
ATOM 5575 C CA . ASP B 1 353 ? -9.289 -37.031 5.426 1 95.12 353 ASP B CA 1
ATOM 5576 C C . ASP B 1 353 ? -10.625 -37.719 5.16 1 95.12 353 ASP B C 1
ATOM 5578 O O . ASP B 1 353 ? -10.992 -37.938 4.004 1 95.12 353 ASP B O 1
ATOM 5582 N N . ASP B 1 354 ? -11.383 -37.969 6.152 1 93.5 354 ASP B N 1
ATOM 5583 C CA . ASP B 1 354 ? -12.633 -38.719 6.078 1 93.5 354 ASP B CA 1
ATOM 5584 C C . ASP B 1 354 ? -13.648 -38 5.191 1 93.5 354 ASP B C 1
ATOM 5586 O O . ASP B 1 354 ? -14.461 -38.625 4.523 1 93.5 354 ASP B O 1
ATOM 5590 N N . LYS B 1 355 ? -13.602 -36.781 5.273 1 93.5 355 LYS B N 1
ATOM 5591 C CA . LYS B 1 355 ? -14.555 -36 4.512 1 93.5 355 LYS B CA 1
ATOM 5592 C C . LYS B 1 355 ? -14.211 -36 3.027 1 93.5 355 LYS B C 1
ATOM 5594 O O . LYS B 1 355 ? -15.039 -35.625 2.193 1 93.5 355 LYS B O 1
ATOM 5599 N N . VAL B 1 356 ? -13 -36.438 2.643 1 92.69 356 VAL B N 1
ATOM 5600 C CA . VAL B 1 356 ? -12.516 -36.344 1.272 1 92.69 356 VAL B CA 1
ATOM 5601 C C . VAL B 1 356 ? -12.336 -37.719 0.662 1 92.69 356 VAL B C 1
ATOM 5603 O O . VAL B 1 356 ? -12.719 -37.938 -0.487 1 92.69 356 VAL B O 1
ATOM 5606 N N . SER B 1 357 ? -11.789 -38.688 1.366 1 92.69 357 SER B N 1
ATOM 5607 C CA . SER B 1 357 ? -11.344 -39.969 0.869 1 92.69 357 SER B CA 1
ATOM 5608 C C . SER B 1 357 ? -12.477 -40.719 0.156 1 92.69 357 SER B C 1
ATOM 5610 O O . SER B 1 357 ? -12.258 -41.312 -0.888 1 92.69 357 SER B O 1
ATOM 5612 N N . GLY B 1 358 ? -13.68 -40.562 0.607 1 92.81 358 GLY B N 1
ATOM 5613 C CA . GLY B 1 358 ? -14.805 -41.25 0 1 92.81 358 GLY B CA 1
ATOM 5614 C C . GLY B 1 358 ? -15.391 -40.5 -1.187 1 92.81 358 GLY B C 1
ATOM 5615 O O . GLY B 1 358 ? -16.281 -41.031 -1.863 1 92.81 358 GLY B O 1
ATOM 5616 N N . LYS B 1 359 ? -14.859 -39.406 -1.433 1 93.06 359 LYS B N 1
ATOM 5617 C CA . LYS B 1 359 ? -15.445 -38.562 -2.469 1 93.06 359 LYS B CA 1
ATOM 5618 C C . LYS B 1 359 ? -14.516 -38.438 -3.668 1 93.06 359 LYS B C 1
ATOM 5620 O O . LYS B 1 359 ? -14.812 -37.688 -4.617 1 93.06 359 LYS B O 1
ATOM 5625 N N . ILE B 1 360 ? -13.406 -39.125 -3.641 1 94 360 ILE B N 1
ATOM 5626 C CA . ILE B 1 360 ? -12.453 -39.062 -4.742 1 94 360 ILE B CA 1
ATOM 5627 C C . ILE B 1 360 ? -13.055 -39.781 -5.969 1 94 360 ILE B C 1
ATOM 5629 O O . ILE B 1 360 ? -13.406 -40.938 -5.91 1 94 360 ILE B O 1
ATOM 5633 N N . VAL B 1 361 ? -13.141 -39.031 -7.102 1 92.12 361 VAL B N 1
ATOM 5634 C CA . VAL B 1 361 ? -13.789 -39.594 -8.289 1 92.12 361 VAL B CA 1
ATOM 5635 C C . VAL B 1 361 ? -12.727 -39.938 -9.336 1 92.12 361 VAL B C 1
ATOM 5637 O O . VAL B 1 361 ? -13 -40.719 -10.258 1 92.12 361 VAL B O 1
ATOM 5640 N N . HIS B 1 362 ? -11.594 -39.344 -9.219 1 92.31 362 HIS B N 1
ATOM 5641 C CA . HIS B 1 362 ? -10.484 -39.594 -10.141 1 92.31 362 HIS B CA 1
ATOM 5642 C C . HIS B 1 362 ? -9.141 -39.312 -9.484 1 92.31 362 HIS B C 1
ATOM 5644 O O . HIS B 1 362 ? -8.992 -38.281 -8.805 1 92.31 362 HIS B O 1
ATOM 5650 N N . GLY B 1 363 ? -8.234 -40.156 -9.727 1 90.81 363 GLY B N 1
ATOM 5651 C CA . GLY B 1 363 ? -6.922 -40 -9.125 1 90.81 363 GLY B CA 1
ATOM 5652 C C . GLY B 1 363 ? -6.867 -40.469 -7.684 1 90.81 363 GLY B C 1
ATOM 5653 O O . GLY B 1 363 ? -7.527 -41.438 -7.32 1 90.81 363 GLY B O 1
ATOM 5654 N N . GLY B 1 364 ? -5.984 -39.844 -6.93 1 89.81 364 GLY B N 1
ATOM 5655 C CA . GLY B 1 364 ? -5.836 -40.156 -5.523 1 89.81 364 GLY B CA 1
ATOM 5656 C C . GLY B 1 364 ? -4.633 -41.062 -5.25 1 89.81 364 GLY B C 1
ATOM 5657 O O . GLY B 1 364 ? -4.309 -41.312 -4.094 1 89.81 364 GLY B O 1
ATOM 5658 N N . GLU B 1 365 ? -3.992 -41.438 -6.285 1 91.25 365 GLU B N 1
ATOM 5659 C CA . GLU B 1 365 ? -2.803 -42.281 -6.113 1 91.25 365 GLU B CA 1
ATOM 5660 C C . GLU B 1 365 ? -1.634 -41.469 -5.57 1 91.25 365 GLU B C 1
ATOM 5662 O O . GLU B 1 365 ? -1.489 -40.281 -5.895 1 91.25 365 GLU B O 1
ATOM 5667 N N . LYS B 1 366 ? -0.964 -42.031 -4.719 1 92.44 366 LYS B N 1
ATOM 5668 C CA . LYS B 1 366 ? 0.224 -41.438 -4.133 1 92.44 366 LYS B CA 1
ATOM 5669 C C . LYS B 1 366 ? 1.372 -42.438 -4.043 1 92.44 366 LYS B C 1
ATOM 5671 O O . LYS B 1 366 ? 1.149 -43.625 -3.82 1 92.44 366 LYS B O 1
ATOM 5676 N N . ASP B 1 367 ? 2.551 -41.906 -4.348 1 93.44 367 ASP B N 1
ATOM 5677 C CA . ASP B 1 367 ? 3.76 -42.719 -4.238 1 93.44 367 ASP B CA 1
ATOM 5678 C C . ASP B 1 367 ? 4.934 -41.875 -3.736 1 93.44 367 ASP B C 1
ATOM 5680 O O . ASP B 1 367 ? 5.523 -41.125 -4.496 1 93.44 367 ASP B O 1
ATOM 5684 N N . GLU B 1 368 ? 5.273 -42.125 -2.525 1 92.19 368 GLU B N 1
ATOM 5685 C CA . GLU B 1 368 ? 6.32 -41.344 -1.874 1 92.19 368 GLU B CA 1
ATOM 5686 C C . GLU B 1 368 ? 7.684 -41.594 -2.504 1 92.19 368 GLU B C 1
ATOM 5688 O O . GLU B 1 368 ? 8.57 -40.75 -2.471 1 92.19 368 GLU B O 1
ATOM 5693 N N . THR B 1 369 ? 7.855 -42.75 -3.129 1 89.25 369 THR B N 1
ATOM 5694 C CA . THR B 1 369 ? 9.148 -43.125 -3.688 1 89.25 369 THR B CA 1
ATOM 5695 C C . THR B 1 369 ? 9.43 -42.375 -4.977 1 89.25 369 THR B C 1
ATOM 5697 O O . THR B 1 369 ? 10.562 -42.375 -5.465 1 89.25 369 THR B O 1
ATOM 5700 N N . LYS B 1 370 ? 8.477 -41.781 -5.523 1 84.94 370 LYS B N 1
ATOM 5701 C CA . LYS B 1 370 ? 8.641 -41.062 -6.781 1 84.94 370 LYS B CA 1
ATOM 5702 C C . LYS B 1 370 ? 8.719 -39.562 -6.547 1 84.94 370 LYS B C 1
ATOM 5704 O O . LYS B 1 370 ? 8.477 -38.75 -7.465 1 84.94 370 LYS B O 1
ATOM 5709 N N . LEU B 1 371 ? 9.078 -39.25 -5.41 1 82.06 371 LEU B N 1
ATOM 5710 C CA . LEU B 1 371 ? 9.195 -37.812 -5.078 1 82.06 371 LEU B CA 1
ATOM 5711 C C . LEU B 1 371 ? 10.422 -37.219 -5.734 1 82.06 371 LEU B C 1
ATOM 5713 O O . LEU B 1 371 ? 11.453 -37.875 -5.883 1 82.06 371 LEU B O 1
#

InterPro domains:
  IPR012394 Aldehyde dehydrogenase NAD(P)-dependent [PTHR43570] (107-370)
  IPR015590 Aldehyde dehydrogenase domain [PF00171] (111-366)
  IPR016161 Aldehyde/histidinol dehydrogenase [SSF53720] (106-367)
  IPR016162 Aldehyde dehydrogenase, N-terminal [G3DSA:3.40.605.10] (109-262)
  IPR016163 Aldehyde dehydrogenase, C-terminal [G3DSA:3.40.309.10] (263-369)
  IPR029510 Aldehyde dehydrogenase, glutamic acid active site [PS00687] (259-266)

Solvent-accessible surface area (backbone atoms only — not comparable to full-atom values): 43121 Å² total; per-residue (Å²): 133,78,80,73,76,71,82,73,75,74,76,75,76,84,66,74,78,84,63,72,60,84,52,53,42,59,44,68,69,58,96,86,45,57,47,56,47,54,48,69,83,52,61,66,73,61,48,49,52,50,46,50,47,43,63,71,66,44,81,80,35,71,49,52,81,80,29,85,63,72,92,60,78,62,62,85,81,74,73,35,72,74,84,92,79,88,76,80,77,79,48,76,40,55,64,46,71,75,67,55,63,51,60,47,27,72,53,46,57,50,50,51,35,50,51,52,44,50,48,51,50,49,49,46,66,69,41,42,67,64,65,54,48,63,43,78,41,82,46,57,54,89,46,60,86,54,80,41,69,47,69,70,68,49,75,46,43,32,39,37,36,21,31,50,69,48,50,65,40,54,41,45,50,60,48,52,53,41,43,73,48,62,27,30,40,40,36,31,42,26,56,81,32,50,69,60,34,52,48,48,42,51,51,44,58,71,74,41,62,60,91,43,39,44,62,49,75,51,50,70,66,51,51,52,58,56,49,73,51,87,51,52,27,38,39,38,35,46,53,63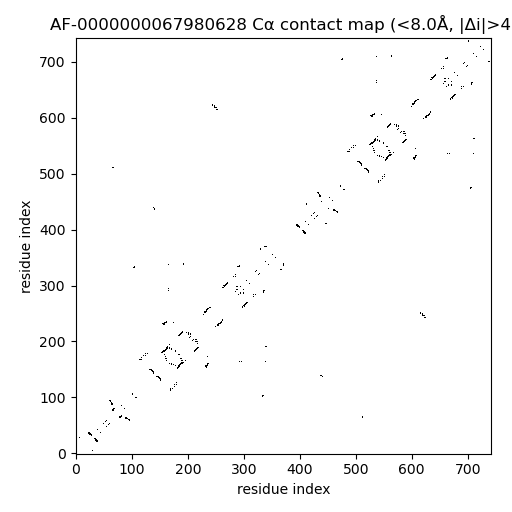,72,59,47,26,52,52,40,34,42,26,15,78,66,66,29,53,72,47,77,48,56,66,64,86,28,75,40,78,50,62,75,87,45,98,67,57,66,69,60,53,39,51,51,50,47,44,50,20,36,61,51,58,48,41,57,41,64,77,19,57,71,51,78,47,63,49,79,85,45,43,64,58,51,52,53,48,38,56,55,49,47,32,70,73,37,40,94,53,52,90,72,28,52,49,47,54,59,61,88,43,70,67,60,44,50,52,51,47,52,56,50,61,31,79,90,38,49,83,65,66,86,70,83,85,82,80,62,80,87,68,87,133,77,81,74,76,72,79,73,73,75,76,73,76,85,65,70,82,85,65,74,71,77,58,54,40,60,42,68,69,74,82,83,48,53,48,55,48,42,48,69,72,52,61,65,71,59,47,48,51,50,46,48,45,42,60,72,66,40,84,80,36,66,48,48,84,74,88,68,62,72,89,50,80,33,69,81,60,79,52,70,76,82,83,92,81,86,75,81,76,80,51,77,42,54,64,41,72,76,65,57,62,51,62,47,28,72,54,48,57,50,50,50,34,48,51,52,44,51,48,52,52,50,49,45,64,70,42,42,67,64,64,55,47,64,42,77,42,89,58,58,72,89,47,60,86,54,78,40,69,47,69,71,68,49,75,45,43,32,39,38,36,20,30,50,71,46,50,65,39,54,42,46,49,60,48,52,53,40,44,71,48,62,28,31,39,39,36,31,43,25,58,82,31,52,69,59,37,52,48,48,42,51,51,43,57,71,74,42,62,60,90,44,40,43,63,48,75,50,50,70,68,50,51,52,58,56,50,72,50,87,49,51,27,38,38,38,36,44,53,63,73,60,47,28,52,54,41,35,41,27,16,80,65,66,29,52,72,46,77,48,56,67,64,85,28,76,41,76,50,63,76,89,44,98,66,58,65,70,60,52,39,50,53,52,47,43,50,20,37,61,52,56,48,41,57,42,62,77,18,58,72,50,78,46,62,48,80,85,46,44,63,56,52,51,53,48,39,55,53,48,46,32,70,74,38,40,93,53,55,92,72,27,53,50,47,55,60,63,86,43,70,69,61,44,50,53,51,48,50,56,51,60,30,79,89,38,49,83,66,66,86,72,83,86,80,80,62,80,89,68,88

Sequence (742 aa):
SSSMSALKLKTVSEANPNDAAKKAETVDLGNGSGVVFIQRLIPSEQSWKWFHYLDNHIPWTRPTIRVFGKSFLQPRDTCYVASSGLTELSYSGYQPHAYSWDDYPPLKDILDAIAMLKNSCKTAIKELKHWMTPEKVQTSLTTFPASAEIVSEPLGVVLVISAWNYPFLLSLDPVIGAIAAGNAVVLKPSEIAPATSALLAKLVGEYMD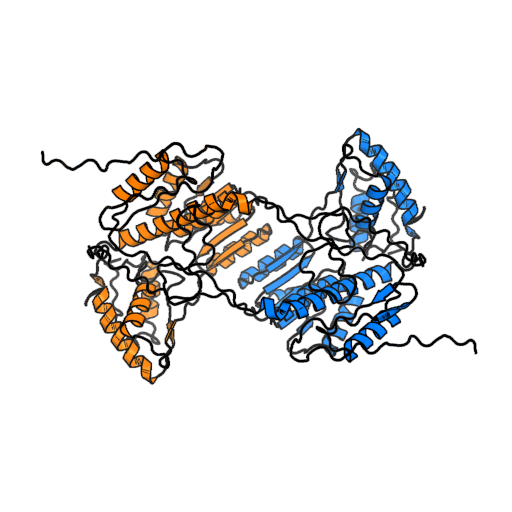NSSIRVVEGAVDETSALLQQKWDKIFYTGNGRVGRIVMAAAAKHLTPVVLELGGKSPVVVDSNSNINLQVTTRRIIAGKWGCNNGQACISPDYIITTKDYAPKLVDALKTELESFYGKNPLESKDLSRIVNSNHFARLTKLLDDDKVSGKIVHGGEKDETKLSSSMSALKLKTVSEANPNDAAKKAETVDLGNGSGVVFIQRLIPSEQSWKWFHYLDNHIPWTRPTIRVFGKSFLQPRDTCYVASSGLTELSYSGYQPHAYSWDDYPPLKDILDAIAMLKNSCKTAIKELKHWMTPEKVQTSLTTFPASAEIVSEPLGVVLVISAWNYPFLLSLDPVIGAIAAGNAVVLKPSEIAPATSALLAKLVGEYMDNSSIRVVEGAVDETSALLQQKWDKIFYTGNGRVGRIVMAAAAKHLTPVVLELGGKSPVVVDSNSNINLQVTTRRIIAGKWGCNNGQACISPDYIITTKDYAPKLVDALKTELESFYGKNPLESKDLSRIVNSNHFARLTKLLDDDKVSGKIVHGGEKDETKL

Nearest PDB structures (foldseek):
  4l2o-assembly1_B  TM=9.604E-01  e=1.313E-27  Homo sapiens
  4qgk-assembly1_B  TM=9.108E-01  e=1.091E-27  Homo sapiens
  1ad3-assembly1_B  TM=9.340E-01  e=3.122E-27  Rattus norvegicus
  8bb8-assembly1_A  TM=9.333E-01  e=6.164E-27  Homo sapiens
  6k0z-assembly1_A  TM=9.284E-01  e=2.557E-26  Staphylococcus aureus

pLDDT: mean 72.45, std 28.23, range [20.62, 98.81]

Foldseek 3Di:
DPCPPDQPLPPPDDPDPVCLDFQQQFQCPDPRHTRGRRCRPPHPVVVVVVCCVCVVPVPPAWFFDDADDPPPPDPPDDNDDDDDDDPPRPRPTHDPPPPCCLQAQVVVLVVVLVVVLVVLLVCLVVCLVVLQDWDWDDDDPVPPPDTDIDGQAQLEEEEEEFDQLSQRNRQCNVVSVNVSSPYFYETETAVLNVVVLVVCQVVCVVPHDCVRYHYDYDHDVSVVVVLQDAGQEYEYEEAPVVVVVSVVSNVVNVHYYDYHYADAAEAEDEPPDPDDLLVVLLVLCCQQFQGQGNPDRNRHDYYHYDPVCVVVSVVSNQVVVCVSQNPDNLPGSSGHDDSDDVVLVVVLCVCVDPVHVVPDPDDSDDDPVSD/DPCPDDLPPPPPDDPDVVCLDFQQQFQCPPPRHTRGRRCRQPHPVVVVVVCCCCVVPVPPAFQDDDDDDPQPVPSPPDRPHDDDDDPPRPRPGGDRPPPCCLQAQVVVLVVVLVVVLVVLLVCLVVCLVVLQDWDWDDDDPVPPPDTDIDGQAQLEEEEEEFDQLSQRNRQCNVVSVNVSSPYFYETETAVLNVVVLVVCQVVCVVPHDCVRYHYDYDHDVSVVVVLQDAGQEYEYEEAPVVVVVSVVSNVVNVHYYHYHYADAAEAEDEPPDPDDLLVVLLVLCCQQFQGQGNPDRNRHDYYDYDPVCVVVSVVSNQVVVCVSQNPDNLPRSSGHDDSDDVVLVVVLCVCPDPVHVVPDPDDSDDDPVSD